Protein AF-0000000067870266 (afdb_homodimer)

Secondary structure (DSSP, 8-state):
--TTGGG----------TTHHHHHHHHHHHTS---------TT-TTGGG-TT-EEE----STTEEEEEE--S---HHHHHHHHHHTTPPP--HHHHHHHHHT-SEEEEEEEEETTEEEEEEEEEEEE-SSSEEEEEEEEE-GGGTTSSHHHHHHHHHHHHHHHTT--EEEEEE-GGGHHHHHHTT-EESGGG-EEEEE---/--TTGGGG----------TTHHHHHHHHHHTS---------TT-TTGGG-TT-EEE----STTEEEEEE--S---HHHHHHHHHHTTPPP--HHHHHHHHHT-SEEEEEEEEETTEEEEEEEEEEEE-SSSEEEEEEEEE-GGGTTSSHHHHHHHHHHHHHHHTT--EEEEEE-GGGHHHHHHTT-EESGGG-EEEEE---

Radius of gyration: 26.42 Å; Cα contacts (8 Å, |Δi|>4): 623; chains: 2; bounding box: 74×67×94 Å

Solvent-accessible surface area (backbone atoms only — not comparable to full-atom values): 23292 Å² total; per-residue (Å²): 136,79,94,75,72,76,80,67,75,74,76,74,75,79,77,81,74,72,74,60,62,67,53,52,57,56,54,53,61,71,70,51,75,84,68,78,87,60,86,72,62,95,79,50,89,48,66,85,31,42,96,72,40,44,73,54,58,58,80,71,49,101,58,43,38,29,37,34,21,55,55,78,86,63,58,65,67,56,52,49,51,41,42,45,67,70,68,48,80,88,70,62,64,70,45,49,51,43,24,61,72,40,31,71,42,42,39,36,31,29,40,30,48,82,91,44,75,41,74,41,31,36,34,32,26,30,34,22,76,28,51,44,33,39,50,43,73,76,48,56,32,64,93,55,55,94,70,57,51,67,57,54,54,48,52,52,52,51,49,54,41,47,73,60,56,34,55,39,37,32,36,73,32,50,61,91,46,44,66,62,42,41,75,73,58,33,37,71,36,65,93,51,30,38,36,33,38,34,64,79,131,138,78,95,76,72,75,82,68,74,74,75,73,75,77,76,80,80,69,82,62,67,66,54,51,56,56,55,54,61,72,69,52,76,85,69,77,86,60,86,73,63,97,79,50,90,47,66,85,32,43,95,72,40,44,74,54,59,57,83,69,50,102,58,43,39,31,37,35,22,55,56,79,86,64,58,65,67,55,51,49,51,41,41,45,66,71,67,48,80,88,71,62,65,70,44,50,52,42,26,61,72,41,31,70,41,42,40,36,30,29,42,32,49,81,92,43,75,41,72,42,30,36,34,32,23,30,35,22,75,29,50,43,35,38,49,43,73,76,46,56,32,64,93,56,54,94,68,57,51,66,57,54,52,47,53,53,53,50,50,55,42,47,74,60,57,34,54,39,38,31,36,71,33,51,62,92,45,44,67,63,42,39,76,72,58,32,36,71,37,65,94,52,30,38,35,33,40,34,65,78,131

Structure (mmCIF, N/CA/C/O backbone):
data_AF-0000000067870266-model_v1
#
loop_
_entity.id
_entity.type
_entity.pdbx_description
1 polymer 'N-acetyltransferase domain-containing protein'
#
loop_
_atom_site.group_PDB
_atom_site.id
_atom_site.type_symbol
_atom_site.label_atom_id
_atom_site.label_alt_id
_atom_site.label_comp_id
_atom_site.label_asym_id
_atom_site.label_entity_id
_atom_site.label_seq_id
_atom_site.pdbx_PDB_ins_code
_atom_site.Cartn_x
_atom_site.Cartn_y
_atom_site.Cartn_z
_atom_site.occupancy
_atom_site.B_iso_or_equiv
_atom_site.auth_seq_id
_atom_site.auth_comp_id
_atom_site.auth_asym_id
_atom_site.auth_atom_id
_atom_site.pdbx_PDB_model_num
ATOM 1 N N . MET A 1 1 ? 44.281 -27.609 29.109 1 23.58 1 MET A N 1
ATOM 2 C CA . MET A 1 1 ? 44.156 -27.781 27.656 1 23.58 1 MET A CA 1
ATOM 3 C C . MET A 1 1 ? 42.969 -26.969 27.109 1 23.58 1 MET A C 1
ATOM 5 O O . MET A 1 1 ? 41.906 -26.922 27.734 1 23.58 1 MET A O 1
ATOM 9 N N . SER A 1 2 ? 43.25 -25.844 26.266 1 24.27 2 SER A N 1
ATOM 10 C CA . SER A 1 2 ? 42.562 -24.641 25.781 1 24.27 2 SER A CA 1
ATOM 11 C C . SER A 1 2 ? 41.469 -24.984 24.781 1 24.27 2 SER A C 1
ATOM 13 O O . SER A 1 2 ? 41.625 -25.891 23.969 1 24.27 2 SER A O 1
ATOM 15 N N . LEU A 1 3 ? 40.094 -24.891 25.047 1 25.31 3 LEU A N 1
ATOM 16 C CA . LEU A 1 3 ? 38.875 -25.312 24.422 1 25.31 3 LEU A CA 1
ATOM 17 C C . LEU A 1 3 ? 38.844 -24.938 22.938 1 25.31 3 LEU A C 1
ATOM 19 O O . LEU A 1 3 ? 37.781 -24.938 22.312 1 25.31 3 LEU A O 1
ATOM 23 N N . GLN A 1 4 ? 40.031 -24.578 22.094 1 24.12 4 GLN A N 1
ATOM 24 C CA . GLN A 1 4 ? 40.438 -24.266 20.719 1 24.12 4 GLN A CA 1
ATOM 25 C C . GLN A 1 4 ? 40.031 -25.359 19.75 1 24.12 4 GLN A C 1
ATOM 27 O O . GLN A 1 4 ? 39.781 -25.094 18.578 1 24.12 4 GLN A O 1
ATOM 32 N N . ASP A 1 5 ? 40.25 -26.641 19.984 1 23.77 5 ASP A N 1
ATOM 33 C CA . ASP A 1 5 ? 40.656 -27.609 18.969 1 23.77 5 ASP A CA 1
ATOM 34 C C . ASP A 1 5 ? 39.469 -28.078 18.141 1 23.77 5 ASP A C 1
ATOM 36 O O . ASP A 1 5 ? 39.625 -28.797 17.156 1 23.77 5 ASP A O 1
ATOM 40 N N . ILE A 1 6 ? 38.25 -28.078 18.797 1 27.59 6 ILE A N 1
ATOM 41 C CA . ILE A 1 6 ? 37.406 -29.094 18.219 1 27.59 6 ILE A CA 1
ATOM 42 C C . ILE A 1 6 ? 36.906 -28.656 16.844 1 27.59 6 ILE A C 1
ATOM 44 O O . ILE A 1 6 ? 36.312 -29.438 16.094 1 27.59 6 ILE A O 1
ATOM 48 N N . LEU A 1 7 ? 36.812 -27.266 16.5 1 27 7 LEU A N 1
ATOM 49 C CA . LEU A 1 7 ? 35.75 -26.906 15.609 1 27 7 LEU A CA 1
ATOM 50 C C . LEU A 1 7 ? 36.125 -27.188 14.156 1 27 7 LEU A C 1
ATOM 52 O O . LEU A 1 7 ? 35.469 -26.688 13.234 1 27 7 LEU A O 1
ATOM 56 N N . THR A 1 8 ? 37.219 -27.891 13.945 1 25.02 8 THR A N 1
ATOM 57 C CA . THR A 1 8 ? 37.938 -27.766 12.672 1 25.02 8 THR A CA 1
ATOM 58 C C . THR A 1 8 ? 37.125 -28.391 11.547 1 25.02 8 THR A C 1
ATOM 60 O O . THR A 1 8 ? 37.062 -27.859 10.438 1 25.02 8 THR A O 1
ATOM 63 N N . THR A 1 9 ? 36.844 -29.672 11.555 1 29.22 9 THR A N 1
ATOM 64 C CA . THR A 1 9 ? 37.031 -30.422 10.32 1 29.22 9 THR A CA 1
ATOM 65 C C . THR A 1 9 ? 35.781 -30.391 9.461 1 29.22 9 THR A C 1
ATOM 67 O O . THR A 1 9 ? 35.625 -31.188 8.523 1 29.22 9 THR A O 1
ATOM 70 N N . GLY A 1 10 ? 34.719 -29.672 9.836 1 27.28 10 GLY A N 1
ATOM 71 C CA . GLY A 1 10 ? 33.5 -30.156 9.188 1 27.28 10 GLY A CA 1
ATOM 72 C C . GLY A 1 10 ? 33.531 -29.984 7.68 1 27.28 10 GLY A C 1
ATOM 73 O O . GLY A 1 10 ? 33.938 -28.938 7.176 1 27.28 10 GLY A O 1
ATOM 74 N N . THR A 1 11 ? 33.688 -31.078 6.938 1 30.41 11 THR A N 1
ATOM 75 C CA . THR A 1 11 ? 33.75 -31.25 5.488 1 30.41 11 THR A CA 1
ATOM 76 C C . THR A 1 11 ? 32.688 -30.406 4.797 1 30.41 11 THR A C 1
ATOM 78 O O . THR A 1 11 ? 31.516 -30.453 5.168 1 30.41 11 THR A O 1
ATOM 81 N N . ALA A 1 12 ? 33.156 -29.375 4.055 1 29.05 12 ALA A N 1
ATOM 82 C CA . ALA A 1 12 ? 32.438 -28.406 3.252 1 29.05 12 ALA A CA 1
ATOM 83 C C . ALA A 1 12 ? 31.516 -29.094 2.252 1 29.05 12 ALA A C 1
ATOM 85 O O . ALA A 1 12 ? 31.969 -29.922 1.446 1 29.05 12 ALA A O 1
ATOM 86 N N . PRO A 1 13 ? 30.203 -29.281 2.609 1 23.2 13 PRO A N 1
ATOM 87 C CA . PRO A 1 13 ? 29.453 -30.016 1.583 1 23.2 13 PRO A CA 1
ATOM 88 C C . PRO A 1 13 ? 29.625 -29.406 0.189 1 23.2 13 PRO A C 1
ATOM 90 O O . PRO A 1 13 ? 29.859 -28.203 0.057 1 23.2 13 PRO A O 1
ATOM 93 N N . LYS A 1 14 ? 30.062 -30.188 -0.756 1 28.73 14 LYS A N 1
ATOM 94 C CA . LYS A 1 14 ? 30.234 -29.906 -2.178 1 28.73 14 LYS A CA 1
ATOM 95 C C . LYS A 1 14 ? 29.031 -29.125 -2.719 1 28.73 14 LYS A C 1
ATOM 97 O O . LYS A 1 14 ? 27.891 -29.516 -2.508 1 28.73 14 LYS A O 1
ATOM 102 N N . ARG A 1 15 ? 29.25 -27.828 -3.088 1 27.73 15 ARG A N 1
ATOM 103 C CA . ARG A 1 15 ? 28.375 -26.859 -3.732 1 27.73 15 ARG A CA 1
ATOM 104 C C . ARG A 1 15 ? 27.734 -27.453 -4.98 1 27.73 15 ARG A C 1
ATOM 106 O O . ARG A 1 15 ? 28.422 -27.875 -5.902 1 27.73 15 ARG A O 1
ATOM 113 N N . VAL A 1 16 ? 26.672 -28.109 -4.898 1 25.02 16 VAL A N 1
ATOM 114 C CA . VAL A 1 16 ? 26.031 -28.641 -6.094 1 25.02 16 VAL A CA 1
ATOM 115 C C . VAL A 1 16 ? 25.891 -27.547 -7.141 1 25.02 16 VAL A C 1
ATOM 117 O O . VAL A 1 16 ? 25.25 -26.516 -6.891 1 25.02 16 VAL A O 1
ATOM 120 N N . ALA A 1 17 ? 26.703 -27.281 -8.219 1 31.5 17 ALA A N 1
ATOM 121 C CA . ALA A 1 17 ? 26.922 -26.5 -9.438 1 31.5 17 ALA A CA 1
ATOM 122 C C . ALA A 1 17 ? 25.719 -26.609 -10.375 1 31.5 17 ALA A C 1
ATOM 124 O O . ALA A 1 17 ? 25.781 -26.156 -11.516 1 31.5 17 ALA A O 1
ATOM 125 N N . ALA A 1 18 ? 24.781 -27.359 -10.078 1 34.19 18 ALA A N 1
ATOM 126 C CA . ALA A 1 18 ? 23.922 -27.625 -11.227 1 34.19 18 ALA A CA 1
ATOM 127 C C . ALA A 1 18 ? 23.219 -26.359 -11.703 1 34.19 18 ALA A C 1
ATOM 129 O O . ALA A 1 18 ? 23.016 -26.172 -12.906 1 34.19 18 ALA A O 1
ATOM 130 N N . GLY A 1 19 ? 22.422 -25.531 -10.852 1 35.06 19 GLY A N 1
ATOM 131 C CA . GLY A 1 19 ? 21.281 -24.703 -11.203 1 35.06 19 GLY A CA 1
ATOM 132 C C . GLY A 1 19 ? 21.688 -23.344 -11.758 1 35.06 19 GLY A C 1
ATOM 133 O O . GLY A 1 19 ? 20.844 -22.453 -11.914 1 35.06 19 GLY A O 1
ATOM 134 N N . MET A 1 20 ? 22.891 -23.062 -12.039 1 39.94 20 MET A N 1
ATOM 135 C CA . MET A 1 20 ? 23.422 -21.75 -12.453 1 39.94 20 MET A CA 1
ATOM 136 C C . MET A 1 20 ? 23.047 -21.453 -13.898 1 39.94 20 MET A C 1
ATOM 138 O O . MET A 1 20 ? 22.781 -20.297 -14.25 1 39.94 20 MET A O 1
ATOM 142 N N . GLY A 1 21 ? 22.938 -22.5 -14.727 1 41.12 21 GLY A N 1
ATOM 143 C CA . GLY A 1 21 ? 22.797 -22.25 -16.156 1 41.12 21 GLY A CA 1
ATOM 144 C C . GLY A 1 21 ? 21.438 -21.688 -16.516 1 41.12 21 GLY A C 1
ATOM 145 O O . GLY A 1 21 ? 21.328 -20.781 -17.359 1 41.12 21 GLY A O 1
ATOM 146 N N . PHE A 1 22 ? 20.422 -22.312 -16.016 1 40.53 22 PHE A N 1
ATOM 147 C CA . PHE A 1 22 ? 19.031 -21.953 -16.297 1 40.53 22 PHE A CA 1
ATOM 148 C C . PHE A 1 22 ? 18.75 -20.516 -15.859 1 40.53 22 PHE A C 1
ATOM 150 O O . PHE A 1 22 ? 18.141 -19.75 -16.609 1 40.53 22 PHE A O 1
ATOM 157 N N . TRP A 1 23 ? 19.312 -20.125 -14.836 1 42.84 23 TRP A N 1
ATOM 158 C CA . TRP A 1 23 ? 19.031 -18.797 -14.273 1 42.84 23 TRP A CA 1
ATOM 159 C C . TRP A 1 23 ? 19.672 -17.703 -15.117 1 42.84 23 TRP A C 1
ATOM 161 O O . TRP A 1 23 ? 19.078 -16.641 -15.297 1 42.84 23 TRP A O 1
ATOM 171 N N . LYS A 1 24 ? 20.656 -18.016 -15.711 1 48.91 24 LYS A N 1
ATOM 172 C CA . LYS A 1 24 ? 21.344 -17.016 -16.531 1 48.91 24 LYS A CA 1
ATOM 173 C C . LYS A 1 24 ? 20.547 -16.688 -17.781 1 48.91 24 LYS A C 1
ATOM 175 O O . LYS A 1 24 ? 20.484 -15.531 -18.203 1 48.91 24 LYS A O 1
ATOM 180 N N . SER A 1 25 ? 19.922 -17.641 -18.297 1 41.38 25 SER A N 1
ATOM 181 C CA . SER A 1 25 ? 19.141 -17.422 -19.5 1 41.38 25 SER A CA 1
ATOM 182 C C . SER A 1 25 ? 17.891 -16.609 -19.219 1 41.38 25 SER A C 1
ATOM 184 O O . SER A 1 25 ? 17.5 -15.742 -20 1 41.38 25 SER A O 1
ATOM 186 N N . LEU A 1 26 ? 17.328 -16.797 -18.109 1 42.75 26 LEU A N 1
ATOM 187 C CA . LEU A 1 26 ? 16.109 -16.094 -17.719 1 42.75 26 LEU A CA 1
ATOM 188 C C . LEU A 1 26 ? 16.391 -14.617 -17.453 1 42.75 26 LEU A C 1
ATOM 190 O O . LEU A 1 26 ? 15.641 -13.75 -17.891 1 42.75 26 LEU A O 1
ATOM 194 N N . PHE A 1 27 ? 17.547 -14.273 -16.844 1 47.06 27 PHE A N 1
ATOM 195 C CA . PHE A 1 27 ? 17.922 -12.891 -16.578 1 47.06 27 PHE A CA 1
ATOM 196 C C . PHE A 1 27 ? 18.312 -12.172 -17.859 1 47.06 27 PHE A C 1
ATOM 198 O O . PHE A 1 27 ? 18.047 -10.984 -18.016 1 47.06 27 PHE A O 1
ATOM 205 N N . SER A 1 28 ? 18.828 -12.883 -18.719 1 46.97 28 SER A N 1
ATOM 206 C CA . SER A 1 28 ? 19.156 -12.289 -20.016 1 46.97 28 SER A CA 1
ATOM 207 C C . SER A 1 28 ? 17.891 -11.891 -20.781 1 46.97 28 SER A C 1
ATOM 209 O O . SER A 1 28 ? 17.891 -10.875 -21.469 1 46.97 28 SER A O 1
ATOM 211 N N . ALA A 1 29 ? 16.828 -12.586 -20.594 1 43.56 29 ALA A N 1
ATOM 212 C CA . ALA A 1 29 ? 15.594 -12.289 -21.297 1 43.56 29 ALA A CA 1
ATOM 213 C C . ALA A 1 29 ? 14.898 -11.07 -20.688 1 43.56 29 ALA A C 1
ATOM 215 O O . ALA A 1 29 ? 14.273 -10.289 -21.391 1 43.56 29 ALA A O 1
ATOM 216 N N . LEU A 1 30 ? 15.094 -10.812 -19.453 1 45.28 30 LEU A N 1
ATOM 217 C CA . LEU A 1 30 ? 14.5 -9.656 -18.781 1 45.28 30 LEU A CA 1
ATOM 218 C C . LEU A 1 30 ? 15.273 -8.383 -19.109 1 45.28 30 LEU A C 1
ATOM 220 O O . LEU A 1 30 ? 14.703 -7.285 -19.078 1 45.28 30 LEU A O 1
ATOM 224 N N . ASP A 1 31 ? 16.578 -8.398 -19.438 1 41.41 31 ASP A N 1
ATOM 225 C CA . ASP A 1 31 ? 17.422 -7.266 -19.797 1 41.41 31 ASP A CA 1
ATOM 226 C C . ASP A 1 31 ? 17.172 -6.844 -21.25 1 41.41 31 ASP A C 1
ATOM 228 O O . ASP A 1 31 ? 17.781 -5.875 -21.719 1 41.41 31 ASP A O 1
ATOM 232 N N . THR A 1 32 ? 16.469 -7.574 -22.109 1 38.38 32 THR A N 1
ATOM 233 C CA . THR A 1 32 ? 16.328 -7.16 -23.5 1 38.38 32 THR A CA 1
ATOM 234 C C . THR A 1 32 ? 15.359 -5.984 -23.609 1 38.38 32 THR A C 1
ATOM 236 O O . THR A 1 32 ? 14.219 -6.062 -23.141 1 38.38 32 THR A O 1
ATOM 239 N N . PRO A 1 33 ? 15.75 -4.84 -24.094 1 35.28 33 PRO A N 1
ATOM 240 C CA . PRO A 1 33 ? 14.883 -3.695 -24.375 1 35.28 33 PRO A CA 1
ATOM 241 C C . PRO A 1 33 ? 13.609 -4.09 -25.125 1 35.28 33 PRO A C 1
ATOM 243 O O . PRO A 1 33 ? 13.672 -4.902 -26.047 1 35.28 33 PRO A O 1
ATOM 246 N N . VAL A 1 34 ? 12.422 -3.881 -24.578 1 36.53 34 VAL A N 1
ATOM 247 C CA . VAL A 1 34 ? 11.148 -4.113 -25.25 1 36.53 34 VAL A CA 1
ATOM 248 C C . VAL A 1 34 ? 11.156 -3.453 -26.625 1 36.53 34 VAL A C 1
ATOM 250 O O . VAL A 1 34 ? 11.242 -2.227 -26.734 1 36.53 34 VAL A O 1
ATOM 253 N N . ALA A 1 35 ? 11.68 -4.07 -27.641 1 32.59 35 ALA A N 1
ATOM 254 C CA . ALA A 1 35 ? 11.648 -3.576 -29.016 1 32.59 35 ALA A CA 1
ATOM 255 C C . ALA A 1 35 ? 10.234 -3.158 -29.406 1 32.59 35 ALA A C 1
ATOM 257 O O . ALA A 1 35 ? 9.25 -3.67 -28.859 1 32.59 35 ALA A O 1
ATOM 258 N N . ALA A 1 36 ? 10.023 -2.062 -30.203 1 34.97 36 ALA A N 1
ATOM 259 C CA . ALA A 1 36 ? 8.836 -1.551 -30.891 1 34.97 36 ALA A CA 1
ATOM 260 C C . ALA A 1 36 ? 8.016 -2.688 -31.484 1 34.97 36 ALA A C 1
ATOM 262 O O . ALA A 1 36 ? 8.57 -3.635 -32.031 1 34.97 36 ALA A O 1
ATOM 263 N N . PRO A 1 37 ? 6.645 -2.818 -31.062 1 31.94 37 PRO A N 1
ATOM 264 C CA . PRO A 1 37 ? 5.758 -3.871 -31.562 1 31.94 37 PRO A CA 1
ATOM 265 C C . PRO A 1 37 ? 5.883 -4.078 -33.062 1 31.94 37 PRO A C 1
ATOM 267 O O . PRO A 1 37 ? 5.559 -3.178 -33.844 1 31.94 37 PRO A O 1
ATOM 270 N N . SER A 1 38 ? 6.941 -4.609 -33.562 1 32.31 38 SER A N 1
ATOM 271 C CA . SER A 1 38 ? 6.738 -5.023 -34.938 1 32.31 38 SER A CA 1
ATOM 272 C C . SER A 1 38 ? 5.469 -5.855 -35.094 1 32.31 38 SER A C 1
ATOM 274 O O . SER A 1 38 ? 4.938 -6.367 -34.094 1 32.31 38 SER A O 1
ATOM 276 N N . SER A 1 39 ? 5.039 -6.297 -36.344 1 36.25 39 SER A N 1
ATOM 277 C CA . SER A 1 39 ? 3.941 -7.121 -36.812 1 36.25 39 SER A CA 1
ATOM 278 C C . SER A 1 39 ? 3.879 -8.453 -36.094 1 36.25 39 SER A C 1
ATOM 280 O O . SER A 1 39 ? 4.824 -9.242 -36.156 1 36.25 39 SER A O 1
ATOM 282 N N . VAL A 1 40 ? 3.271 -8.43 -34.969 1 38.72 40 VAL A N 1
ATOM 283 C CA . VAL A 1 40 ? 3.08 -9.68 -34.25 1 38.72 40 VAL A CA 1
ATOM 284 C C . VAL A 1 40 ? 2.539 -10.75 -35.188 1 38.72 40 VAL A C 1
ATOM 286 O O . VAL A 1 40 ? 1.511 -10.547 -35.844 1 38.72 40 VAL A O 1
ATOM 289 N N . PRO A 1 41 ? 3.348 -11.656 -35.625 1 38.16 41 PRO A N 1
ATOM 290 C CA . PRO A 1 41 ? 2.734 -12.664 -36.469 1 38.16 41 PRO A CA 1
ATOM 291 C C . PRO A 1 41 ? 1.495 -13.305 -35.844 1 38.16 41 PRO A C 1
ATOM 293 O O . PRO A 1 41 ? 1.369 -13.344 -34.625 1 38.16 41 PRO A O 1
ATOM 296 N N . ALA A 1 42 ? 0.458 -13.781 -36.562 1 43.88 42 ALA A N 1
ATOM 297 C CA . ALA A 1 42 ? -0.831 -14.422 -36.312 1 43.88 42 ALA A CA 1
ATOM 298 C C . ALA A 1 42 ? -0.693 -15.547 -35.312 1 43.88 42 ALA A C 1
ATOM 300 O O . ALA A 1 42 ? -1.652 -15.883 -34.594 1 43.88 42 ALA A O 1
ATOM 301 N N . ASP A 1 43 ? 0.426 -16.281 -35.094 1 40.16 43 ASP A N 1
ATOM 302 C CA . ASP A 1 43 ? 0.572 -17.469 -34.25 1 40.16 43 ASP A CA 1
ATOM 303 C C . ASP A 1 43 ? 1.326 -17.141 -32.969 1 40.16 43 ASP A C 1
ATOM 305 O O . ASP A 1 43 ? 2.061 -17.984 -32.438 1 40.16 43 ASP A O 1
ATOM 309 N N . ASP A 1 44 ? 1.449 -16.062 -32.406 1 45.47 44 ASP A N 1
ATOM 310 C CA . ASP A 1 44 ? 2.215 -15.703 -31.219 1 45.47 44 ASP A CA 1
ATOM 311 C C . ASP A 1 44 ? 1.592 -16.312 -29.969 1 45.47 44 ASP A C 1
ATOM 313 O O . ASP A 1 44 ? 0.442 -16.031 -29.641 1 45.47 44 ASP A O 1
ATOM 317 N N . PRO A 1 45 ? 2.088 -17.453 -29.422 1 47.31 45 PRO A N 1
ATOM 318 C CA . PRO A 1 45 ? 1.563 -18.141 -28.25 1 47.31 45 PRO A CA 1
ATOM 319 C C . PRO A 1 45 ? 1.305 -17.188 -27.078 1 47.31 45 PRO A C 1
ATOM 321 O O . PRO A 1 45 ? 0.575 -17.547 -26.141 1 47.31 45 PRO A O 1
ATOM 324 N N . LEU A 1 46 ? 1.849 -16.062 -27.125 1 46.25 46 LEU A N 1
ATOM 325 C CA . LEU A 1 46 ? 1.685 -15.094 -26.047 1 46.25 46 LEU A CA 1
ATOM 326 C C . LEU A 1 46 ? 0.557 -14.117 -26.359 1 46.25 46 LEU A C 1
ATOM 328 O O . LEU A 1 46 ? 0.208 -13.281 -25.516 1 46.25 46 LEU A O 1
ATOM 332 N N . ALA A 1 47 ? 0.094 -14.18 -27.609 1 50.12 47 ALA A N 1
ATOM 333 C CA . ALA A 1 47 ? -0.896 -13.211 -28.062 1 50.12 47 ALA A CA 1
ATOM 334 C C . ALA A 1 47 ? -2.008 -13.039 -27.031 1 50.12 47 ALA A C 1
ATOM 336 O O . ALA A 1 47 ? -2.498 -11.93 -26.828 1 50.12 47 ALA A O 1
ATOM 337 N N . GLY A 1 48 ? -2.318 -14.141 -26.438 1 43.06 48 GLY A N 1
ATOM 338 C CA . GLY A 1 48 ? -3.457 -14.086 -25.531 1 43.06 48 GLY A CA 1
ATOM 339 C C . GLY A 1 48 ? -3.094 -13.602 -24.141 1 43.06 48 GLY A C 1
ATOM 340 O O . GLY A 1 48 ? -3.969 -13.422 -23.297 1 43.06 48 GLY A O 1
ATOM 341 N N . TYR A 1 49 ? -1.798 -13.367 -24.016 1 47.47 49 TYR A N 1
ATOM 342 C CA . TYR A 1 49 ? -1.38 -13.062 -22.656 1 47.47 49 TYR A CA 1
ATOM 343 C C . TYR A 1 49 ? -0.936 -11.617 -22.531 1 47.47 49 TYR A C 1
ATOM 345 O O . TYR A 1 49 ? -0.436 -11.203 -21.484 1 47.47 49 TYR A O 1
ATOM 353 N N . GLY A 1 50 ? -1.2 -10.836 -23.438 1 41.34 50 GLY A N 1
ATOM 354 C CA . GLY A 1 50 ? -0.917 -9.406 -23.406 1 41.34 50 GLY A CA 1
ATOM 355 C C . GLY A 1 50 ? 0.515 -9.078 -23.781 1 41.34 50 GLY A C 1
ATOM 356 O O . GLY A 1 50 ? 1.356 -9.969 -23.891 1 41.34 50 GLY A O 1
ATOM 357 N N . PRO A 1 51 ? 0.748 -7.824 -24.031 1 44.94 51 PRO A N 1
ATOM 358 C CA . PRO A 1 51 ? 2.016 -7.402 -24.625 1 44.94 51 PRO A CA 1
ATOM 359 C C . PRO A 1 51 ? 3.195 -7.535 -23.672 1 44.94 51 PRO A C 1
ATOM 361 O O . PRO A 1 51 ? 4.352 -7.559 -24.094 1 44.94 51 PRO A O 1
ATOM 364 N N . GLN A 1 52 ? 3.023 -7.777 -22.406 1 43.66 52 GLN A N 1
ATOM 365 C CA . GLN A 1 52 ? 4.129 -7.883 -21.453 1 43.66 52 GLN A CA 1
ATOM 366 C C . GLN A 1 52 ? 4.27 -9.305 -20.922 1 43.66 52 GLN A C 1
ATOM 368 O O . GLN A 1 52 ? 4.898 -9.531 -19.891 1 43.66 52 GLN A O 1
ATOM 373 N N . ALA A 1 53 ? 3.672 -10.188 -21.578 1 37.75 53 ALA A N 1
ATOM 374 C CA . ALA A 1 53 ? 3.764 -11.586 -21.156 1 37.75 53 ALA A CA 1
ATOM 375 C C . ALA A 1 53 ? 5.184 -12.117 -21.328 1 37.75 53 ALA A C 1
ATOM 377 O O . ALA A 1 53 ? 5.871 -11.781 -22.297 1 37.75 53 ALA A O 1
ATOM 378 N N . VAL A 1 54 ? 5.812 -12.805 -20.297 1 44.34 54 VAL A N 1
ATOM 379 C CA . VAL A 1 54 ? 7.125 -13.445 -20.344 1 44.34 54 VAL A CA 1
ATOM 380 C C . VAL A 1 54 ? 6.973 -14.953 -20.141 1 44.34 54 VAL A C 1
ATOM 382 O O . VAL A 1 54 ? 6.289 -15.391 -19.219 1 44.34 54 VAL A O 1
ATOM 385 N N . GLU A 1 55 ? 7.359 -15.711 -21.141 1 42.62 55 GLU A N 1
ATOM 386 C CA . GLU A 1 55 ? 7.422 -17.156 -21.016 1 42.62 55 GLU A CA 1
ATOM 387 C C . GLU A 1 55 ? 8.617 -17.594 -20.172 1 42.62 55 GLU A C 1
ATOM 389 O O . GLU A 1 55 ? 9.727 -17.094 -20.359 1 42.62 55 GLU A O 1
ATOM 394 N N . ILE A 1 56 ? 8.359 -18.156 -18.953 1 44.62 56 ILE A N 1
ATOM 395 C CA . ILE A 1 56 ? 9.406 -18.734 -18.109 1 44.62 56 ILE A CA 1
ATOM 396 C C . ILE A 1 56 ? 9.594 -20.203 -18.469 1 44.62 56 ILE A C 1
ATOM 398 O O . ILE A 1 56 ? 8.688 -21.016 -18.25 1 44.62 56 ILE A O 1
ATOM 402 N N . THR A 1 57 ? 9.75 -20.625 -19.656 1 45.59 57 THR A N 1
ATOM 403 C CA . THR A 1 57 ? 9.758 -22.016 -20.094 1 45.59 57 THR A CA 1
ATOM 404 C C . THR A 1 57 ? 10.797 -22.828 -19.312 1 45.59 57 THR A C 1
ATOM 406 O O . THR A 1 57 ? 12 -22.594 -19.453 1 45.59 57 THR A O 1
ATOM 409 N N . PRO A 1 58 ? 10.641 -23.156 -18.016 1 39.91 58 PRO A N 1
ATOM 410 C CA . PRO A 1 58 ? 11.5 -24.312 -17.75 1 39.91 58 PRO A CA 1
ATOM 411 C C . PRO A 1 58 ? 11.25 -25.469 -18.719 1 39.91 58 PRO A C 1
ATOM 413 O O . PRO A 1 58 ? 10.141 -25.609 -19.234 1 39.91 58 PRO A O 1
ATOM 416 N N . ALA A 1 59 ? 12.172 -25.734 -19.625 1 42.25 59 ALA A N 1
ATOM 417 C CA . ALA A 1 59 ? 12.031 -26.906 -20.469 1 42.25 59 ALA A CA 1
ATOM 418 C C . ALA A 1 59 ? 11.555 -28.109 -19.656 1 42.25 59 ALA A C 1
ATOM 420 O O . ALA A 1 59 ? 12.359 -28.859 -19.109 1 42.25 59 ALA A O 1
ATOM 421 N N . ILE A 1 60 ? 10.664 -27.875 -18.641 1 44.59 60 ILE A N 1
ATOM 422 C CA . ILE A 1 60 ? 10.414 -29.188 -18.062 1 44.59 60 ILE A CA 1
ATOM 423 C C . ILE A 1 60 ? 10.07 -30.188 -19.156 1 44.59 60 ILE A C 1
ATOM 425 O O . ILE A 1 60 ? 10.719 -31.234 -19.281 1 44.59 60 ILE A O 1
ATOM 429 N N . ALA A 1 61 ? 8.734 -30.453 -19.438 1 50.41 61 ALA A N 1
ATOM 430 C CA . ALA A 1 61 ? 8.32 -31.422 -20.438 1 50.41 61 ALA A CA 1
ATOM 431 C C . ALA A 1 61 ? 8.031 -30.75 -21.781 1 50.41 61 ALA A C 1
ATOM 433 O O . ALA A 1 61 ? 7.688 -29.562 -21.812 1 50.41 61 ALA A O 1
ATOM 434 N N . ALA A 1 62 ? 8.438 -31.328 -22.859 1 54.78 62 ALA A N 1
ATOM 435 C CA . ALA A 1 62 ? 8.398 -30.938 -24.266 1 54.78 62 ALA A CA 1
ATOM 436 C C . ALA A 1 62 ? 7.152 -30.125 -24.578 1 54.78 62 ALA A C 1
ATOM 438 O O . ALA A 1 62 ? 7.188 -29.219 -25.422 1 54.78 62 ALA A O 1
ATOM 439 N N . ASN A 1 63 ? 6.074 -30.234 -23.75 1 65 63 ASN A N 1
ATOM 440 C CA . ASN A 1 63 ? 4.836 -29.562 -24.141 1 65 63 ASN A CA 1
ATOM 441 C C . ASN A 1 63 ? 4.34 -28.641 -23.031 1 65 63 ASN A C 1
ATOM 443 O O . ASN A 1 63 ? 3.184 -28.219 -23.047 1 65 63 ASN A O 1
ATOM 447 N N . GLN A 1 64 ? 5.254 -28.406 -22.047 1 75.31 64 GLN A N 1
ATOM 448 C CA . GLN A 1 64 ? 4.816 -27.578 -20.938 1 75.31 64 GLN A CA 1
ATOM 449 C C . GLN A 1 64 ? 5.48 -26.203 -20.984 1 75.31 64 GLN A C 1
ATOM 451 O O . GLN A 1 64 ? 6.703 -26.094 -21.094 1 75.31 64 GLN A O 1
ATOM 456 N N . ARG A 1 65 ? 4.496 -25.125 -21.062 1 77.56 65 ARG A N 1
ATOM 457 C CA . ARG A 1 65 ? 5 -23.766 -21.031 1 77.56 65 ARG A CA 1
ATOM 458 C C . ARG A 1 65 ? 4.488 -23.031 -19.797 1 77.56 65 ARG A C 1
ATOM 460 O O . ARG A 1 65 ? 3.363 -23.25 -19.344 1 77.56 65 ARG A O 1
ATOM 467 N N . LEU A 1 66 ? 5.355 -22.281 -19.188 1 84.12 66 LEU A N 1
ATOM 468 C CA . LEU A 1 66 ? 4.969 -21.375 -18.109 1 84.12 66 LEU A CA 1
ATOM 469 C C . LEU A 1 66 ? 4.988 -19.938 -18.594 1 84.12 66 LEU A C 1
ATOM 471 O O . LEU A 1 66 ? 5.961 -19.5 -19.219 1 84.12 66 LEU A O 1
ATOM 475 N N . ILE A 1 67 ? 3.863 -19.188 -18.328 1 83.69 67 ILE A N 1
ATOM 476 C CA . ILE A 1 67 ? 3.701 -17.859 -18.906 1 83.69 67 ILE A CA 1
ATOM 477 C C . ILE A 1 67 ? 3.338 -16.859 -17.812 1 83.69 67 ILE A C 1
ATOM 479 O O . ILE A 1 67 ? 2.434 -17.094 -17 1 83.69 67 ILE A O 1
ATOM 483 N N . LEU A 1 68 ? 4.121 -15.75 -17.781 1 88.56 68 LEU A N 1
ATOM 484 C CA . LEU A 1 68 ? 3.75 -14.617 -16.938 1 88.56 68 LEU A CA 1
ATOM 485 C C . LEU A 1 68 ? 2.963 -13.586 -17.75 1 88.56 68 LEU A C 1
ATOM 487 O O . LEU A 1 68 ? 3.32 -13.273 -18.891 1 88.56 68 LEU A O 1
ATOM 491 N N . SER A 1 69 ? 1.89 -13.148 -17.172 1 87.44 69 SER A N 1
ATOM 492 C CA . SER A 1 69 ? 1.028 -12.188 -17.844 1 87.44 69 SER A CA 1
ATOM 493 C C . SER A 1 69 ? 0.657 -11.031 -16.906 1 87.44 69 SER A C 1
ATOM 495 O O . SER A 1 69 ? 0.526 -11.227 -15.703 1 87.44 69 SER A O 1
ATOM 497 N N . THR A 1 70 ? 0.456 -9.766 -17.5 1 91.31 70 THR A N 1
ATOM 498 C CA . THR A 1 70 ? 0.003 -8.609 -16.734 1 91.31 70 THR A CA 1
ATOM 499 C C . THR A 1 70 ? -1.429 -8.234 -17.109 1 91.31 70 THR A C 1
ATOM 501 O O . THR A 1 70 ? -1.923 -7.176 -16.719 1 91.31 70 THR A O 1
ATOM 504 N N . ARG A 1 71 ? -2.045 -9.203 -17.797 1 86.56 71 ARG A N 1
ATOM 505 C CA . ARG A 1 71 ? -3.436 -8.945 -18.156 1 86.56 71 ARG A CA 1
ATOM 506 C C . ARG A 1 71 ? -4.336 -8.977 -16.922 1 86.56 71 ARG A C 1
ATOM 508 O O . ARG A 1 71 ? -4.156 -9.812 -16.047 1 86.56 71 ARG A O 1
ATOM 515 N N . ARG A 1 72 ? -5.391 -8.086 -16.953 1 87.5 72 ARG A N 1
ATOM 516 C CA . ARG A 1 72 ? -6.262 -7.945 -15.797 1 87.5 72 ARG A CA 1
ATOM 517 C C . ARG A 1 72 ? -7.531 -8.781 -15.961 1 87.5 72 ARG A C 1
ATOM 519 O O . ARG A 1 72 ? -8.297 -8.953 -15.008 1 87.5 72 ARG A O 1
ATOM 526 N N . ASP A 1 73 ? -7.723 -9.289 -17.141 1 87.56 73 ASP A N 1
ATOM 527 C CA . ASP A 1 73 ? -8.945 -10.047 -17.406 1 87.56 73 ASP A CA 1
ATOM 528 C C . ASP A 1 73 ? -8.797 -11.492 -16.953 1 87.56 73 ASP A C 1
ATOM 530 O O . ASP A 1 73 ? -9.102 -12.422 -17.703 1 87.56 73 ASP A O 1
ATOM 534 N N . ILE A 1 74 ? -8.461 -11.68 -15.789 1 91.81 74 ILE A N 1
ATOM 535 C CA . ILE A 1 74 ? -8.336 -12.992 -15.164 1 91.81 74 ILE A CA 1
ATOM 536 C C . ILE A 1 74 ? -9.719 -13.508 -14.758 1 91.81 74 ILE A C 1
ATOM 538 O O . ILE A 1 74 ? -10.539 -12.75 -14.234 1 91.81 74 ILE A O 1
A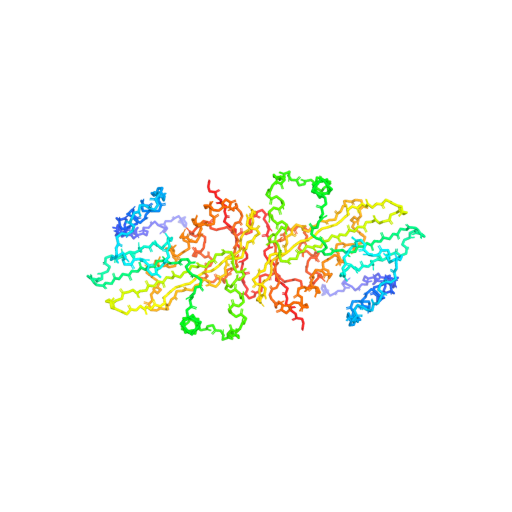TOM 542 N N . ASP A 1 75 ? -9.961 -14.773 -15.062 1 93.44 75 ASP A N 1
ATOM 543 C CA . ASP A 1 75 ? -11.18 -15.414 -14.578 1 93.44 75 ASP A CA 1
ATOM 544 C C . ASP A 1 75 ? -11.188 -15.5 -13.055 1 93.44 75 ASP A C 1
ATOM 546 O O . ASP A 1 75 ? -10.328 -16.156 -12.461 1 93.44 75 ASP A O 1
ATOM 550 N N . LEU A 1 76 ? -12.227 -14.938 -12.406 1 96.44 76 LEU A N 1
ATOM 551 C CA . LEU A 1 76 ? -12.25 -14.82 -10.953 1 96.44 76 LEU A CA 1
ATOM 552 C C . LEU A 1 76 ? -12.445 -16.188 -10.305 1 96.44 76 LEU A C 1
ATOM 554 O O . LEU A 1 76 ? -11.984 -16.422 -9.18 1 96.44 76 LEU A O 1
ATOM 558 N N . GLN A 1 77 ? -13.102 -17.047 -10.984 1 94.38 77 GLN A N 1
ATOM 559 C CA . GLN A 1 77 ? -13.242 -18.406 -10.461 1 94.38 77 GLN A CA 1
ATOM 560 C C . GLN A 1 77 ? -11.891 -19.125 -10.398 1 94.38 77 GLN A C 1
ATOM 562 O O . GLN A 1 77 ? -11.609 -19.828 -9.438 1 94.38 77 GLN A O 1
ATOM 567 N N . GLU A 1 78 ? -11.07 -18.938 -11.445 1 94.62 78 GLU A N 1
ATOM 568 C CA . GLU A 1 78 ? -9.734 -19.516 -11.453 1 94.62 78 GLU A CA 1
ATOM 569 C C . GLU A 1 78 ? -8.867 -18.938 -10.336 1 94.62 78 GLU A C 1
ATOM 571 O O . GLU A 1 78 ? -8.117 -19.656 -9.688 1 94.62 78 GLU A O 1
ATOM 576 N N . LEU A 1 79 ? -9.023 -17.656 -10.133 1 97.5 79 LEU A N 1
ATOM 577 C CA . LEU A 1 79 ? -8.258 -17.016 -9.078 1 97.5 79 LEU A CA 1
ATOM 578 C C . LEU A 1 79 ? -8.68 -17.516 -7.707 1 97.5 79 LEU A C 1
ATOM 580 O O . LEU A 1 79 ? -7.828 -17.844 -6.871 1 97.5 79 LEU A O 1
ATOM 584 N N . GLU A 1 80 ? -9.969 -17.688 -7.516 1 95.31 80 GLU A N 1
ATOM 585 C CA . GLU A 1 80 ? -10.453 -18.172 -6.227 1 95.31 80 GLU A CA 1
ATOM 586 C C . GLU A 1 80 ? -10.055 -19.625 -6 1 95.31 80 GLU A C 1
ATOM 588 O O . GLU A 1 80 ? -9.758 -20.031 -4.871 1 95.31 80 GLU A O 1
ATOM 593 N N . ALA A 1 81 ? -10.047 -20.375 -7.051 1 95.69 81 ALA A N 1
ATOM 594 C CA . ALA A 1 81 ? -9.609 -21.766 -6.938 1 95.69 81 ALA A CA 1
ATOM 595 C C . ALA A 1 81 ? -8.141 -21.844 -6.52 1 95.69 81 ALA A C 1
ATOM 597 O O . ALA A 1 81 ? -7.762 -22.688 -5.707 1 95.69 81 ALA A O 1
ATOM 598 N N . LEU A 1 82 ? -7.324 -21 -7.082 1 97.69 82 LEU A N 1
ATOM 599 C CA . LEU A 1 82 ? -5.918 -20.922 -6.703 1 97.69 82 LEU A CA 1
ATOM 600 C C . LEU A 1 82 ? -5.766 -20.531 -5.234 1 97.69 82 LEU A C 1
ATOM 602 O O . LEU A 1 82 ? -5.004 -21.172 -4.5 1 97.69 82 LEU A O 1
ATOM 606 N N . CYS A 1 83 ? -6.539 -19.5 -4.793 1 96.56 83 CYS A N 1
ATOM 607 C CA . CYS A 1 83 ? -6.48 -19.062 -3.402 1 96.56 83 CYS A CA 1
ATOM 608 C C . CYS A 1 83 ? -6.977 -20.156 -2.465 1 96.56 83 CYS A C 1
ATOM 610 O O . CYS A 1 83 ? -6.387 -20.391 -1.407 1 96.56 83 CYS A O 1
ATOM 612 N N . ASP A 1 84 ? -7.965 -20.875 -2.873 1 95.69 84 ASP A N 1
ATOM 613 C CA . ASP A 1 84 ? -8.492 -22 -2.098 1 95.69 84 ASP A CA 1
ATOM 614 C C . ASP A 1 84 ? -7.441 -23.094 -1.922 1 95.69 84 ASP A C 1
ATOM 616 O O . ASP A 1 84 ? -7.328 -23.688 -0.847 1 95.69 84 ASP A O 1
ATOM 620 N N . ALA A 1 85 ? -6.762 -23.344 -2.965 1 96.12 85 ALA A N 1
ATOM 621 C CA . ALA A 1 85 ? -5.785 -24.438 -2.975 1 96.12 85 ALA A CA 1
ATOM 622 C C . ALA A 1 85 ? -4.707 -24.203 -1.918 1 96.12 85 ALA A C 1
ATOM 624 O O . ALA A 1 85 ? -4.09 -25.156 -1.436 1 96.12 85 ALA A O 1
ATOM 625 N N . VAL A 1 86 ? -4.434 -22.922 -1.543 1 95.12 86 VAL A N 1
ATOM 626 C CA . VAL A 1 86 ? -3.398 -22.641 -0.553 1 95.12 86 VAL A CA 1
ATOM 627 C C . VAL A 1 86 ? -4.039 -22.422 0.815 1 95.12 86 VAL A C 1
ATOM 629 O O . VAL A 1 86 ? -3.357 -22.047 1.775 1 95.12 86 VAL A O 1
ATOM 632 N N . GLY A 1 87 ? -5.398 -22.547 0.903 1 93.69 87 GLY A N 1
ATOM 633 C CA . GLY A 1 87 ? -6.082 -22.531 2.186 1 93.69 87 GLY A CA 1
ATOM 634 C C . GLY A 1 87 ? -6.566 -21.141 2.572 1 93.69 87 GLY A C 1
ATOM 635 O O . GLY A 1 87 ? -6.852 -20.875 3.744 1 93.69 87 GLY A O 1
ATOM 636 N N . TRP A 1 88 ? -6.609 -20.203 1.676 1 93.81 88 TRP A N 1
ATOM 637 C CA . TRP A 1 88 ? -7.086 -18.859 1.991 1 93.81 88 TRP A CA 1
ATOM 63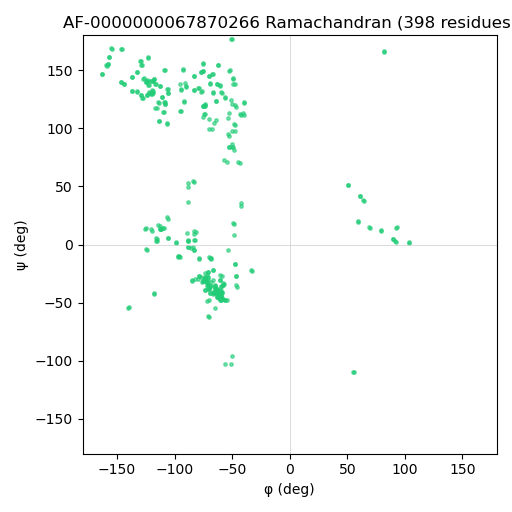8 C C . TRP A 1 88 ? -8.609 -18.828 2.066 1 93.81 88 TRP A C 1
ATOM 640 O O . TRP A 1 88 ? -9.289 -19.578 1.364 1 93.81 88 TRP A O 1
ATOM 650 N N . SER A 1 89 ? -9.102 -17.938 2.928 1 91 89 SER A N 1
ATOM 651 C CA . SER A 1 89 ? -10.547 -17.75 3.025 1 91 89 SER A CA 1
ATOM 652 C C . SER A 1 89 ? -11.109 -17.141 1.755 1 91 89 SER A C 1
ATOM 654 O O . SER A 1 89 ? -10.453 -16.312 1.119 1 91 89 SER A O 1
ATOM 656 N N . ARG A 1 90 ? -12.289 -17.547 1.473 1 91.56 90 ARG A N 1
ATOM 657 C CA . ARG A 1 90 ? -12.953 -17 0.289 1 91.56 90 ARG A CA 1
ATOM 658 C C . ARG A 1 90 ? -13.32 -15.539 0.486 1 91.56 90 ARG A C 1
ATOM 660 O O . ARG A 1 90 ? -13.758 -15.141 1.567 1 91.56 90 ARG A O 1
ATOM 667 N N . ARG A 1 91 ? -13.094 -14.805 -0.543 1 93.25 91 ARG A N 1
ATOM 668 C CA . ARG A 1 91 ? -13.438 -13.383 -0.571 1 93.25 91 ARG A CA 1
ATOM 669 C C . ARG A 1 91 ? -14.625 -13.125 -1.492 1 93.25 91 ARG A C 1
ATOM 671 O O . ARG A 1 91 ? -14.82 -13.836 -2.477 1 93.25 91 ARG A O 1
ATOM 678 N N . PRO A 1 92 ? -15.453 -12.062 -1.195 1 94.81 92 PRO A N 1
ATOM 679 C CA . PRO A 1 92 ? -16.531 -11.711 -2.127 1 94.81 92 PRO A CA 1
ATOM 680 C C . PRO A 1 92 ? -16.016 -11.367 -3.521 1 94.81 92 PRO A C 1
ATOM 682 O O . PRO A 1 92 ? -15.117 -10.531 -3.66 1 94.81 92 PRO A O 1
ATOM 685 N N . VAL A 1 93 ? -16.625 -11.984 -4.516 1 94.94 93 VAL A N 1
ATOM 686 C CA . VAL A 1 93 ? -16.141 -11.906 -5.891 1 94.94 93 VAL A CA 1
ATOM 687 C C . VAL A 1 93 ? -16.141 -10.445 -6.355 1 94.94 93 VAL A C 1
ATOM 689 O O . VAL A 1 93 ? -15.219 -10.008 -7.043 1 94.94 93 VAL A O 1
ATOM 692 N N . ARG A 1 94 ? -17.141 -9.703 -5.969 1 96.19 94 ARG A N 1
ATOM 693 C CA . ARG A 1 94 ? -17.234 -8.305 -6.387 1 96.19 94 ARG A CA 1
ATOM 694 C C . ARG A 1 94 ? -16.078 -7.492 -5.812 1 96.19 94 ARG A C 1
ATOM 696 O O . ARG A 1 94 ? -15.539 -6.605 -6.484 1 96.19 94 ARG A O 1
ATOM 703 N N . LYS A 1 95 ? -15.695 -7.762 -4.633 1 96.94 95 LYS A N 1
ATOM 704 C CA . LYS A 1 95 ? -14.578 -7.059 -4.012 1 96.94 95 LYS A CA 1
ATOM 705 C C . LYS A 1 95 ? -13.258 -7.453 -4.664 1 96.94 95 LYS A C 1
ATOM 707 O O . LYS A 1 95 ? -12.367 -6.613 -4.836 1 96.94 95 LYS A O 1
ATOM 712 N N . VAL A 1 96 ? -13.203 -8.742 -5.008 1 97.5 96 VAL A N 1
ATOM 713 C CA . VAL A 1 96 ? -12 -9.195 -5.691 1 97.5 96 VAL A CA 1
ATOM 714 C C . VAL A 1 96 ? -11.859 -8.477 -7.031 1 97.5 96 VAL A C 1
ATOM 716 O O . VAL A 1 96 ? -10.781 -7.996 -7.375 1 97.5 96 VAL A O 1
ATOM 719 N N . ARG A 1 97 ? -12.891 -8.391 -7.746 1 97.69 97 ARG A N 1
ATOM 720 C CA . ARG A 1 97 ? -12.867 -7.684 -9.023 1 97.69 97 ARG A CA 1
ATOM 721 C C . ARG A 1 97 ? -12.469 -6.227 -8.836 1 97.69 97 ARG A C 1
ATOM 723 O O . ARG A 1 97 ? -11.625 -5.711 -9.578 1 97.69 97 ARG A O 1
ATOM 730 N N . ARG A 1 98 ? -13.039 -5.59 -7.859 1 98.06 98 ARG A N 1
ATOM 731 C CA . ARG A 1 98 ? -12.703 -4.199 -7.566 1 98.06 98 ARG A CA 1
ATOM 732 C C . ARG A 1 98 ? -11.227 -4.051 -7.227 1 98.06 98 ARG A C 1
ATOM 734 O O . ARG A 1 98 ? -10.562 -3.123 -7.695 1 98.06 98 ARG A O 1
ATOM 741 N N . ALA A 1 99 ? -10.75 -4.98 -6.434 1 98.38 99 ALA A N 1
ATOM 742 C CA . ALA A 1 99 ? -9.344 -4.945 -6.059 1 98.38 99 ALA A CA 1
ATOM 743 C C . ALA A 1 99 ? -8.438 -5.094 -7.281 1 98.38 99 ALA A C 1
ATOM 745 O O . ALA A 1 99 ? -7.449 -4.371 -7.422 1 98.38 99 ALA A O 1
ATOM 746 N N . LEU A 1 100 ? -8.797 -5.992 -8.164 1 97.88 100 LEU A N 1
ATOM 747 C CA . LEU A 1 100 ? -8.016 -6.195 -9.375 1 97.88 100 LEU A CA 1
ATOM 748 C C . LEU A 1 100 ? -8.039 -4.949 -10.258 1 97.88 100 LEU A C 1
ATOM 750 O O . LEU A 1 100 ? -6.992 -4.504 -10.734 1 97.88 100 LEU A O 1
ATOM 754 N N . ASP A 1 101 ? -9.156 -4.293 -10.352 1 97.69 101 ASP A N 1
ATOM 755 C CA . ASP A 1 101 ? -9.344 -3.137 -11.219 1 97.69 101 ASP A CA 1
ATOM 756 C C . ASP A 1 101 ? -8.586 -1.923 -10.695 1 97.69 101 ASP A C 1
ATOM 758 O O . ASP A 1 101 ? -8.227 -1.026 -11.461 1 97.69 101 ASP A O 1
ATOM 762 N N . ASN A 1 102 ? -8.344 -1.947 -9.422 1 98.25 102 ASN A N 1
ATOM 763 C CA . ASN A 1 102 ? -7.734 -0.767 -8.82 1 98.25 102 ASN A CA 1
ATOM 764 C C . ASN A 1 102 ? -6.316 -1.055 -8.336 1 98.25 102 ASN A C 1
ATOM 766 O O . ASN A 1 102 ? -5.738 -0.269 -7.582 1 98.25 102 ASN A O 1
ATOM 770 N N . SER A 1 103 ? -5.836 -2.172 -8.797 1 98.56 103 SER A N 1
ATOM 771 C CA . SER A 1 103 ? -4.418 -2.447 -8.594 1 98.56 103 SER A CA 1
ATOM 772 C C . SER A 1 103 ? -3.564 -1.765 -9.656 1 98.56 103 SER A C 1
ATOM 774 O O . SER A 1 103 ? -4.008 -1.582 -10.797 1 98.56 103 SER A O 1
ATOM 776 N N . PHE A 1 104 ? -2.4 -1.335 -9.242 1 98.69 104 PHE A N 1
ATOM 777 C CA . PHE A 1 104 ? -1.435 -0.759 -10.172 1 98.69 104 PHE A CA 1
ATOM 778 C C . PHE A 1 104 ? -0.887 -1.825 -11.109 1 98.69 104 PHE A C 1
ATOM 780 O O . PHE A 1 104 ? -0.735 -1.583 -12.312 1 98.69 104 PHE A O 1
ATOM 787 N N . LEU A 1 105 ? -0.596 -3.016 -10.555 1 98.12 105 LEU A N 1
ATOM 788 C CA . LEU A 1 105 ? -0.012 -4.145 -11.266 1 98.12 105 LEU A CA 1
ATOM 789 C C . LEU A 1 105 ? -0.703 -5.449 -10.883 1 98.12 105 LEU A C 1
ATOM 791 O O . LEU A 1 105 ? -0.982 -5.684 -9.703 1 98.12 105 LEU A O 1
ATOM 795 N N . VAL A 1 106 ? -1.038 -6.184 -11.945 1 98 106 VAL A N 1
ATOM 796 C CA . VAL A 1 106 ? -1.509 -7.555 -11.781 1 98 106 VAL A CA 1
ATOM 797 C C . VAL A 1 106 ? -0.631 -8.5 -12.602 1 98 106 VAL A C 1
ATOM 799 O O . VAL A 1 106 ? -0.376 -8.258 -13.781 1 98 106 VAL A O 1
ATOM 802 N N . VAL A 1 107 ? -0.138 -9.555 -11.906 1 96.31 107 VAL A N 1
ATOM 803 C CA . VAL A 1 107 ? 0.706 -10.531 -12.578 1 96.31 107 VAL A CA 1
ATOM 804 C C . VAL A 1 107 ? 0.164 -11.938 -12.336 1 96.31 107 VAL A C 1
ATOM 806 O O . VAL A 1 107 ? -0.088 -12.32 -11.188 1 96.31 107 VAL A O 1
ATOM 809 N N . SER A 1 108 ? -0.043 -12.602 -13.43 1 95.06 108 SER A N 1
ATOM 810 C CA . SER A 1 108 ? -0.473 -14 -13.352 1 95.06 108 SER A CA 1
ATOM 811 C C . SER A 1 108 ? 0.558 -14.93 -13.984 1 95.06 108 SER A C 1
ATOM 813 O O . SER A 1 108 ? 1.237 -14.555 -14.945 1 95.06 108 SER A O 1
ATOM 815 N N . LEU A 1 109 ? 0.717 -16.062 -13.359 1 92.5 109 LEU A N 1
ATOM 816 C CA . LEU A 1 109 ? 1.561 -17.141 -13.859 1 92.5 109 LEU A CA 1
ATOM 817 C C . LEU A 1 109 ? 0.717 -18.344 -14.297 1 92.5 109 LEU A C 1
ATOM 819 O O . LEU A 1 109 ? -0.088 -18.859 -13.516 1 92.5 109 LEU A O 1
ATOM 823 N N . TRP A 1 110 ? 0.969 -18.766 -15.562 1 89.5 110 TRP A N 1
ATOM 824 C CA . TRP A 1 110 ? 0.133 -19.812 -16.156 1 89.5 110 TRP A CA 1
ATOM 825 C C . TRP A 1 110 ? 0.976 -21 -16.594 1 89.5 110 TRP A C 1
ATOM 827 O O . TRP A 1 110 ? 2.072 -20.828 -17.141 1 89.5 110 TRP A O 1
ATOM 837 N N . GLU A 1 111 ? 0.437 -22.172 -16.297 1 87.62 111 GLU A N 1
ATOM 838 C CA . GLU A 1 111 ? 0.924 -23.375 -16.969 1 87.62 111 GLU A CA 1
ATOM 839 C C . GLU A 1 111 ? 0.115 -23.672 -18.234 1 87.62 111 GLU A C 1
ATOM 841 O O . GLU A 1 111 ? -1.117 -23.672 -18.188 1 87.62 111 GLU A O 1
ATOM 846 N N . GLN A 1 112 ? 0.816 -23.734 -19.312 1 82.81 112 GLN A N 1
ATOM 847 C CA . GLN A 1 112 ? 0.181 -24.141 -20.562 1 82.81 112 GLN A CA 1
ATOM 848 C C . GLN A 1 112 ? 0.637 -25.531 -21 1 82.81 112 GLN A C 1
ATOM 850 O O . GLN A 1 112 ? 1.827 -25.75 -21.234 1 82.81 112 GLN A O 1
ATOM 855 N N . LEU A 1 113 ? -0.352 -26.406 -20.969 1 80.44 113 LEU A N 1
ATOM 856 C CA . LEU A 1 113 ? -0.159 -27.766 -21.484 1 80.44 113 LEU A CA 1
ATOM 857 C C . LEU A 1 113 ? -1.019 -28 -22.734 1 80.44 113 LEU A C 1
ATOM 859 O O . LEU A 1 113 ? -2.232 -28.188 -22.625 1 80.44 113 LEU A O 1
ATOM 863 N N . ALA A 1 114 ? -0.403 -28.031 -23.844 1 75.12 114 ALA A N 1
ATOM 864 C CA . ALA A 1 114 ? -1.145 -28.141 -25.094 1 75.12 114 ALA A CA 1
ATOM 865 C C . ALA A 1 114 ? -2.184 -27.031 -25.219 1 75.12 114 ALA A C 1
ATOM 867 O O . ALA A 1 114 ? -1.836 -25.844 -25.234 1 75.12 114 ALA A O 1
ATOM 868 N N . GLN A 1 115 ? -3.465 -27.391 -25.109 1 74.62 115 GLN A N 1
ATOM 869 C CA . GLN A 1 115 ? -4.508 -26.391 -25.297 1 74.62 115 GLN A CA 1
ATOM 870 C C . GLN A 1 115 ? -5.141 -26 -23.969 1 74.62 115 GLN A C 1
ATOM 872 O O . GLN A 1 115 ? -6.078 -25.203 -23.922 1 74.62 115 GLN A O 1
ATOM 877 N N . GLN A 1 116 ? -4.566 -26.531 -22.953 1 84.5 116 GLN A N 1
ATOM 878 C CA . GLN A 1 116 ? -5.133 -26.219 -21.641 1 84.5 116 GLN A CA 1
ATOM 879 C C . GLN A 1 116 ? -4.238 -25.25 -20.859 1 84.5 116 GLN A C 1
ATOM 881 O O . GLN A 1 116 ? -3.012 -25.359 -20.906 1 84.5 116 GLN A O 1
ATOM 886 N N . ARG A 1 117 ? -4.938 -24.297 -20.328 1 86.69 117 ARG A N 1
ATOM 887 C CA . ARG A 1 117 ? -4.199 -23.359 -19.484 1 86.69 117 ARG A CA 1
ATOM 888 C C . ARG A 1 117 ? -4.73 -23.375 -18.062 1 86.69 117 ARG A C 1
ATOM 890 O O . ARG A 1 117 ? -5.934 -23.531 -17.844 1 86.69 117 ARG A O 1
ATOM 897 N N . ARG A 1 118 ? -3.771 -23.281 -17.141 1 90.81 118 ARG A N 1
ATOM 898 C CA . ARG A 1 118 ? -4.117 -23.266 -15.719 1 90.81 118 ARG A CA 1
ATOM 899 C C . ARG A 1 118 ? -3.379 -22.141 -14.984 1 90.81 118 ARG A C 1
ATOM 901 O O . ARG A 1 118 ? -2.176 -21.969 -15.172 1 90.81 118 ARG A O 1
ATOM 908 N N . LEU A 1 119 ? -4.172 -21.406 -14.203 1 95.56 119 LEU A N 1
ATOM 909 C CA . LEU A 1 119 ? -3.555 -20.391 -13.359 1 95.56 119 LEU A CA 1
ATOM 910 C C . LEU A 1 119 ? -2.824 -21.031 -12.18 1 95.56 119 LEU A C 1
ATOM 912 O O . LEU A 1 119 ? -3.439 -21.734 -11.375 1 95.56 119 LEU A O 1
ATOM 916 N N . ILE A 1 120 ? -1.442 -20.781 -12.047 1 96.44 120 ILE A N 1
ATOM 917 C CA . ILE A 1 120 ? -0.708 -21.5 -11.016 1 96.44 120 ILE A CA 1
ATOM 918 C C . ILE A 1 120 ? 0.006 -20.516 -10.102 1 96.44 120 ILE A C 1
ATOM 920 O O . ILE A 1 120 ? 0.61 -20.906 -9.102 1 96.44 120 ILE A O 1
ATOM 924 N N . GLY A 1 121 ? -0.052 -19.188 -10.398 1 97.88 121 GLY A N 1
ATOM 925 C CA . GLY A 1 121 ? 0.538 -18.156 -9.562 1 97.88 121 GLY A CA 1
ATOM 926 C C . GLY A 1 121 ? -0.095 -16.797 -9.766 1 97.88 121 GLY A C 1
ATOM 927 O O . GLY A 1 121 ? -0.741 -16.547 -10.781 1 97.88 121 GLY A O 1
ATOM 928 N N . PHE A 1 122 ? 0.124 -15.977 -8.805 1 98.5 122 PHE A N 1
ATOM 929 C CA . PHE A 1 122 ? -0.529 -14.672 -8.828 1 98.5 122 PHE A CA 1
ATOM 930 C C . PHE A 1 122 ? 0.156 -13.711 -7.867 1 98.5 122 PHE A C 1
ATOM 932 O O . PHE A 1 122 ? 0.682 -14.125 -6.836 1 98.5 122 PHE A O 1
ATOM 939 N N . ALA A 1 123 ? 0.161 -12.445 -8.242 1 98.56 123 ALA A N 1
ATOM 940 C CA . ALA A 1 123 ? 0.567 -11.336 -7.383 1 98.56 123 ALA A CA 1
ATOM 941 C C . ALA A 1 123 ? -0 -10.016 -7.895 1 98.56 123 ALA A C 1
ATOM 943 O O . ALA A 1 123 ? -0.31 -9.883 -9.078 1 98.56 123 ALA A O 1
ATOM 944 N N . ARG A 1 124 ? -0.144 -9.117 -7.023 1 98.69 124 ARG A N 1
ATOM 945 C CA . ARG A 1 124 ? -0.562 -7.781 -7.445 1 98.69 124 ARG A CA 1
ATOM 946 C C . ARG A 1 124 ? 0.06 -6.707 -6.562 1 98.69 124 ARG A C 1
ATOM 948 O O . ARG A 1 124 ? 0.705 -7.016 -5.559 1 98.69 124 ARG A O 1
ATOM 955 N N . ALA A 1 125 ? -0.064 -5.434 -7.023 1 98.88 125 ALA A N 1
ATOM 956 C CA . ALA A 1 125 ? 0.492 -4.336 -6.242 1 98.88 125 ALA A CA 1
ATOM 957 C C . ALA A 1 125 ? -0.394 -3.096 -6.328 1 98.88 125 ALA A C 1
ATOM 959 O O . ALA A 1 125 ? -0.944 -2.793 -7.391 1 98.88 125 ALA A O 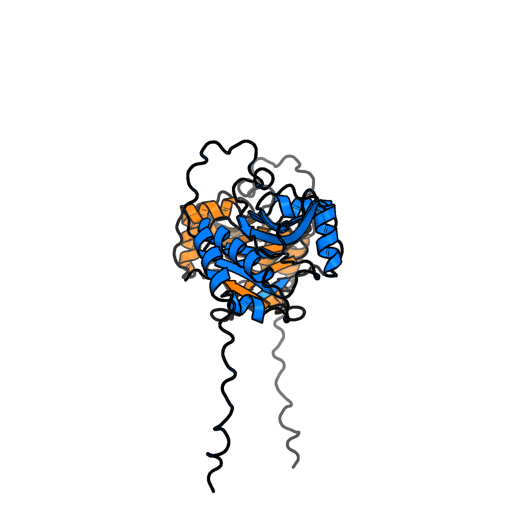1
ATOM 960 N N . THR A 1 126 ? -0.583 -2.424 -5.199 1 98.88 126 THR A N 1
ATOM 961 C CA . THR A 1 126 ? -1.1 -1.061 -5.191 1 98.88 126 THR A CA 1
ATOM 962 C C . THR A 1 126 ? 0.043 -0.049 -5.191 1 98.88 126 THR A C 1
ATOM 964 O O . THR A 1 126 ? 1.145 -0.35 -4.723 1 98.88 126 THR A O 1
ATOM 967 N N . SER A 1 127 ? -0.204 1.137 -5.77 1 98.88 127 SER A N 1
ATOM 968 C CA . SER A 1 127 ? 0.85 2.137 -5.906 1 98.88 127 SER A CA 1
ATOM 969 C C . SER A 1 127 ? 0.265 3.535 -6.078 1 98.88 127 SER A C 1
ATOM 971 O O . SER A 1 127 ? -0.892 3.686 -6.477 1 98.88 127 SER A O 1
ATOM 973 N N . ASP A 1 128 ? 1.063 4.461 -5.699 1 98.75 128 ASP A N 1
ATOM 974 C CA . ASP A 1 128 ? 0.764 5.848 -6.039 1 98.75 128 ASP A CA 1
ATOM 975 C C . ASP A 1 128 ? 1.355 6.223 -7.398 1 98.75 128 ASP A C 1
ATOM 977 O O . ASP A 1 128 ? 1.334 7.391 -7.789 1 98.75 128 ASP A O 1
ATOM 981 N N . HIS A 1 129 ? 1.979 5.289 -8.094 1 98.62 129 HIS A N 1
ATOM 982 C CA . HIS A 1 129 ? 2.541 5.391 -9.438 1 98.62 129 HIS A CA 1
ATOM 983 C C . HIS A 1 129 ? 3.77 6.293 -9.453 1 98.62 129 HIS A C 1
ATOM 985 O O . HIS A 1 129 ? 4.168 6.789 -10.508 1 98.62 129 HIS A O 1
ATOM 991 N N . ALA A 1 130 ? 4.316 6.594 -8.281 1 98.38 130 ALA A N 1
ATOM 992 C CA . ALA A 1 130 ? 5.414 7.551 -8.25 1 98.38 130 ALA A CA 1
ATOM 993 C C . ALA A 1 130 ? 6.496 7.117 -7.262 1 98.38 130 ALA A C 1
ATOM 995 O O . ALA A 1 130 ? 7.648 6.906 -7.648 1 98.38 130 ALA A O 1
ATOM 996 N N . PHE A 1 131 ? 6.055 6.875 -6.039 1 97.5 131 PHE A N 1
ATOM 997 C CA . PHE A 1 131 ? 7.07 6.68 -5.008 1 97.5 131 PHE A CA 1
ATOM 998 C C . PHE A 1 131 ? 6.977 5.277 -4.418 1 97.5 131 PHE A C 1
ATOM 1000 O O . PHE A 1 131 ? 8 4.645 -4.148 1 97.5 131 PHE A O 1
ATOM 1007 N N . ASN A 1 132 ? 5.762 4.809 -4.16 1 98.06 132 ASN A N 1
ATOM 1008 C CA . ASN A 1 132 ? 5.57 3.641 -3.309 1 98.06 132 ASN A CA 1
ATOM 1009 C C . ASN A 1 132 ? 4.723 2.576 -3.998 1 98.06 132 ASN A C 1
ATOM 1011 O O . ASN A 1 132 ? 3.789 2.902 -4.734 1 98.06 132 ASN A O 1
ATOM 1015 N N . ALA A 1 133 ? 5.066 1.35 -3.766 1 98.81 133 ALA A N 1
ATOM 1016 C CA . ALA A 1 133 ? 4.195 0.221 -4.094 1 98.81 133 ALA A CA 1
ATOM 1017 C C . ALA A 1 133 ? 4.191 -0.809 -2.967 1 98.81 133 ALA A C 1
ATOM 1019 O O . ALA A 1 133 ? 5.188 -0.975 -2.262 1 98.81 133 ALA A O 1
ATOM 1020 N N . THR A 1 134 ? 3.055 -1.404 -2.766 1 98.81 134 THR A N 1
ATOM 1021 C CA . THR A 1 134 ? 2.938 -2.543 -1.862 1 98.81 134 THR A CA 1
ATOM 1022 C C . THR A 1 134 ? 2.436 -3.775 -2.609 1 98.81 134 THR A C 1
ATOM 1024 O O . THR A 1 134 ? 1.433 -3.709 -3.324 1 98.81 134 THR A O 1
ATOM 1027 N N . ILE A 1 135 ? 3.141 -4.891 -2.438 1 98.75 135 ILE A N 1
ATOM 1028 C CA . ILE A 1 135 ? 2.787 -6.145 -3.09 1 98.75 135 ILE A CA 1
ATOM 1029 C C . ILE A 1 135 ? 1.834 -6.938 -2.199 1 98.75 135 ILE A C 1
ATOM 1031 O O . ILE A 1 135 ? 2.029 -7.016 -0.985 1 98.75 135 ILE A O 1
ATOM 1035 N N . TRP A 1 136 ? 0.802 -7.492 -2.859 1 98.19 136 TRP A N 1
ATOM 1036 C CA . TRP A 1 136 ? -0.236 -8.258 -2.174 1 98.19 136 TRP A CA 1
ATOM 1037 C C . TRP A 1 136 ? -0.459 -9.602 -2.854 1 98.19 136 TRP A C 1
ATOM 1039 O O . TRP A 1 136 ? -0.165 -9.766 -4.043 1 98.19 136 TRP A O 1
ATOM 1049 N N . ASP A 1 137 ? -1.015 -10.555 -2.127 1 97.5 137 ASP A N 1
ATOM 1050 C CA . ASP A 1 137 ? -1.655 -11.773 -2.621 1 97.5 137 ASP A CA 1
ATOM 1051 C C . ASP A 1 137 ? -0.668 -12.633 -3.408 1 97.5 137 ASP A C 1
ATOM 1053 O O . ASP A 1 137 ? -0.991 -13.117 -4.492 1 97.5 137 ASP A O 1
ATOM 1057 N N . VAL A 1 138 ? 0.521 -12.734 -2.92 1 98.38 138 VAL A N 1
ATOM 1058 C CA . VAL A 1 138 ? 1.503 -13.578 -3.59 1 98.38 138 VAL A CA 1
ATOM 1059 C C . VAL A 1 138 ? 1.193 -15.055 -3.312 1 98.38 138 VAL A C 1
ATOM 1061 O O . VAL A 1 138 ? 1.215 -15.492 -2.16 1 98.38 138 VAL A O 1
ATOM 1064 N N . VAL A 1 139 ? 0.923 -15.789 -4.441 1 98.25 139 VAL A N 1
ATOM 1065 C CA . VAL A 1 139 ? 0.518 -17.172 -4.242 1 98.25 139 VAL A CA 1
ATOM 1066 C C . VAL A 1 139 ? 1.034 -18.031 -5.391 1 98.25 139 VAL A C 1
ATOM 1068 O O . VAL A 1 139 ? 1.061 -17.594 -6.543 1 98.25 139 VAL A O 1
ATOM 1071 N N . ILE A 1 140 ? 1.501 -19.219 -5.109 1 97.94 140 ILE A N 1
ATOM 1072 C CA . ILE A 1 140 ? 1.845 -20.297 -6.027 1 97.94 140 ILE A CA 1
ATOM 1073 C C . ILE A 1 140 ? 1.045 -21.547 -5.672 1 97.94 140 ILE A C 1
ATOM 1075 O O . ILE A 1 140 ? 0.924 -21.906 -4.5 1 97.94 140 ILE A O 1
ATOM 1079 N N . ASN A 1 141 ? 0.448 -22.141 -6.652 1 97.62 141 ASN A N 1
ATOM 1080 C CA . ASN A 1 141 ? -0.232 -23.406 -6.426 1 97.62 141 ASN A CA 1
ATOM 1081 C C . ASN A 1 141 ? 0.656 -24.391 -5.672 1 97.62 141 ASN A C 1
ATOM 1083 O O . ASN A 1 141 ? 1.83 -24.562 -6.008 1 97.62 141 ASN A O 1
ATOM 1087 N N . PRO A 1 142 ? 0.073 -25.094 -4.711 1 97.44 142 PRO A N 1
ATOM 1088 C CA . PRO A 1 142 ? 0.89 -25.984 -3.879 1 97.44 142 PRO A CA 1
ATOM 1089 C C . PRO A 1 142 ? 1.642 -27.031 -4.699 1 97.44 142 PRO A C 1
ATOM 1091 O O . PRO A 1 142 ? 2.785 -27.359 -4.375 1 97.44 142 PRO A O 1
ATOM 1094 N N . SER A 1 143 ? 1.087 -27.516 -5.734 1 95.44 143 SER A N 1
ATOM 1095 C CA . SER A 1 143 ? 1.706 -28.547 -6.559 1 95.44 143 SER A CA 1
ATOM 1096 C C . SER A 1 143 ? 2.92 -28.016 -7.305 1 95.44 143 SER A C 1
ATOM 1098 O O . SER A 1 143 ? 3.715 -28.781 -7.852 1 95.44 143 SER A O 1
ATOM 1100 N N . PHE A 1 144 ? 3.104 -26.688 -7.309 1 92.88 144 PHE A N 1
ATOM 1101 C CA . PHE A 1 144 ? 4.199 -26.078 -8.047 1 92.88 144 PHE A CA 1
ATOM 1102 C C . PHE A 1 144 ? 5.168 -25.391 -7.094 1 92.88 144 PHE A C 1
ATOM 1104 O O . PHE A 1 144 ? 6.094 -24.703 -7.535 1 92.88 144 PHE A O 1
ATOM 1111 N N . GLN A 1 145 ? 4.906 -25.516 -5.797 1 92.69 145 GLN A N 1
ATOM 1112 C CA . GLN A 1 145 ? 5.773 -24.875 -4.82 1 92.69 145 GLN A CA 1
ATOM 1113 C C . GLN A 1 145 ? 7.086 -25.625 -4.66 1 92.69 145 GLN A C 1
ATOM 1115 O O . GLN A 1 145 ? 7.184 -26.797 -5.031 1 92.69 145 GLN A O 1
ATOM 1120 N N . GLY A 1 146 ? 8.086 -24.859 -4.211 1 90.5 146 GLY A N 1
ATOM 1121 C CA . GLY A 1 146 ? 9.383 -25.469 -3.979 1 90.5 146 GLY A CA 1
ATOM 1122 C C . GLY A 1 146 ? 10.18 -25.672 -5.25 1 90.5 146 GLY A C 1
ATOM 1123 O O . GLY A 1 146 ? 11.203 -26.359 -5.246 1 90.5 146 GLY A O 1
ATOM 1124 N N . GLN A 1 147 ? 9.734 -25.078 -6.32 1 89.31 147 GLN A N 1
ATOM 1125 C CA . GLN A 1 147 ? 10.383 -25.25 -7.617 1 89.31 147 GLN A CA 1
ATOM 1126 C C . GLN A 1 147 ? 10.984 -23.938 -8.117 1 89.31 147 GLN A C 1
ATOM 1128 O O . GLN A 1 147 ? 11.398 -23.844 -9.273 1 89.31 147 GLN A O 1
ATOM 1133 N N . GLY A 1 148 ? 10.93 -22.906 -7.293 1 91.19 148 GLY A N 1
ATOM 1134 C CA . GLY A 1 148 ? 11.531 -21.641 -7.656 1 91.19 148 GLY A CA 1
ATOM 1135 C C . GLY A 1 148 ? 10.562 -20.688 -8.336 1 91.19 148 GLY A C 1
ATOM 1136 O O . GLY A 1 148 ? 10.922 -19.562 -8.688 1 91.19 148 GLY A O 1
ATOM 1137 N N . LEU A 1 149 ? 9.312 -21.047 -8.484 1 92.25 149 LEU A N 1
ATOM 1138 C CA . LEU A 1 149 ? 8.352 -20.266 -9.242 1 92.25 149 LEU A CA 1
ATOM 1139 C C . LEU A 1 149 ? 7.961 -19 -8.477 1 92.25 149 LEU A C 1
ATOM 1141 O O . LEU A 1 149 ? 7.664 -17.969 -9.078 1 92.25 149 LEU A O 1
ATOM 1145 N N . GLY A 1 150 ? 7.977 -19.125 -7.145 1 95.88 150 GLY A N 1
ATOM 1146 C CA . GLY A 1 150 ? 7.758 -17.922 -6.359 1 95.88 150 GLY A CA 1
ATOM 1147 C C . GLY A 1 150 ? 8.789 -16.844 -6.621 1 95.88 150 GLY A C 1
ATOM 1148 O O . GLY A 1 150 ? 8.445 -15.656 -6.727 1 95.88 150 GLY A O 1
ATOM 1149 N N . ARG A 1 151 ? 9.977 -17.266 -6.672 1 95.06 151 ARG A N 1
ATOM 1150 C CA . ARG A 1 151 ? 11.062 -16.328 -6.969 1 95.06 151 ARG A CA 1
ATOM 1151 C C . ARG A 1 151 ? 10.883 -15.703 -8.344 1 95.06 151 ARG A C 1
ATOM 1153 O O . ARG A 1 151 ? 10.992 -14.484 -8.492 1 95.06 151 ARG A O 1
ATOM 1160 N N . VAL A 1 152 ? 10.57 -16.5 -9.32 1 92 152 VAL A N 1
ATOM 1161 C CA . VAL A 1 152 ? 10.383 -16.016 -10.688 1 92 152 VAL A CA 1
ATOM 1162 C C . VAL A 1 152 ? 9.25 -15 -10.727 1 92 152 VAL A C 1
ATOM 1164 O O . VAL A 1 152 ? 9.398 -13.922 -11.312 1 92 152 VAL A O 1
ATOM 1167 N N . LEU A 1 153 ? 8.195 -15.305 -10.117 1 95.38 153 LEU A N 1
ATOM 1168 C CA . LEU A 1 153 ? 7.035 -14.414 -10.055 1 95.38 153 LEU A CA 1
ATOM 1169 C C . LEU A 1 153 ? 7.41 -13.078 -9.422 1 95.38 153 LEU A C 1
ATOM 1171 O O . LEU A 1 153 ? 7.145 -12.023 -10 1 95.38 153 LEU A O 1
ATOM 1175 N N . MET A 1 154 ? 8.125 -13.109 -8.336 1 98 154 MET A N 1
ATOM 1176 C CA . MET A 1 154 ? 8.453 -11.906 -7.586 1 98 154 MET A CA 1
ATOM 1177 C C . MET A 1 154 ? 9.508 -11.078 -8.312 1 98 154 MET A C 1
ATOM 1179 O O . MET A 1 154 ? 9.461 -9.852 -8.297 1 98 154 MET A O 1
ATOM 1183 N N . GLU A 1 155 ? 10.43 -11.75 -8.875 1 94.19 155 GLU A N 1
ATOM 1184 C CA . GLU A 1 155 ? 11.422 -11.016 -9.648 1 94.19 155 GLU A CA 1
ATOM 1185 C C . GLU A 1 155 ? 10.766 -10.258 -10.805 1 94.19 155 GLU A C 1
ATOM 1187 O O . GLU A 1 155 ? 11.156 -9.125 -11.109 1 94.19 155 GLU A O 1
ATOM 1192 N N . TYR A 1 156 ? 9.828 -10.906 -11.469 1 92.56 156 TYR A N 1
ATOM 1193 C CA . TYR A 1 156 ? 9.078 -10.25 -12.531 1 92.56 156 TYR A CA 1
ATOM 1194 C C . TYR A 1 156 ? 8.312 -9.047 -11.992 1 92.56 156 TYR A C 1
ATOM 1196 O O . TYR A 1 156 ? 8.336 -7.969 -12.594 1 92.56 156 TYR A O 1
ATOM 1204 N N . VAL A 1 157 ? 7.648 -9.188 -10.852 1 97.88 157 VAL A N 1
ATOM 1205 C CA . VAL A 1 157 ? 6.887 -8.117 -10.227 1 97.88 157 VAL A CA 1
ATOM 1206 C C . VAL A 1 157 ? 7.812 -6.945 -9.898 1 97.88 157 VAL A C 1
ATOM 1208 O O . VAL A 1 157 ? 7.516 -5.797 -10.234 1 97.88 157 VAL A O 1
ATOM 1211 N N . ILE A 1 158 ? 8.938 -7.227 -9.289 1 97.06 158 ILE A N 1
ATOM 1212 C CA . ILE A 1 158 ? 9.891 -6.199 -8.891 1 97.06 158 ILE A CA 1
ATOM 1213 C C . ILE A 1 158 ? 10.414 -5.473 -10.125 1 97.06 158 ILE A C 1
ATOM 1215 O O . ILE A 1 158 ? 10.5 -4.242 -10.141 1 97.06 158 ILE A O 1
ATOM 1219 N N . ALA A 1 159 ? 10.68 -6.25 -11.156 1 94.44 159 ALA A N 1
ATOM 1220 C CA . ALA A 1 159 ? 11.18 -5.652 -12.398 1 94.44 159 ALA A CA 1
ATOM 1221 C C . ALA A 1 159 ? 10.148 -4.691 -12.992 1 94.44 159 ALA A C 1
ATOM 1223 O O . ALA A 1 159 ? 10.508 -3.605 -13.461 1 94.44 159 ALA A O 1
ATOM 1224 N N . GLN A 1 160 ? 8.883 -5.074 -13.031 1 95.38 160 GLN A N 1
ATOM 1225 C CA . GLN A 1 160 ? 7.82 -4.219 -13.547 1 95.38 160 GLN A CA 1
ATOM 1226 C C . GLN A 1 160 ? 7.719 -2.926 -12.742 1 95.38 160 GLN A C 1
ATOM 1228 O O . GLN A 1 160 ? 7.551 -1.845 -13.312 1 95.38 160 GLN A O 1
ATOM 1233 N N . LEU A 1 161 ? 7.828 -3.023 -11.453 1 98 161 LEU A N 1
ATOM 1234 C CA . LEU A 1 161 ? 7.727 -1.852 -10.594 1 98 161 LEU A CA 1
ATOM 1235 C C . LEU A 1 161 ? 8.938 -0.943 -10.758 1 98 161 LEU A C 1
ATOM 1237 O O . LEU A 1 161 ? 8.805 0.282 -10.758 1 98 161 LEU A O 1
ATOM 1241 N N . GLN A 1 162 ? 10.109 -1.53 -10.938 1 95.69 162 GLN A N 1
ATOM 1242 C CA . GLN A 1 162 ? 11.312 -0.748 -11.219 1 95.69 162 GLN A CA 1
ATOM 1243 C C . GLN A 1 162 ? 11.188 -0.013 -12.547 1 95.69 162 GLN A C 1
ATOM 1245 O O . GLN A 1 162 ? 11.586 1.15 -12.656 1 95.69 162 GLN A O 1
ATOM 1250 N N . GLN A 1 163 ? 10.672 -0.728 -13.484 1 95 163 GLN A N 1
ATOM 1251 C CA . GLN A 1 163 ? 10.492 -0.117 -14.797 1 95 163 GLN A CA 1
ATOM 1252 C C . GLN A 1 163 ? 9.562 1.091 -14.719 1 95 163 GLN A C 1
ATOM 1254 O O . GLN A 1 163 ? 9.734 2.064 -15.453 1 95 163 GLN A O 1
ATOM 1259 N N . ALA A 1 164 ? 8.656 1.032 -13.805 1 96.69 164 ALA A N 1
ATOM 1260 C CA . ALA A 1 164 ? 7.738 2.146 -13.586 1 96.69 164 ALA A CA 1
ATOM 1261 C C . ALA A 1 164 ? 8.375 3.221 -12.711 1 96.69 164 ALA A C 1
ATOM 1263 O O . ALA A 1 164 ? 7.707 4.168 -12.297 1 96.69 164 ALA A O 1
ATOM 1264 N N . GLU A 1 165 ? 9.664 3.08 -12.32 1 95.75 165 GLU A N 1
ATOM 1265 C CA . GLU A 1 165 ? 10.453 4.035 -11.555 1 95.75 165 GLU A CA 1
ATOM 1266 C C . GLU A 1 165 ? 9.875 4.238 -10.156 1 95.75 165 GLU A C 1
ATOM 1268 O O . GLU A 1 165 ? 9.805 5.363 -9.664 1 95.75 165 GLU A O 1
ATOM 1273 N N . ILE A 1 166 ? 9.422 3.182 -9.633 1 97.38 166 ILE A N 1
ATOM 1274 C CA . ILE A 1 166 ? 8.953 3.189 -8.25 1 97.38 166 ILE A CA 1
ATOM 1275 C C . ILE A 1 166 ? 10.07 2.73 -7.324 1 97.38 166 ILE A C 1
ATOM 1277 O O . ILE A 1 166 ? 10.469 1.562 -7.348 1 97.38 166 ILE A O 1
ATOM 1281 N N . PRO A 1 167 ? 10.531 3.609 -6.484 1 95.06 167 PRO A N 1
ATOM 1282 C CA . PRO A 1 167 ? 11.734 3.289 -5.719 1 95.06 167 PRO A CA 1
ATOM 1283 C C . PRO A 1 167 ? 11.438 2.498 -4.449 1 95.06 167 PRO A C 1
ATOM 1285 O O . PRO A 1 167 ? 12.289 1.75 -3.965 1 95.06 167 PRO A O 1
ATOM 1288 N N . ASN A 1 168 ? 10.297 2.699 -3.844 1 96.38 168 ASN A N 1
ATOM 1289 C CA . ASN A 1 168 ? 9.977 2.059 -2.572 1 96.38 168 ASN A CA 1
ATOM 1290 C C . ASN A 1 168 ? 8.953 0.937 -2.752 1 96.38 168 ASN A C 1
ATOM 1292 O O . ASN A 1 168 ? 7.77 1.199 -2.965 1 96.38 168 ASN A O 1
ATOM 1296 N N . ILE A 1 169 ? 9.453 -0.29 -2.699 1 98.44 169 ILE A N 1
ATOM 1297 C CA . ILE A 1 169 ? 8.586 -1.45 -2.826 1 98.44 169 ILE A CA 1
ATOM 1298 C C . ILE A 1 169 ? 8.461 -2.156 -1.479 1 98.44 169 ILE A C 1
ATOM 1300 O O . ILE A 1 169 ? 9.469 -2.498 -0.857 1 98.44 169 ILE A O 1
ATOM 1304 N N . THR A 1 170 ? 7.215 -2.291 -1.009 1 98.25 170 THR A N 1
ATOM 1305 C CA . THR A 1 170 ? 6.988 -2.875 0.308 1 98.25 170 THR A CA 1
ATOM 1306 C C . THR A 1 170 ? 6.062 -4.086 0.21 1 98.25 170 THR A C 1
ATOM 1308 O O . THR A 1 170 ? 5.414 -4.293 -0.817 1 98.25 170 THR A O 1
ATOM 1311 N N . LEU A 1 171 ? 6.078 -4.914 1.216 1 98.06 171 LEU A N 1
ATOM 1312 C CA . LEU A 1 171 ? 5.105 -5.984 1.403 1 98.06 171 LEU A CA 1
ATOM 1313 C C . LEU A 1 171 ? 4.988 -6.359 2.877 1 98.06 171 LEU A C 1
ATOM 1315 O O . LEU A 1 171 ? 5.734 -5.852 3.713 1 98.06 171 LEU A O 1
ATOM 1319 N N . PHE A 1 172 ? 3.982 -7.145 3.184 1 96.25 172 PHE A N 1
ATOM 1320 C CA . PHE A 1 172 ? 3.789 -7.758 4.492 1 96.25 172 PHE A CA 1
ATOM 1321 C C . PHE A 1 172 ? 3.906 -9.273 4.398 1 96.25 172 PHE A C 1
ATOM 1323 O O . PHE A 1 172 ? 3.17 -9.914 3.648 1 96.25 172 PHE A O 1
ATOM 1330 N N . ALA A 1 173 ? 4.809 -9.812 5.145 1 96.06 173 ALA A N 1
ATOM 1331 C CA . ALA A 1 173 ? 5.148 -11.234 5.031 1 96.06 173 ALA A CA 1
ATOM 1332 C C . ALA A 1 173 ? 4.73 -11.992 6.285 1 96.06 173 ALA A C 1
ATOM 1334 O O . ALA A 1 173 ? 4.988 -11.547 7.406 1 96.06 173 ALA A O 1
ATOM 1335 N N . ASP A 1 174 ? 4.133 -13.164 6.066 1 93.38 174 ASP A N 1
ATOM 1336 C CA . ASP A 1 174 ? 3.99 -14.109 7.168 1 93.38 174 ASP A CA 1
ATOM 1337 C C . ASP A 1 174 ? 5.355 -14.547 7.699 1 93.38 174 ASP A C 1
ATOM 1339 O O . ASP A 1 174 ? 6.34 -14.555 6.957 1 93.38 174 ASP A O 1
ATOM 1343 N N . PRO A 1 175 ? 5.379 -14.938 8.938 1 93.12 175 PRO A N 1
ATOM 1344 C CA . PRO A 1 175 ? 6.672 -15.281 9.539 1 93.12 175 PRO A CA 1
ATOM 1345 C C . PRO A 1 175 ? 7.398 -16.391 8.781 1 93.12 175 PRO A C 1
ATOM 1347 O O . PRO A 1 175 ? 8.625 -16.359 8.672 1 93.12 175 PRO A O 1
ATOM 1350 N N . HIS A 1 176 ? 6.727 -17.312 8.211 1 93.5 176 HIS A N 1
ATOM 1351 C CA . HIS A 1 176 ? 7.359 -18.484 7.633 1 93.5 176 HIS A CA 1
ATOM 1352 C C . HIS A 1 176 ? 7.883 -18.203 6.23 1 93.5 176 HIS A C 1
ATOM 1354 O O . HIS A 1 176 ? 8.555 -19.047 5.633 1 93.5 176 HIS A O 1
ATOM 1360 N N . VAL A 1 177 ? 7.609 -16.984 5.699 1 95.12 177 VAL A N 1
ATOM 1361 C CA . VAL A 1 177 ? 8.102 -16.703 4.355 1 95.12 177 VAL A CA 1
ATOM 1362 C C . VAL A 1 177 ? 9.039 -15.5 4.391 1 95.12 177 VAL A C 1
ATOM 1364 O O . VAL A 1 177 ? 9.453 -14.992 3.346 1 95.12 177 VAL A O 1
ATOM 1367 N N . VAL A 1 178 ? 9.469 -15.078 5.551 1 96.38 178 VAL A N 1
ATOM 1368 C CA . VAL A 1 178 ? 10.367 -13.93 5.695 1 96.38 178 VAL A CA 1
ATOM 1369 C C . VAL A 1 178 ? 11.688 -14.227 4.988 1 96.38 178 VAL A C 1
ATOM 1371 O O . VAL A 1 178 ? 12.211 -13.375 4.262 1 96.38 178 VAL A O 1
ATOM 1374 N N . ASP A 1 179 ? 12.203 -15.406 5.176 1 95.62 179 ASP A N 1
ATOM 1375 C CA . ASP A 1 179 ? 13.492 -15.766 4.578 1 95.62 179 ASP A CA 1
ATOM 1376 C C . ASP A 1 179 ? 13.398 -15.789 3.055 1 95.62 179 ASP A C 1
ATOM 1378 O O . ASP A 1 179 ? 14.359 -15.43 2.367 1 95.62 179 ASP A O 1
ATOM 1382 N N . PHE A 1 180 ? 12.273 -16.219 2.559 1 96.62 180 PHE A N 1
ATOM 1383 C CA . PHE A 1 180 ? 12.047 -16.188 1.118 1 96.62 180 PHE A CA 1
ATOM 1384 C C . PHE A 1 180 ? 12.219 -14.789 0.561 1 96.62 180 PHE A C 1
ATOM 1386 O O . PHE A 1 180 ? 12.961 -14.578 -0.402 1 96.62 180 PHE A O 1
ATOM 1393 N N . TYR A 1 181 ? 11.609 -13.789 1.199 1 97.81 181 TYR A N 1
ATOM 1394 C CA . TYR A 1 181 ? 11.641 -12.422 0.705 1 97.81 181 TYR A CA 1
ATOM 1395 C C . TYR A 1 181 ? 13 -11.773 0.965 1 97.81 181 TYR A C 1
ATOM 1397 O O . TYR A 1 181 ? 13.461 -10.945 0.178 1 97.81 181 TYR A O 1
ATOM 1405 N N . ARG A 1 182 ? 13.656 -12.172 2.055 1 96.88 182 ARG A N 1
ATOM 1406 C CA . ARG A 1 182 ? 15.008 -11.688 2.301 1 96.88 182 ARG A CA 1
ATOM 1407 C C . ARG A 1 182 ? 15.938 -12.062 1.153 1 96.88 182 ARG A C 1
ATOM 1409 O O . ARG A 1 182 ? 16.75 -11.25 0.71 1 96.88 182 ARG A O 1
ATOM 1416 N N . ARG A 1 183 ? 15.805 -13.242 0.665 1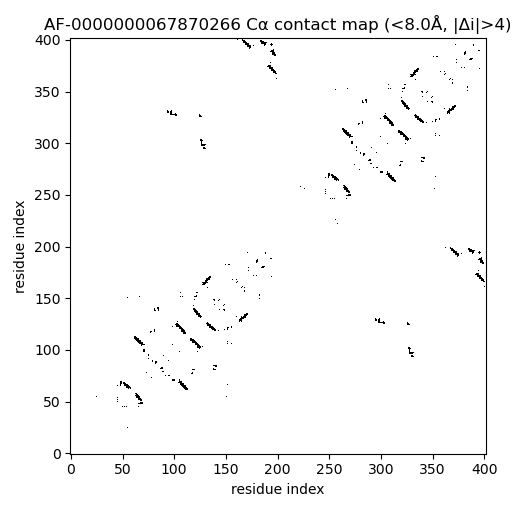 95.94 183 ARG A N 1
ATOM 1417 C CA . ARG A 1 183 ? 16.641 -13.719 -0.433 1 95.94 183 ARG A CA 1
ATOM 1418 C C . ARG A 1 183 ? 16.359 -12.945 -1.716 1 95.94 183 ARG A C 1
ATOM 1420 O O . ARG A 1 183 ? 17.172 -12.938 -2.635 1 95.94 183 ARG A O 1
ATOM 1427 N N . LEU A 1 184 ? 15.211 -12.352 -1.781 1 96.5 184 LEU A N 1
ATOM 1428 C CA . LEU A 1 184 ? 14.828 -11.562 -2.947 1 96.5 184 LEU A CA 1
ATOM 1429 C C . LEU A 1 184 ? 15.289 -10.117 -2.793 1 96.5 184 LEU A C 1
ATOM 1431 O O . LEU A 1 184 ? 15.047 -9.289 -3.672 1 96.5 184 LEU A O 1
ATOM 1435 N N . GLY A 1 185 ? 15.914 -9.789 -1.649 1 96.5 185 GLY A N 1
ATOM 1436 C CA . GLY A 1 185 ? 16.469 -8.461 -1.452 1 96.5 185 GLY A CA 1
ATOM 1437 C C . GLY A 1 185 ? 15.625 -7.586 -0.549 1 96.5 185 GLY A C 1
ATOM 1438 O O . GLY A 1 185 ? 15.969 -6.426 -0.297 1 96.5 185 GLY A O 1
ATOM 1439 N N . PHE A 1 186 ? 14.516 -8.164 -0.046 1 97.81 186 PHE A N 1
ATOM 1440 C CA . PHE A 1 186 ? 13.727 -7.395 0.908 1 97.81 186 PHE A CA 1
ATOM 1441 C C . PHE A 1 186 ? 14.414 -7.355 2.27 1 97.81 186 PHE A C 1
ATOM 1443 O O . PHE A 1 186 ? 15.07 -8.32 2.668 1 97.81 186 PHE A O 1
ATOM 1450 N N . VAL A 1 187 ? 14.172 -6.207 2.977 1 96.31 187 VAL A N 1
ATOM 1451 C CA . VAL A 1 187 ? 14.805 -6.016 4.277 1 96.31 187 VAL A CA 1
ATOM 1452 C C . VAL A 1 187 ? 13.734 -5.762 5.34 1 96.31 187 VAL A C 1
ATOM 1454 O O . VAL A 1 187 ? 12.758 -5.047 5.09 1 96.31 187 VAL A O 1
ATOM 1457 N N . LEU A 1 188 ? 14.062 -6.367 6.441 1 91.25 188 LEU A N 1
ATOM 1458 C CA . LEU A 1 188 ? 13.203 -6.148 7.602 1 91.25 188 LEU A CA 1
ATOM 1459 C C . LEU A 1 188 ? 13.57 -4.852 8.312 1 91.25 188 LEU A C 1
ATOM 1461 O O . LEU A 1 188 ? 14.758 -4.555 8.5 1 91.25 188 LEU A O 1
ATOM 1465 N N . ASP A 1 189 ? 12.617 -4.008 8.664 1 86.75 189 ASP A N 1
ATOM 1466 C CA . ASP A 1 189 ? 12.742 -2.859 9.555 1 86.75 189 ASP A CA 1
ATOM 1467 C C . ASP A 1 189 ? 13.914 -1.97 9.148 1 86.75 189 ASP A C 1
ATOM 1469 O O . ASP A 1 189 ? 14.758 -1.627 9.977 1 86.75 189 ASP A O 1
ATOM 1473 N N . PRO A 1 190 ? 13.953 -1.608 7.875 1 87.69 190 PRO A N 1
ATOM 1474 C CA . PRO A 1 190 ? 15.039 -0.679 7.555 1 87.69 190 PRO A CA 1
ATOM 1475 C C . PRO A 1 190 ? 15 0.587 8.406 1 87.69 190 PRO A C 1
ATOM 1477 O O . PRO A 1 190 ? 13.961 1.238 8.508 1 87.69 190 PRO A O 1
ATOM 1480 N N . GLU A 1 191 ? 16.172 0.911 9.086 1 88.19 191 GLU A N 1
ATOM 1481 C CA . GLU A 1 191 ? 16.297 2.07 9.961 1 88.19 191 GLU A CA 1
ATOM 1482 C C . GLU A 1 191 ? 15.289 2.018 11.102 1 88.19 191 GLU A C 1
ATOM 1484 O O . GLU A 1 191 ? 14.883 3.057 11.625 1 88.19 191 GLU A O 1
ATOM 1489 N N . GLY A 1 192 ? 14.797 0.859 11.352 1 90.62 192 GLY A N 1
ATOM 1490 C CA . GLY A 1 192 ? 13.906 0.645 12.477 1 90.62 192 GLY A CA 1
ATOM 1491 C C . GLY A 1 192 ? 12.445 0.861 12.133 1 90.62 192 GLY A C 1
ATOM 1492 O O . GLY A 1 192 ? 11.578 0.787 13 1 90.62 192 GLY A O 1
ATOM 1493 N N . ILE A 1 193 ? 12.195 1.107 10.898 1 93.44 193 ILE A N 1
ATOM 1494 C CA . ILE A 1 193 ? 10.82 1.327 10.461 1 93.44 193 ILE A CA 1
ATOM 1495 C C . ILE A 1 193 ? 10 0.063 10.695 1 93.44 193 ILE A C 1
ATOM 1497 O O . ILE A 1 193 ? 10.469 -1.049 10.445 1 93.44 193 ILE A O 1
ATOM 1501 N N . LYS A 1 194 ? 8.773 0.269 11.188 1 93.75 194 LYS A N 1
ATOM 1502 C CA . LYS A 1 194 ? 7.895 -0.854 11.508 1 93.75 194 LYS A CA 1
ATOM 1503 C C . LYS A 1 194 ? 6.609 -0.803 10.688 1 93.75 194 LYS A C 1
ATOM 1505 O O . LYS A 1 194 ? 6.004 0.26 10.539 1 93.75 194 LYS A O 1
ATOM 1510 N N . GLY A 1 195 ? 6.297 -1.985 10.133 1 95.06 195 GLY A N 1
ATOM 1511 C CA . GLY A 1 195 ? 4.965 -2.115 9.562 1 95.06 195 GLY A CA 1
ATOM 1512 C C . GLY A 1 195 ? 3.885 -2.314 10.609 1 95.06 195 GLY A C 1
ATOM 1513 O O . GLY A 1 195 ? 4.066 -3.078 11.562 1 95.06 195 GLY A O 1
ATOM 1514 N N . MET A 1 196 ? 2.775 -1.485 10.461 1 96.75 196 MET A N 1
ATOM 1515 C CA . MET A 1 196 ? 1.693 -1.58 11.438 1 96.75 196 MET A CA 1
ATOM 1516 C C . MET A 1 196 ? 0.347 -1.756 10.742 1 96.75 196 MET A C 1
ATOM 1518 O O . MET A 1 196 ? 0.187 -1.367 9.586 1 96.75 196 MET A O 1
ATOM 1522 N N . PHE A 1 197 ? -0.594 -2.406 11.562 1 96.25 197 PHE A N 1
ATOM 1523 C CA . PHE A 1 197 ? -1.917 -2.734 11.047 1 96.25 197 PHE A CA 1
ATOM 1524 C C . PHE A 1 197 ? -3.008 -2.152 11.938 1 96.25 197 PHE A C 1
ATOM 1526 O O . PHE A 1 197 ? -2.887 -2.164 13.164 1 96.25 197 PHE A O 1
ATOM 1533 N N . TRP A 1 198 ? -4.004 -1.662 11.242 1 95.06 198 TRP A N 1
ATOM 1534 C CA . TRP A 1 198 ? -5.238 -1.27 11.922 1 95.06 198 TRP A CA 1
ATOM 1535 C C . TRP A 1 198 ? -6.422 -2.078 11.398 1 95.06 198 TRP A C 1
ATOM 1537 O O . TRP A 1 198 ? -6.586 -2.246 10.188 1 95.06 198 TRP A O 1
ATOM 1547 N N . TYR A 1 199 ? -7.234 -2.656 12.359 1 88.56 199 TYR A N 1
ATOM 1548 C CA . TYR A 1 199 ? -8.438 -3.416 12.039 1 88.56 199 TYR A CA 1
ATOM 1549 C C . TYR A 1 199 ? -9.664 -2.793 12.695 1 88.56 199 TYR A C 1
ATOM 1551 O O . TYR A 1 199 ? -9.586 -2.281 13.812 1 88.56 199 TYR A O 1
ATOM 1559 N N . PRO A 1 200 ? -10.727 -2.834 11.898 1 84.5 200 PRO A N 1
ATOM 1560 C CA . PRO A 1 200 ? -11.953 -2.324 12.523 1 84.5 200 PRO A CA 1
ATOM 1561 C C . PRO A 1 200 ? -12.359 -3.125 13.758 1 84.5 200 PRO A C 1
ATOM 1563 O O . PRO A 1 200 ? -12.109 -4.328 13.828 1 84.5 200 PRO A O 1
ATOM 1566 N N . SER A 1 201 ? -12.805 -2.361 14.898 1 68.5 201 SER A N 1
ATOM 1567 C CA . SER A 1 201 ? -13.328 -3.031 16.078 1 68.5 201 SER A CA 1
ATOM 1568 C C . SER A 1 201 ? -14.633 -3.762 15.781 1 68.5 201 SER A C 1
ATOM 1570 O O . SER A 1 201 ? -15.398 -3.342 14.906 1 68.5 201 SER A O 1
ATOM 1572 N N . MET B 1 1 ? 16.672 -9.133 57.594 1 23.84 1 MET B N 1
ATOM 1573 C CA . MET B 1 1 ? 15.68 -8.125 57.25 1 23.84 1 MET B CA 1
ATOM 1574 C C . MET B 1 1 ? 15.406 -8.109 55.75 1 23.84 1 MET B C 1
ATOM 1576 O O . MET B 1 1 ? 16.344 -8.133 54.969 1 23.84 1 MET B O 1
ATOM 1580 N N . SER B 1 2 ? 14.188 -8.617 55.281 1 24.14 2 SER B N 1
ATOM 1581 C CA . SER B 1 2 ? 13.656 -9.164 54.031 1 24.14 2 SER B CA 1
ATOM 1582 C C . SER B 1 2 ? 13.391 -8.062 53 1 24.14 2 SER B C 1
ATOM 1584 O O . SER B 1 2 ? 12.992 -6.957 53.375 1 24.14 2 SER B O 1
ATOM 1586 N N . LEU B 1 3 ? 14.117 -7.855 51.844 1 24.75 3 LEU B N 1
ATOM 1587 C CA . LEU B 1 3 ? 14.25 -6.836 50.812 1 24.75 3 LEU B CA 1
ATOM 1588 C C . LEU B 1 3 ? 12.883 -6.406 50.312 1 24.75 3 LEU B C 1
ATOM 1590 O O . LEU B 1 3 ? 12.781 -5.754 49.25 1 24.75 3 LEU B O 1
ATOM 1594 N N . GLN B 1 4 ? 11.555 -6.617 50.969 1 24.2 4 GLN B N 1
ATOM 1595 C CA . GLN B 1 4 ? 10.125 -6.352 50.812 1 24.2 4 GLN B CA 1
ATOM 1596 C C . GLN B 1 4 ? 9.852 -4.852 50.781 1 24.2 4 GLN B C 1
ATOM 1598 O O . GLN B 1 4 ? 8.836 -4.418 50.219 1 24.2 4 GLN B O 1
ATOM 1603 N N . ASP B 1 5 ? 10.414 -3.965 51.562 1 23.77 5 ASP B N 1
ATOM 1604 C CA . ASP B 1 5 ? 9.734 -2.807 52.125 1 23.77 5 ASP B CA 1
ATOM 1605 C C . ASP B 1 5 ? 9.68 -1.654 51.125 1 23.77 5 ASP B C 1
ATOM 1607 O O . ASP B 1 5 ? 9.055 -0.625 51.406 1 23.77 5 ASP B O 1
ATOM 1611 N N . ILE B 1 6 ? 10.688 -1.59 50.25 1 27.28 6 ILE B N 1
ATOM 1612 C CA . ILE B 1 6 ? 10.922 -0.204 49.844 1 27.28 6 ILE B CA 1
ATOM 1613 C C . ILE B 1 6 ? 9.805 0.276 48.938 1 27.28 6 ILE B C 1
ATOM 1615 O O . ILE B 1 6 ? 9.672 1.475 48.656 1 27.28 6 ILE B O 1
ATOM 1619 N N . LEU B 1 7 ? 9.062 -0.622 48.156 1 27.28 7 LEU B N 1
ATOM 1620 C CA . LEU B 1 7 ? 8.641 -0.095 46.844 1 27.28 7 LEU B CA 1
ATOM 1621 C C . LEU B 1 7 ? 7.367 0.729 47 1 27.28 7 LEU B C 1
ATOM 1623 O O . LEU B 1 7 ? 6.691 1.007 46 1 27.28 7 LEU B O 1
ATOM 1627 N N . THR B 1 8 ? 6.98 1.052 48.219 1 25.17 8 THR B N 1
ATOM 1628 C CA . THR B 1 8 ? 5.582 1.384 48.469 1 25.17 8 THR B CA 1
ATOM 1629 C C . THR B 1 8 ? 5.23 2.732 47.844 1 25.17 8 THR B C 1
ATOM 1631 O O . THR B 1 8 ? 4.137 2.902 47.281 1 25.17 8 THR B O 1
ATOM 1634 N N . THR B 1 9 ? 5.82 3.82 48.219 1 29.27 9 THR B N 1
ATOM 1635 C CA . THR B 1 9 ? 5 5 48.469 1 29.27 9 THR B CA 1
ATOM 1636 C C . THR B 1 9 ? 4.812 5.816 47.219 1 29.27 9 THR B C 1
ATOM 1638 O O . THR B 1 9 ? 4.48 7 47.25 1 29.27 9 THR B O 1
ATOM 1641 N N . GLY B 1 10 ? 5.184 5.344 46.031 1 26.72 10 GLY B N 1
ATOM 1642 C CA . GLY B 1 10 ? 5.348 6.418 45.062 1 26.72 10 GLY B CA 1
ATOM 1643 C C . GLY B 1 10 ? 4.051 7.133 44.719 1 26.72 10 GLY B C 1
ATOM 1644 O O . GLY B 1 10 ? 3.014 6.492 44.562 1 26.72 10 GLY B O 1
ATOM 1645 N N . THR B 1 11 ? 3.867 8.328 45.25 1 30.48 11 THR B N 1
ATOM 1646 C CA . THR B 1 11 ? 2.736 9.242 45.125 1 30.48 11 THR B CA 1
ATOM 1647 C C . THR B 1 11 ? 2.213 9.273 43.688 1 30.48 11 THR B C 1
ATOM 1649 O O . THR B 1 11 ? 2.988 9.43 42.75 1 30.48 11 THR B O 1
ATOM 1652 N N . ALA B 1 12 ? 0.975 8.758 43.531 1 28.59 12 ALA B N 1
ATOM 1653 C CA . ALA B 1 12 ? 0.16 8.672 42.312 1 28.59 12 ALA B CA 1
ATOM 1654 C C . ALA B 1 12 ? 0.034 10.031 41.625 1 28.59 12 ALA B C 1
ATOM 1656 O O . ALA B 1 12 ? -0.4 11 42.25 1 28.59 12 ALA B O 1
ATOM 1657 N N . PRO B 1 13 ? 0.915 10.344 40.656 1 23.19 13 PRO B N 1
ATOM 1658 C CA . PRO B 1 13 ? 0.698 11.703 40.156 1 23.19 13 PRO B CA 1
ATOM 1659 C C . PRO B 1 13 ? -0.759 11.969 39.781 1 23.19 13 PRO B C 1
ATOM 1661 O O . PRO B 1 13 ? -1.484 11.039 39.406 1 23.19 13 PRO B O 1
ATOM 1664 N N . LYS B 1 14 ? -1.363 12.922 40.375 1 28.39 14 LYS B N 1
ATOM 1665 C CA . LYS B 1 14 ? -2.707 13.438 40.125 1 28.39 14 LYS B CA 1
ATOM 1666 C C . LYS B 1 14 ? -3.012 13.484 38.625 1 28.39 14 LYS B C 1
ATOM 1668 O O . LYS B 1 14 ? -2.213 14 37.844 1 28.39 14 LYS B O 1
ATOM 1673 N N . ARG B 1 15 ? -3.953 12.617 38.188 1 27.66 15 ARG B N 1
ATOM 1674 C CA . ARG B 1 15 ? -4.578 12.5 36.875 1 27.66 15 ARG B CA 1
ATOM 1675 C C . ARG B 1 15 ? -5.059 13.859 36.375 1 27.66 15 ARG B C 1
ATOM 1677 O O . ARG B 1 15 ? -5.895 14.5 37 1 27.66 15 ARG B O 1
ATOM 1684 N N . VAL B 1 16 ? -4.27 14.648 35.844 1 24.27 16 VAL B N 1
ATOM 1685 C CA . VAL B 1 16 ? -4.781 15.914 35.312 1 24.27 16 VAL B CA 1
ATOM 1686 C C . VAL B 1 16 ? -6.027 15.656 34.469 1 24.27 16 VAL B C 1
ATOM 1688 O O . VAL B 1 16 ? -5.98 14.906 33.5 1 24.27 16 VAL B O 1
ATOM 1691 N N . ALA B 1 17 ? -7.312 15.797 34.906 1 31.67 17 ALA B N 1
ATOM 1692 C CA . ALA B 1 17 ? -8.703 15.836 34.438 1 31.67 17 ALA B CA 1
ATOM 1693 C C . ALA B 1 17 ? -8.859 16.781 33.25 1 31.67 17 ALA B C 1
ATOM 1695 O O . ALA B 1 17 ? -9.727 17.672 33.25 1 31.67 17 ALA B O 1
ATOM 1696 N N . ALA B 1 18 ? -7.863 17.266 32.719 1 34.03 18 ALA B N 1
ATOM 1697 C CA . ALA B 1 18 ? -8.227 18.359 31.828 1 34.03 18 ALA B CA 1
ATOM 1698 C C . ALA B 1 18 ? -9.227 17.906 30.766 1 34.03 18 ALA B C 1
ATOM 1700 O O . ALA B 1 18 ? -10.305 18.5 30.625 1 34.03 18 ALA B O 1
ATOM 1701 N N . GLY B 1 19 ? -8.836 17.609 29.297 1 36.03 19 GLY B N 1
ATOM 1702 C CA . GLY B 1 19 ? -9.453 17.953 28.031 1 36.03 19 GLY B CA 1
ATOM 1703 C C . GLY B 1 19 ? -10.469 16.938 27.562 1 36.03 19 GLY B C 1
ATOM 1704 O O . GLY B 1 19 ? -10.18 16.125 26.672 1 36.03 19 GLY B O 1
ATOM 1705 N N . MET B 1 20 ? -11.242 16.312 28.328 1 39.44 20 MET B N 1
ATOM 1706 C CA . MET B 1 20 ? -12.273 15.328 28.062 1 39.44 20 MET B CA 1
ATOM 1707 C C . MET B 1 20 ? -13.43 15.938 27.266 1 39.44 20 MET B C 1
ATOM 1709 O O . MET B 1 20 ? -14.023 15.273 26.406 1 39.44 20 MET B O 1
ATOM 1713 N N . GLY B 1 21 ? -13.742 17.203 27.531 1 41 21 GLY B N 1
ATOM 1714 C CA . GLY B 1 21 ? -14.945 17.797 26.969 1 41 21 GLY B CA 1
ATOM 1715 C C . GLY B 1 21 ? -14.844 18.016 25.469 1 41 21 GLY B C 1
ATOM 1716 O O . GLY B 1 21 ? -15.812 17.781 24.734 1 41 21 GLY B O 1
ATOM 1717 N N . PHE B 1 22 ? -13.758 18.578 25.047 1 39.91 22 PHE B N 1
ATOM 1718 C CA . PHE B 1 22 ? -13.5 18.906 23.656 1 39.91 22 PHE B CA 1
ATOM 1719 C C . PHE B 1 22 ? -13.531 17.641 22.781 1 39.91 22 PHE B C 1
ATOM 1721 O O . PHE B 1 22 ? -14.141 17.641 21.719 1 39.91 22 PHE B O 1
ATOM 1728 N N . TRP B 1 23 ? -13.078 16.609 23.297 1 43.06 23 TRP B N 1
ATOM 1729 C CA . TRP B 1 23 ? -12.977 15.375 22.516 1 43.06 23 TRP B CA 1
ATOM 1730 C C . TRP B 1 23 ? -14.352 14.75 22.297 1 43.06 23 TRP B C 1
ATOM 1732 O O . TRP B 1 23 ? -14.633 14.234 21.219 1 43.06 23 TRP B O 1
ATOM 1742 N N . LYS B 1 24 ? -15.156 14.969 23.156 1 48.78 24 LYS B N 1
ATOM 1743 C CA . LYS B 1 24 ? -16.484 14.391 23.031 1 48.78 24 LYS B CA 1
ATOM 1744 C C . LYS B 1 24 ? -17.297 15.07 21.922 1 48.78 24 LYS B C 1
ATOM 1746 O O . LYS B 1 24 ? -18.016 14.414 21.188 1 48.78 24 LYS B O 1
ATOM 1751 N N . SER B 1 25 ? -17.109 16.312 21.766 1 41.09 25 SER B N 1
ATOM 1752 C CA . SER B 1 25 ? -17.828 17.047 20.734 1 41.09 25 SER B CA 1
ATOM 1753 C C . SER B 1 25 ? -17.312 16.703 19.344 1 41.09 25 SER B C 1
ATOM 1755 O O . SER B 1 25 ? -18.094 16.562 18.391 1 41.09 25 SER B O 1
ATOM 1757 N N . LEU B 1 26 ? -16.094 16.438 19.219 1 42.56 26 LEU B N 1
ATOM 1758 C CA . LEU B 1 26 ? -15.484 16.109 17.938 1 42.56 26 LEU B CA 1
ATOM 1759 C C . LEU B 1 26 ? -15.93 14.727 17.453 1 42.56 26 LEU B C 1
ATOM 1761 O O . LEU B 1 26 ? -16.266 14.555 16.281 1 42.56 26 LEU B O 1
ATOM 1765 N N . PHE B 1 27 ? -16.062 13.742 18.375 1 46.94 27 PHE B N 1
ATOM 1766 C CA . PHE B 1 27 ? -16.516 12.398 18.031 1 46.94 27 PHE B CA 1
ATOM 1767 C C . PHE B 1 27 ? -18 12.406 17.688 1 46.94 27 PHE B C 1
ATOM 1769 O O . PHE B 1 27 ? -18.453 11.656 16.828 1 46.94 27 PHE B O 1
ATOM 1776 N N . SER B 1 28 ? -18.672 13.234 18.281 1 46.88 28 SER B N 1
ATOM 1777 C CA . SER B 1 28 ? -20.094 13.352 17.969 1 46.88 28 SER B CA 1
ATOM 1778 C C . SER B 1 28 ? -20.297 13.898 16.562 1 46.88 28 SER B C 1
ATOM 1780 O O . SER B 1 28 ? -21.25 13.5 15.875 1 46.88 28 SER B O 1
ATOM 1782 N N . ALA B 1 29 ? -19.438 14.719 16.094 1 43.69 29 ALA B N 1
ATOM 1783 C CA . ALA B 1 29 ? -19.562 15.297 14.758 1 43.69 29 ALA B CA 1
ATOM 1784 C C . ALA B 1 29 ? -19.203 14.273 13.688 1 43.69 29 ALA B C 1
ATOM 1786 O O . ALA B 1 29 ? -19.797 14.266 12.602 1 43.69 29 ALA B O 1
ATOM 1787 N N . LEU B 1 30 ? -18.375 13.344 13.961 1 44.91 30 LEU B N 1
ATOM 1788 C CA . LEU B 1 30 ? -17.984 12.312 13.008 1 44.91 30 LEU B CA 1
ATOM 1789 C C . LEU B 1 30 ? -19.062 11.234 12.906 1 44.91 30 LEU B C 1
ATOM 1791 O O . LEU B 1 30 ? -19.172 10.555 11.883 1 44.91 30 LEU B O 1
ATOM 1795 N N . ASP B 1 31 ? -19.891 10.977 13.922 1 41.38 31 ASP B N 1
ATOM 1796 C CA . ASP B 1 31 ? -20.984 10.008 13.938 1 41.38 31 ASP B CA 1
ATOM 1797 C C . ASP B 1 31 ? -22.219 10.539 13.211 1 41.38 31 ASP B C 1
ATOM 1799 O O . ASP B 1 31 ? -23.219 9.836 13.078 1 41.38 31 ASP B O 1
ATOM 1803 N N . THR B 1 32 ? -22.328 11.828 12.859 1 38.31 32 THR B N 1
ATOM 1804 C CA . THR B 1 32 ? -23.547 12.305 12.242 1 38.31 32 THR B CA 1
ATOM 1805 C C . THR B 1 32 ? -23.656 11.812 10.797 1 38.31 32 THR B C 1
ATOM 1807 O O . THR B 1 32 ? -22.75 12.031 10 1 38.31 32 THR B O 1
ATOM 1810 N N . PRO B 1 33 ? -24.641 11.055 10.422 1 35.16 33 PRO B N 1
ATOM 1811 C CA . PRO B 1 33 ? -24.906 10.641 9.039 1 35.16 33 PRO B CA 1
ATOM 1812 C C . PRO B 1 33 ? -24.844 11.805 8.055 1 35.16 33 PRO B C 1
ATOM 1814 O O . PRO B 1 33 ? -25.344 12.891 8.344 1 35.16 33 PRO B O 1
ATOM 1817 N N . VAL B 1 34 ? -23.969 11.789 7.059 1 36.12 34 VAL B N 1
ATOM 1818 C CA . VAL B 1 34 ? -23.875 12.789 6 1 36.12 34 VAL B CA 1
ATOM 1819 C C . VAL B 1 34 ? -25.266 13.008 5.387 1 36.12 34 VAL B C 1
ATOM 1821 O O . VAL B 1 34 ? -25.828 12.102 4.785 1 36.12 34 VAL B O 1
ATOM 1824 N N . ALA B 1 35 ? -26.094 13.836 5.957 1 32.44 35 ALA B N 1
ATOM 1825 C CA . ALA B 1 35 ? -27.391 14.211 5.387 1 32.44 35 ALA B CA 1
ATOM 1826 C C . ALA B 1 35 ? -27.25 14.633 3.93 1 32.44 35 ALA B C 1
ATOM 1828 O O . ALA B 1 35 ? -26.188 15.102 3.514 1 32.44 35 ALA B O 1
ATOM 1829 N N . ALA B 1 36 ? -28.219 14.328 2.996 1 34.12 36 ALA B N 1
ATOM 1830 C CA . ALA B 1 36 ? -28.438 14.75 1.613 1 34.12 36 ALA B CA 1
ATOM 1831 C C . ALA B 1 36 ? -28.125 16.234 1.435 1 34.12 36 ALA B C 1
ATOM 1833 O O . ALA B 1 36 ? -28.469 17.047 2.297 1 34.12 36 ALA B O 1
ATOM 1834 N N . PRO B 1 37 ? -27.141 16.609 0.472 1 31.83 37 PRO B N 1
ATOM 1835 C CA . PRO B 1 37 ? -26.75 18 0.216 1 31.83 37 PRO B CA 1
ATOM 1836 C C . PRO B 1 37 ? -27.953 18.938 0.118 1 31.83 37 PRO B C 1
ATOM 1838 O O . PRO B 1 37 ? -28.766 18.797 -0.797 1 31.83 37 PRO B O 1
ATOM 1841 N N . SER B 1 38 ? -28.609 19.219 1.183 1 32.44 38 SER B N 1
ATOM 1842 C CA . SER B 1 38 ? -29.484 20.359 0.953 1 32.44 38 SER B CA 1
ATOM 1843 C C . SER B 1 38 ? -28.719 21.531 0.338 1 32.44 38 SER B C 1
ATOM 1845 O O . SER B 1 38 ? -27.5 21.562 0.388 1 32.44 38 SER B O 1
ATOM 1847 N N . SER B 1 39 ? -29.391 22.703 -0.014 1 36.25 39 SER B N 1
ATOM 1848 C CA . SER B 1 39 ? -28.984 24 -0.577 1 36.25 39 SER B CA 1
ATOM 1849 C C . SER B 1 39 ? -27.859 24.625 0.222 1 36.25 39 SER B C 1
ATOM 1851 O O . SER B 1 39 ? -28.016 24.906 1.411 1 36.25 39 SER B O 1
ATOM 1853 N N . VAL B 1 40 ? -26.688 24.219 -0.087 1 38.62 40 VAL B N 1
ATOM 1854 C CA . VAL B 1 40 ? -25.531 24.828 0.569 1 38.62 40 VAL B CA 1
ATOM 1855 C C . VAL B 1 40 ? -25.672 26.359 0.515 1 38.62 40 VAL B C 1
ATOM 1857 O O . VAL B 1 40 ? -25.844 26.938 -0.562 1 38.62 40 VAL B O 1
ATOM 1860 N N . PRO B 1 41 ? -26.031 26.969 1.597 1 37.56 41 PRO B N 1
ATOM 1861 C CA . PRO B 1 41 ? -26.094 28.438 1.468 1 37.56 41 PRO B CA 1
ATOM 1862 C C . PRO B 1 41 ? -24.797 29.031 0.916 1 37.56 41 PRO B C 1
ATOM 1864 O O . PRO B 1 41 ? -23.719 28.438 1.074 1 37.56 41 PRO B O 1
ATOM 1867 N N . ALA B 1 42 ? -24.75 30.156 0.169 1 43.38 42 ALA B N 1
ATOM 1868 C CA . ALA B 1 42 ? -23.734 30.969 -0.509 1 43.38 42 ALA B CA 1
ATOM 1869 C C . ALA B 1 42 ? -22.547 31.234 0.399 1 43.38 42 ALA B C 1
ATOM 1871 O O . ALA B 1 42 ? -21.422 31.438 -0.08 1 43.38 42 ALA B O 1
ATOM 1872 N N . ASP B 1 43 ? -22.578 31.281 1.756 1 39.84 43 ASP B N 1
ATOM 1873 C CA . ASP B 1 43 ? -21.516 31.688 2.668 1 39.84 43 ASP B CA 1
ATOM 1874 C C . ASP B 1 43 ? -20.906 30.469 3.371 1 39.84 43 ASP B C 1
ATOM 1876 O O . ASP B 1 43 ? -20.5 30.547 4.531 1 39.84 43 ASP B O 1
ATOM 1880 N N . ASP B 1 44 ? -20.938 29.297 3 1 45 44 ASP B N 1
ATOM 1881 C CA . ASP B 1 44 ? -20.438 28.109 3.676 1 45 44 ASP B CA 1
ATOM 1882 C C . ASP B 1 44 ? -18.922 28.109 3.752 1 45 44 ASP B C 1
ATOM 1884 O O . ASP B 1 44 ? -18.234 28.125 2.723 1 45 44 ASP B O 1
ATOM 1888 N N . PRO B 1 45 ? -18.266 28.484 4.875 1 46.44 45 PRO B N 1
ATOM 1889 C CA . PRO B 1 45 ? -16.812 28.547 5.059 1 46.44 45 PRO B CA 1
ATOM 1890 C C . PRO B 1 45 ? -16.094 27.297 4.574 1 46.44 45 PRO B C 1
ATOM 1892 O O . PRO B 1 45 ? -14.883 27.312 4.367 1 46.44 45 PRO B O 1
ATOM 1895 N N . LEU B 1 46 ? -16.797 26.266 4.398 1 45.59 46 LEU B N 1
ATOM 1896 C CA . LEU B 1 46 ? -16.203 25.016 3.957 1 45.59 46 LEU B CA 1
ATOM 1897 C C . LEU B 1 46 ? -16.328 24.859 2.445 1 45.59 46 LEU B C 1
ATOM 1899 O O . LEU B 1 46 ? -15.805 23.891 1.875 1 45.59 46 LEU B O 1
ATOM 1903 N N . ALA B 1 47 ? -17.125 25.766 1.854 1 49.66 47 ALA B N 1
ATOM 1904 C CA . ALA B 1 47 ? -17.406 25.625 0.429 1 49.66 47 ALA B CA 1
ATOM 1905 C C . ALA B 1 47 ? -16.141 25.344 -0.367 1 49.66 47 ALA B C 1
ATOM 1907 O O . ALA B 1 47 ? -16.172 24.562 -1.324 1 49.66 47 ALA B O 1
ATOM 1908 N N . GLY B 1 48 ? -15.109 25.953 0.108 1 41.91 48 GLY B N 1
ATOM 1909 C CA . GLY B 1 48 ? -13.883 25.844 -0.673 1 41.91 48 GLY B CA 1
ATOM 1910 C C . GLY B 1 48 ? -13.094 24.594 -0.355 1 41.91 48 GLY B C 1
ATOM 1911 O O . GLY B 1 48 ? -12.078 24.312 -0.998 1 41.91 48 GLY B O 1
ATOM 1912 N N . TYR B 1 49 ? -13.656 23.891 0.608 1 46.91 49 TYR B N 1
ATOM 1913 C CA . TYR B 1 49 ? -12.828 22.781 1.066 1 46.91 49 TYR B CA 1
ATOM 1914 C C . TYR B 1 49 ? -13.453 21.438 0.673 1 46.91 49 TYR B C 1
ATOM 1916 O O . TYR B 1 49 ? -12.969 20.375 1.07 1 46.91 49 TYR B O 1
ATOM 1924 N N . GLY B 1 50 ? -14.367 21.438 -0.158 1 40.72 50 GLY B N 1
ATOM 1925 C CA . GLY B 1 50 ? -14.984 20.234 -0.688 1 40.72 50 GLY B CA 1
ATOM 1926 C C . GLY B 1 50 ? -16.047 19.656 0.225 1 40.72 50 GLY B C 1
ATOM 1927 O O . GLY B 1 50 ? -16.188 20.094 1.371 1 40.72 50 GLY B O 1
ATOM 1928 N N . PRO B 1 51 ? -16.797 18.781 -0.315 1 44.72 51 PRO B N 1
ATOM 1929 C CA . PRO B 1 51 ? -18.016 18.312 0.366 1 44.72 51 PRO B CA 1
ATOM 1930 C C . PRO B 1 51 ? -17.719 17.469 1.598 1 44.72 51 PRO B C 1
ATOM 1932 O O . PRO B 1 51 ? -18.578 17.297 2.459 1 44.72 51 PRO B O 1
ATOM 1935 N N . GLN B 1 52 ? -16.516 17.031 1.855 1 43.09 52 GLN B N 1
ATOM 1936 C CA . GLN B 1 52 ? -16.219 16.188 3.01 1 43.09 52 GLN B CA 1
ATOM 1937 C C . GLN B 1 52 ? -15.312 16.922 3.996 1 43.09 52 GLN B C 1
ATOM 1939 O O . GLN B 1 52 ? -14.672 16.297 4.844 1 43.09 52 GLN B O 1
ATOM 1944 N N . ALA B 1 53 ? -15.234 18.156 3.861 1 37.16 53 ALA B N 1
ATOM 1945 C CA . ALA B 1 53 ? -14.414 18.953 4.777 1 37.16 53 ALA B CA 1
ATOM 1946 C C . ALA B 1 53 ? -15 18.938 6.188 1 37.16 53 ALA B C 1
ATOM 1948 O O . ALA B 1 53 ? -16.219 18.953 6.363 1 37.16 53 ALA B O 1
ATOM 1949 N N . VAL B 1 54 ? -14.188 18.641 7.266 1 43.72 54 VAL B N 1
ATOM 1950 C CA . VAL B 1 54 ? -14.586 18.688 8.672 1 43.72 54 VAL B CA 1
ATOM 1951 C C . VAL B 1 54 ? -13.805 19.766 9.398 1 43.72 54 VAL B C 1
ATOM 1953 O O . VAL B 1 54 ? -12.578 19.859 9.273 1 43.72 54 VAL B O 1
ATOM 1956 N N . GLU B 1 55 ? -14.516 20.766 9.906 1 41.78 55 GLU B N 1
ATOM 1957 C CA . GLU B 1 55 ? -13.898 21.766 10.766 1 41.78 55 GLU B CA 1
ATOM 1958 C C . GLU B 1 55 ? -13.594 21.203 12.148 1 41.78 55 GLU B C 1
ATOM 1960 O O . GLU B 1 55 ? -14.438 20.531 12.75 1 41.78 55 GLU B O 1
ATOM 1965 N N . ILE B 1 56 ? -12.281 21.047 12.5 1 44.16 56 ILE B N 1
ATOM 1966 C CA . ILE B 1 56 ? -11.867 20.672 13.844 1 44.16 56 ILE B CA 1
ATOM 1967 C C . ILE B 1 56 ? -11.688 21.906 14.703 1 44.16 56 ILE B C 1
ATOM 1969 O O . ILE B 1 56 ? -10.805 22.734 14.445 1 44.16 56 ILE B O 1
ATOM 1973 N N . THR B 1 57 ? -12.578 22.812 14.844 1 45.09 57 THR B N 1
ATOM 1974 C CA . THR B 1 57 ? -12.422 24.094 15.516 1 45.09 57 THR B CA 1
ATOM 1975 C C . THR B 1 57 ? -11.969 23.906 16.953 1 45.09 57 THR B C 1
ATOM 1977 O O . THR B 1 57 ? -12.711 23.359 17.781 1 45.09 57 THR B O 1
ATOM 1980 N N . PRO B 1 58 ? -10.703 23.516 17.266 1 39.75 58 PRO B N 1
ATOM 1981 C CA . PRO B 1 58 ? -10.445 23.906 18.641 1 39.75 58 PRO B CA 1
ATOM 1982 C C . PRO B 1 58 ? -10.734 25.391 18.906 1 39.75 58 PRO B C 1
ATOM 1984 O O . PRO B 1 58 ? -10.648 26.203 17.984 1 39.75 58 PRO B O 1
ATOM 1987 N N . ALA B 1 59 ? -11.742 25.688 19.703 1 42.38 59 ALA B N 1
ATOM 1988 C CA . ALA B 1 59 ? -11.953 27.078 20.125 1 42.38 59 ALA B CA 1
ATOM 1989 C C . ALA B 1 59 ? -10.625 27.75 20.484 1 42.38 59 ALA B C 1
ATOM 1991 O O . ALA B 1 59 ? -10.227 27.766 21.641 1 42.38 59 ALA B O 1
ATOM 1992 N N . ILE B 1 60 ? -9.508 27.359 19.781 1 44.28 60 ILE B N 1
ATOM 1993 C CA . ILE B 1 60 ? -8.438 28.156 20.375 1 44.28 60 ILE B CA 1
ATOM 1994 C C . ILE B 1 60 ? -8.844 29.625 20.406 1 44.28 60 ILE B C 1
ATOM 1996 O O . ILE B 1 60 ? -8.867 30.25 21.469 1 44.28 60 ILE B O 1
ATOM 2000 N N . ALA B 1 61 ? -8.289 30.516 19.438 1 49.91 61 ALA B N 1
ATOM 2001 C CA . ALA B 1 61 ? -8.562 31.938 19.422 1 49.91 61 ALA B CA 1
ATOM 2002 C C . ALA B 1 61 ? -9.766 32.25 18.547 1 49.91 61 ALA B C 1
ATOM 2004 O O . ALA B 1 61 ? -10.078 31.516 17.609 1 49.91 61 ALA B O 1
ATOM 2005 N N . ALA B 1 62 ? -10.617 33.125 18.969 1 54.91 62 ALA B N 1
ATOM 2006 C CA . ALA B 1 62 ? -11.891 33.625 18.438 1 54.91 62 ALA B CA 1
ATOM 2007 C C . ALA B 1 62 ? -11.883 33.625 16.906 1 54.91 62 ALA B C 1
ATOM 2009 O O . ALA B 1 62 ? -12.914 33.375 16.281 1 54.91 62 ALA B O 1
ATOM 2010 N N . ASN B 1 63 ? -10.672 33.656 16.266 1 64.88 63 ASN B N 1
ATOM 2011 C CA . ASN B 1 63 ? -10.68 33.781 14.805 1 64.88 63 ASN B CA 1
ATOM 2012 C C . ASN B 1 63 ? -9.906 32.688 14.125 1 64.88 63 ASN B C 1
ATOM 2014 O O . ASN B 1 63 ? -9.555 32.781 12.945 1 64.88 63 ASN B O 1
ATOM 2018 N N . GLN B 1 64 ? -9.602 31.625 14.93 1 75.31 64 GLN B N 1
ATOM 2019 C CA . GLN B 1 64 ? -8.805 30.54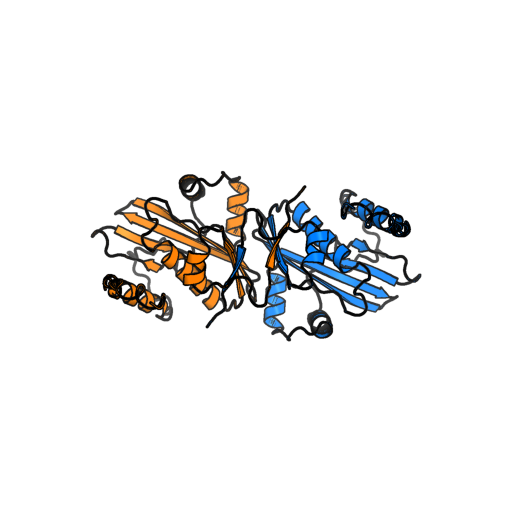7 14.352 1 75.31 64 GLN B CA 1
ATOM 2020 C C . GLN B 1 64 ? -9.656 29.297 14.133 1 75.31 64 GLN B C 1
ATOM 2022 O O . GLN B 1 64 ? -10.352 28.844 15.047 1 75.31 64 GLN B O 1
ATOM 2027 N N . ARG B 1 65 ? -9.656 28.906 12.734 1 77.56 65 ARG B N 1
ATOM 2028 C CA . ARG B 1 65 ? -10.359 27.672 12.398 1 77.56 65 ARG B CA 1
ATOM 2029 C C . ARG B 1 65 ? -9.398 26.625 11.852 1 77.56 65 ARG B C 1
ATOM 2031 O O . ARG B 1 65 ? -8.438 26.953 11.148 1 77.56 65 ARG B O 1
ATOM 2038 N N . LEU B 1 66 ? -9.57 25.406 12.281 1 84.06 66 LEU B N 1
ATOM 2039 C CA . LEU B 1 66 ? -8.852 24.266 11.695 1 84.06 66 LEU B CA 1
ATOM 2040 C C . LEU B 1 66 ? -9.781 23.438 10.828 1 84.06 66 LEU B C 1
ATOM 2042 O O . LEU B 1 66 ? -10.891 23.078 11.25 1 84.06 66 LEU B O 1
ATOM 2046 N N . ILE B 1 67 ? -9.328 23.141 9.57 1 83.62 67 ILE B N 1
ATOM 2047 C CA . ILE B 1 67 ? -10.211 22.516 8.594 1 83.62 67 ILE B CA 1
ATOM 2048 C C . ILE B 1 67 ? -9.523 21.281 7.984 1 83.62 67 ILE B C 1
ATOM 2050 O O . ILE B 1 67 ? -8.375 21.375 7.551 1 83.62 67 ILE B O 1
ATOM 2054 N N . LEU B 1 68 ? -10.258 20.156 8.023 1 88.5 68 LEU B N 1
ATOM 2055 C CA . LEU B 1 68 ? -9.828 18.969 7.281 1 88.5 68 LEU B CA 1
ATOM 2056 C C . LEU B 1 68 ? -10.508 18.922 5.914 1 88.5 68 LEU B C 1
ATOM 2058 O O . LEU B 1 68 ? -11.711 19.172 5.801 1 88.5 68 LEU B O 1
ATOM 2062 N N . SER B 1 69 ? -9.703 18.672 4.934 1 87.5 69 SER B N 1
ATOM 2063 C CA . SER B 1 69 ? -10.219 18.625 3.568 1 87.5 69 SER B CA 1
ATOM 2064 C C . SER B 1 69 ? -9.719 17.375 2.836 1 87.5 69 SER B C 1
ATOM 2066 O O . SER B 1 69 ? -8.602 16.922 3.08 1 87.5 69 SER B O 1
ATOM 2068 N N . THR B 1 70 ? -10.57 16.812 1.864 1 91.25 70 THR B N 1
ATOM 2069 C CA . THR B 1 70 ? -10.172 15.688 1.029 1 91.25 70 THR B CA 1
ATOM 2070 C C . THR B 1 70 ? -9.961 16.125 -0.416 1 91.25 70 THR B C 1
ATOM 2072 O O . THR B 1 70 ? -9.805 15.297 -1.312 1 91.25 70 THR B O 1
ATOM 2075 N N . ARG B 1 71 ? -9.891 17.453 -0.538 1 86.44 71 ARG B N 1
ATOM 2076 C CA . ARG B 1 71 ? -9.648 17.969 -1.884 1 86.44 71 ARG B CA 1
ATOM 2077 C C . ARG B 1 71 ? -8.227 17.656 -2.342 1 86.44 71 ARG B C 1
ATOM 2079 O O . ARG B 1 71 ? -7.285 17.734 -1.556 1 86.44 71 ARG B O 1
ATOM 2086 N N . ARG B 1 72 ? -8.102 17.375 -3.691 1 87.38 72 ARG B N 1
ATOM 2087 C CA . ARG B 1 72 ? -6.812 16.953 -4.234 1 87.38 72 ARG B CA 1
ATOM 2088 C C . ARG B 1 72 ? -6.07 18.141 -4.848 1 87.38 72 ARG B C 1
ATOM 2090 O O . ARG B 1 72 ? -4.887 18.031 -5.176 1 87.38 72 ARG B O 1
ATOM 2097 N N . ASP B 1 73 ? -6.75 19.234 -4.984 1 87.31 73 ASP B N 1
ATOM 2098 C CA . ASP B 1 73 ? -6.129 20.391 -5.621 1 87.31 73 ASP B CA 1
ATOM 2099 C C . ASP B 1 73 ? -5.289 21.188 -4.621 1 87.31 73 ASP B C 1
ATOM 2101 O O . ASP B 1 73 ? -5.418 22.406 -4.523 1 87.31 73 ASP B O 1
ATOM 2105 N N . ILE B 1 74 ? -4.438 20.562 -3.998 1 91.69 74 ILE B N 1
ATOM 2106 C CA . ILE B 1 74 ? -3.504 21.172 -3.053 1 91.69 74 ILE B CA 1
ATOM 2107 C C . ILE B 1 74 ? -2.363 21.844 -3.814 1 91.69 74 ILE B C 1
ATOM 2109 O O . ILE B 1 74 ? -1.842 21.297 -4.781 1 91.69 74 ILE B O 1
ATOM 2113 N N . ASP B 1 75 ? -2.037 23.078 -3.391 1 93.44 75 ASP B N 1
ATOM 2114 C CA . ASP B 1 75 ? -0.856 23.734 -3.938 1 93.44 75 ASP B CA 1
ATOM 2115 C C . ASP B 1 75 ? 0.417 22.969 -3.572 1 93.44 75 ASP B C 1
ATOM 2117 O O . ASP B 1 75 ? 0.752 22.844 -2.393 1 93.44 75 ASP B O 1
ATOM 2121 N N . LEU B 1 76 ? 1.202 22.578 -4.598 1 96.44 76 LEU B N 1
ATOM 2122 C CA . LEU B 1 76 ? 2.354 21.703 -4.375 1 96.44 76 LEU B CA 1
ATOM 2123 C C . LEU B 1 76 ? 3.471 22.453 -3.658 1 96.44 76 LEU B C 1
ATOM 2125 O O . LEU B 1 76 ? 4.258 21.859 -2.924 1 96.44 76 LEU B O 1
ATOM 2129 N N . GLN B 1 77 ? 3.527 23.734 -3.852 1 94.31 77 GLN B N 1
ATOM 2130 C CA . GLN B 1 77 ? 4.516 24.516 -3.127 1 94.31 77 GLN B CA 1
ATOM 2131 C C . GLN B 1 77 ? 4.215 24.531 -1.63 1 94.31 77 GLN B C 1
ATOM 2133 O O . GLN B 1 77 ? 5.129 24.453 -0.807 1 94.31 77 GLN B O 1
ATOM 2138 N N . GLU B 1 78 ? 2.924 24.672 -1.271 1 94.56 78 GLU B N 1
ATOM 2139 C CA . GLU B 1 78 ? 2.521 24.625 0.132 1 94.56 78 GLU B CA 1
ATOM 2140 C C . GLU B 1 78 ? 2.824 23.266 0.751 1 94.56 78 GLU B C 1
ATOM 2142 O O . GLU B 1 78 ? 3.285 23.172 1.892 1 94.56 78 GLU B O 1
ATOM 2147 N N . LEU B 1 79 ? 2.602 22.234 -0.025 1 97.56 79 LEU B N 1
ATOM 2148 C CA . LEU B 1 79 ? 2.875 20.891 0.467 1 97.56 79 LEU B CA 1
ATOM 2149 C C . LEU B 1 79 ? 4.371 20.688 0.688 1 97.56 79 LEU B C 1
ATOM 2151 O O . LEU B 1 79 ? 4.785 20.172 1.729 1 97.56 79 LEU B O 1
ATOM 2155 N N . GLU B 1 80 ? 5.176 21.172 -0.242 1 95.25 80 GLU B N 1
ATOM 2156 C CA . GLU B 1 80 ? 6.621 21.016 -0.103 1 95.25 80 GLU B CA 1
ATOM 2157 C C . GLU B 1 80 ? 7.152 21.859 1.06 1 95.25 80 GLU B C 1
ATOM 2159 O O . GLU B 1 80 ? 8.086 21.438 1.752 1 95.25 80 GLU B O 1
ATOM 2164 N N . ALA B 1 81 ? 6.57 23 1.252 1 95.62 81 ALA B N 1
ATOM 2165 C CA . ALA B 1 81 ? 6.969 23.828 2.389 1 95.62 81 ALA B CA 1
ATOM 2166 C C . ALA B 1 81 ? 6.668 23.125 3.709 1 95.62 81 ALA B C 1
ATOM 2168 O O . ALA B 1 81 ? 7.469 23.188 4.648 1 95.62 81 ALA B O 1
ATOM 2169 N N . LEU B 1 82 ? 5.531 22.484 3.799 1 97.62 82 LEU B N 1
ATOM 2170 C CA . LEU B 1 82 ? 5.176 21.703 4.98 1 97.62 82 LEU B CA 1
ATOM 2171 C C . LEU B 1 82 ? 6.164 20.578 5.207 1 97.62 82 LEU B C 1
ATOM 2173 O O . LEU B 1 82 ? 6.645 20.375 6.324 1 97.62 82 LEU B O 1
ATOM 2177 N N . CYS B 1 83 ? 6.504 19.828 4.102 1 96.56 83 CYS B N 1
ATOM 2178 C CA . CYS B 1 83 ? 7.449 18.734 4.207 1 96.56 83 CYS B CA 1
ATOM 2179 C C . CYS B 1 83 ? 8.836 19.234 4.594 1 96.56 83 CYS B C 1
ATOM 2181 O O . CYS B 1 83 ? 9.508 18.625 5.422 1 96.56 83 CYS B O 1
ATOM 2183 N N . ASP B 1 84 ? 9.211 20.359 4.094 1 95.69 84 ASP B N 1
ATOM 2184 C CA . ASP B 1 84 ? 10.484 20.984 4.434 1 95.69 84 ASP B CA 1
ATOM 2185 C C . ASP B 1 84 ? 10.547 21.328 5.922 1 95.69 84 ASP B C 1
ATOM 2187 O O . ASP B 1 84 ? 11.586 21.141 6.562 1 95.69 84 ASP B O 1
ATOM 2191 N N . ALA B 1 85 ? 9.484 21.844 6.391 1 96.12 85 ALA B N 1
ATOM 2192 C CA . ALA B 1 85 ? 9.43 22.297 7.777 1 96.12 85 ALA B CA 1
ATOM 2193 C C . ALA B 1 85 ? 9.719 21.156 8.75 1 96.12 85 ALA B C 1
ATOM 2195 O O . ALA B 1 85 ? 10.188 21.391 9.867 1 96.12 85 ALA B O 1
ATOM 2196 N N . VAL B 1 86 ? 9.422 19.891 8.352 1 95.19 86 VAL B N 1
ATOM 2197 C CA . VAL B 1 86 ? 9.656 18.766 9.25 1 95.19 86 VAL B CA 1
ATOM 2198 C C . VAL B 1 86 ? 10.984 18.078 8.898 1 95.19 86 VAL B C 1
ATOM 2200 O O . VAL B 1 86 ? 11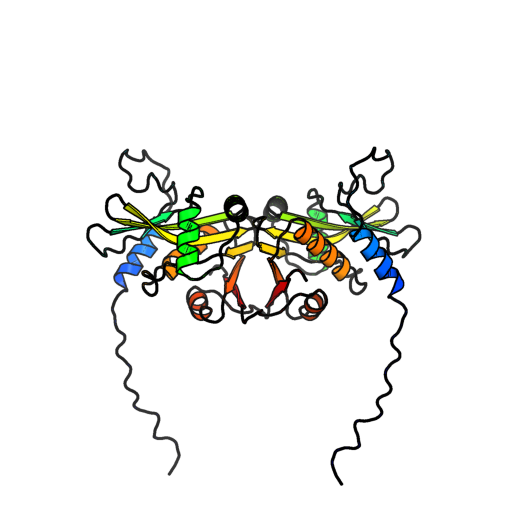.32 17.031 9.453 1 95.19 86 VAL B O 1
ATOM 2203 N N . GLY B 1 87 ? 11.711 18.641 7.891 1 93.75 87 GLY B N 1
ATOM 2204 C CA . GLY B 1 87 ? 13.055 18.172 7.586 1 93.75 87 GLY B CA 1
ATOM 2205 C C . GLY B 1 87 ? 13.086 17.094 6.523 1 93.75 87 GLY B C 1
ATOM 2206 O O . GLY B 1 87 ? 14.07 16.359 6.402 1 93.75 87 GLY B O 1
ATOM 2207 N N . TRP B 1 88 ? 12.039 16.875 5.789 1 93.88 88 TRP B N 1
ATOM 2208 C CA . TRP B 1 88 ? 12.023 15.867 4.738 1 93.88 88 TRP B CA 1
ATOM 2209 C C . TRP B 1 88 ? 12.758 16.359 3.496 1 93.88 88 TRP B C 1
ATOM 2211 O O . TRP B 1 88 ? 12.766 17.562 3.205 1 93.88 88 TRP B O 1
ATOM 2221 N N . SER B 1 89 ? 13.352 15.406 2.803 1 91.12 89 SER B N 1
ATOM 2222 C CA . SER B 1 89 ? 14.016 15.742 1.549 1 91.12 89 SER B CA 1
ATOM 2223 C C . SER B 1 89 ? 13.008 16.156 0.484 1 91.12 89 SER B C 1
ATOM 2225 O O . SER B 1 89 ? 11.898 15.633 0.438 1 91.12 89 SER B O 1
ATOM 2227 N N . ARG B 1 90 ? 13.461 17.047 -0.317 1 91.69 90 ARG B N 1
ATOM 2228 C CA . ARG B 1 90 ? 12.602 17.531 -1.396 1 91.69 90 ARG B CA 1
ATOM 2229 C C . ARG B 1 90 ? 12.391 16.438 -2.447 1 91.69 90 ARG B C 1
ATOM 2231 O O . ARG B 1 90 ? 13.328 15.719 -2.793 1 91.69 90 ARG B O 1
ATOM 2238 N N . ARG B 1 91 ? 11.188 16.359 -2.889 1 93.31 91 ARG B N 1
ATOM 2239 C CA . ARG B 1 91 ? 10.805 15.422 -3.938 1 93.31 91 ARG B CA 1
ATOM 2240 C C . ARG B 1 91 ? 10.5 16.156 -5.238 1 93.31 91 ARG B C 1
ATOM 2242 O O . ARG B 1 91 ? 10.047 17.297 -5.223 1 93.31 91 ARG B O 1
ATOM 2249 N N . PRO B 1 92 ? 10.727 15.492 -6.426 1 94.81 92 PRO B N 1
ATOM 2250 C CA . PRO B 1 92 ? 10.328 16.125 -7.684 1 94.81 92 PRO B CA 1
ATOM 2251 C C . PRO B 1 92 ? 8.836 16.422 -7.746 1 94.81 92 PRO B C 1
ATOM 2253 O O . PRO B 1 92 ? 8.008 15.547 -7.5 1 94.81 92 PRO B O 1
ATOM 2256 N N . VAL B 1 93 ? 8.539 17.656 -8.125 1 94.94 93 VAL B N 1
ATOM 2257 C CA . VAL B 1 93 ? 7.172 18.172 -8.07 1 94.94 93 VAL B CA 1
ATOM 2258 C C . VAL B 1 93 ? 6.262 17.312 -8.953 1 94.94 93 VAL B C 1
ATOM 2260 O O . VAL B 1 93 ? 5.125 17.016 -8.586 1 94.94 93 VAL B O 1
ATOM 2263 N N . ARG B 1 94 ? 6.754 16.922 -10.094 1 96.12 94 ARG B N 1
ATOM 2264 C CA . ARG B 1 94 ? 5.949 16.125 -11.008 1 96.12 94 ARG B CA 1
ATOM 2265 C C . ARG B 1 94 ? 5.59 14.773 -10.391 1 96.12 94 ARG B C 1
ATOM 2267 O O . ARG B 1 94 ? 4.477 14.273 -10.586 1 96.12 94 ARG B O 1
ATOM 2274 N N . LYS B 1 95 ? 6.469 14.195 -9.688 1 96.94 95 LYS B N 1
ATOM 2275 C CA . LYS B 1 95 ? 6.207 12.914 -9.031 1 96.94 95 LYS B CA 1
ATOM 2276 C C . LYS B 1 95 ? 5.223 13.086 -7.879 1 96.94 95 LYS B C 1
ATOM 2278 O O . LYS B 1 95 ? 4.371 12.219 -7.648 1 96.94 95 LYS B O 1
ATOM 2283 N N . VAL B 1 96 ? 5.395 14.227 -7.211 1 97.5 96 VAL B N 1
ATOM 2284 C CA . VAL B 1 96 ? 4.457 14.5 -6.125 1 97.5 96 VAL B CA 1
ATOM 2285 C C . VAL B 1 96 ? 3.043 14.641 -6.688 1 97.5 96 VAL B C 1
ATOM 2287 O O . VAL B 1 96 ? 2.096 14.07 -6.141 1 97.5 96 VAL B O 1
ATOM 2290 N N . ARG B 1 97 ? 2.895 15.328 -7.719 1 97.69 97 ARG B N 1
ATOM 2291 C CA . ARG B 1 97 ? 1.591 15.484 -8.352 1 97.69 97 ARG B CA 1
ATOM 2292 C C . ARG B 1 97 ? 1.024 14.133 -8.781 1 97.69 97 ARG B C 1
ATOM 2294 O O . ARG B 1 97 ? -0.145 13.844 -8.531 1 97.69 97 ARG B O 1
ATOM 2301 N N . ARG B 1 98 ? 1.851 13.336 -9.383 1 98.06 98 ARG B N 1
ATOM 2302 C CA . ARG B 1 98 ? 1.43 12.008 -9.805 1 98.06 98 ARG B CA 1
ATOM 2303 C C . ARG B 1 98 ? 0.981 11.172 -8.617 1 98.06 98 ARG B C 1
ATOM 2305 O O . ARG B 1 98 ? -0.039 10.484 -8.68 1 98.06 98 ARG B O 1
ATOM 2312 N N . ALA B 1 99 ? 1.752 11.258 -7.559 1 98.38 99 ALA B N 1
ATOM 2313 C CA . ALA B 1 99 ? 1.405 10.516 -6.352 1 98.38 99 ALA B CA 1
ATOM 2314 C C . ALA B 1 99 ? 0.056 10.961 -5.797 1 98.38 99 ALA B C 1
ATOM 2316 O O . ALA B 1 99 ? -0.771 10.133 -5.414 1 98.38 99 ALA B O 1
ATOM 2317 N N . LEU B 1 100 ? -0.178 12.258 -5.781 1 97.88 100 LEU B N 1
ATOM 2318 C CA . LEU B 1 100 ? -1.445 12.789 -5.285 1 97.88 100 LEU B CA 1
ATOM 2319 C C . LEU B 1 100 ? -2.604 12.328 -6.164 1 97.88 100 LEU B C 1
ATOM 2321 O O . LEU B 1 100 ? -3.633 11.875 -5.66 1 97.88 100 LEU B O 1
ATOM 2325 N N . ASP B 1 101 ? -2.41 12.289 -7.445 1 97.69 101 ASP B N 1
ATOM 2326 C CA . ASP B 1 101 ? -3.453 11.953 -8.414 1 97.69 101 ASP B CA 1
ATOM 2327 C C . ASP B 1 101 ? -3.812 10.469 -8.344 1 97.69 101 ASP B C 1
ATOM 2329 O O . ASP B 1 101 ? -4.922 10.078 -8.703 1 97.69 101 ASP B O 1
ATOM 2333 N N . ASN B 1 102 ? -2.873 9.711 -7.863 1 98.25 102 ASN B N 1
ATOM 2334 C CA . ASN B 1 102 ? -3.096 8.273 -7.879 1 98.25 102 ASN B CA 1
ATOM 2335 C C . ASN B 1 102 ? -3.238 7.715 -6.465 1 98.25 102 ASN B C 1
ATOM 2337 O O . ASN B 1 102 ? -3.172 6.5 -6.266 1 98.25 102 ASN B O 1
ATOM 2341 N N . SER B 1 103 ? -3.416 8.633 -5.57 1 98.62 103 SER B N 1
ATOM 2342 C CA . SER B 1 103 ? -3.793 8.211 -4.223 1 98.62 103 SER B CA 1
ATOM 2343 C C . SER B 1 103 ? -5.293 7.965 -4.121 1 98.62 103 SER B C 1
ATOM 2345 O O . SER B 1 103 ? -6.086 8.609 -4.816 1 98.62 103 SER B O 1
ATOM 2347 N N . PHE B 1 104 ? -5.648 6.996 -3.324 1 98.69 104 PHE B N 1
ATOM 2348 C CA . PHE B 1 104 ? -7.051 6.711 -3.043 1 98.69 104 PHE B CA 1
ATOM 2349 C C . PHE B 1 104 ? -7.672 7.828 -2.213 1 98.69 104 PHE B C 1
ATOM 2351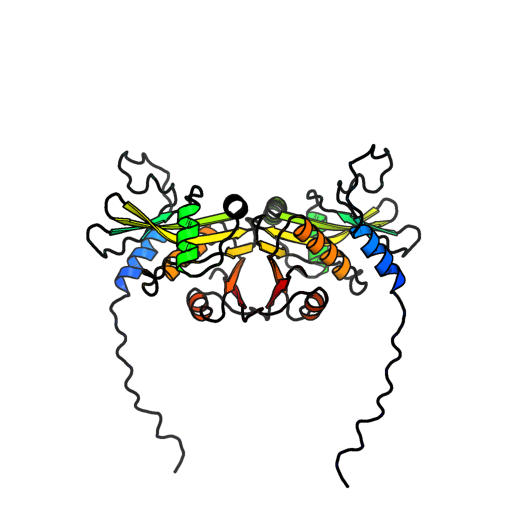 O O . PHE B 1 104 ? -8.805 8.242 -2.469 1 98.69 104 PHE B O 1
ATOM 2358 N N . LEU B 1 105 ? -6.914 8.32 -1.219 1 98.12 105 LEU B N 1
ATOM 2359 C CA . LEU B 1 105 ? -7.348 9.352 -0.278 1 98.12 105 LEU B CA 1
ATOM 2360 C C . LEU B 1 105 ? -6.242 10.375 -0.051 1 98.12 105 LEU B C 1
ATOM 2362 O O . LEU B 1 105 ? -5.074 10.016 0.097 1 98.12 105 LEU B O 1
ATOM 2366 N N . VAL B 1 106 ? -6.688 11.625 -0.146 1 97.94 106 VAL B N 1
ATOM 2367 C CA . VAL B 1 106 ? -5.844 12.742 0.247 1 97.94 106 VAL B CA 1
ATOM 2368 C C . VAL B 1 106 ? -6.555 13.586 1.306 1 97.94 106 VAL B C 1
ATOM 2370 O O . VAL B 1 106 ? -7.719 13.945 1.137 1 97.94 106 VAL B O 1
ATOM 2373 N N . VAL B 1 107 ? -5.828 13.828 2.416 1 96.38 107 VAL B N 1
ATOM 2374 C CA . VAL B 1 107 ? -6.398 14.625 3.496 1 96.38 107 VAL B CA 1
ATOM 2375 C C . VAL B 1 107 ? -5.438 15.75 3.869 1 96.38 107 VAL B C 1
ATOM 2377 O O . VAL B 1 107 ? -4.254 15.508 4.113 1 96.38 107 VAL B O 1
ATOM 2380 N N . SER B 1 108 ? -5.992 16.922 3.842 1 95 108 SER B N 1
ATOM 2381 C CA . SER B 1 108 ? -5.227 18.094 4.258 1 95 108 SER B CA 1
ATOM 2382 C C . SER B 1 108 ? -5.863 18.766 5.473 1 95 108 SER B C 1
ATOM 2384 O O . SER B 1 108 ? -7.086 18.75 5.625 1 95 108 SER B O 1
ATOM 2386 N N . LEU B 1 109 ? -5.012 19.234 6.348 1 92.44 109 LEU B N 1
ATOM 2387 C CA . LEU B 1 109 ? -5.398 20.016 7.516 1 92.44 109 LEU B CA 1
ATOM 2388 C C . LEU B 1 109 ? -4.934 21.469 7.387 1 92.44 109 LEU B C 1
ATOM 2390 O O . LEU B 1 109 ? -3.746 21.719 7.172 1 92.44 109 LEU B O 1
ATOM 2394 N N . TRP B 1 110 ? -5.922 22.391 7.566 1 89.5 110 TRP B N 1
ATOM 2395 C CA . TRP B 1 110 ? -5.645 23.797 7.324 1 89.5 110 TRP B CA 1
ATOM 2396 C C . TRP B 1 110 ? -5.949 24.625 8.562 1 89.5 110 TRP B C 1
ATOM 2398 O O . TRP B 1 110 ? -6.945 24.391 9.25 1 89.5 110 TRP B O 1
ATOM 2408 N N . GLU B 1 111 ? -5.02 25.547 8.82 1 87.5 111 GLU B N 1
ATOM 2409 C CA . GLU B 1 111 ? -5.348 26.641 9.727 1 87.5 111 GLU B CA 1
ATOM 2410 C C . GLU B 1 111 ? -5.902 27.844 8.953 1 87.5 111 GLU B C 1
ATOM 2412 O O . GLU B 1 111 ? -5.312 28.281 7.961 1 87.5 111 GLU B O 1
ATOM 2417 N N . GLN B 1 112 ? -7.078 28.234 9.344 1 82.75 112 GLN B N 1
ATOM 2418 C CA . GLN B 1 112 ? -7.664 29.438 8.781 1 82.75 112 GLN B CA 1
ATOM 2419 C C . GLN B 1 112 ? -7.715 30.562 9.812 1 82.75 112 GLN B C 1
ATOM 2421 O O . GLN B 1 112 ? -8.359 30.438 10.852 1 82.75 112 GLN B O 1
ATOM 2426 N N . LEU B 1 113 ? -6.922 31.578 9.492 1 80.44 113 LEU B N 1
ATOM 2427 C CA . LEU B 1 113 ? -6.938 32.812 10.273 1 80.44 113 LEU B CA 1
ATOM 2428 C C . LEU B 1 113 ? -7.465 33.969 9.438 1 80.44 113 LEU B C 1
ATOM 2430 O O . LEU B 1 113 ? -6.758 34.5 8.57 1 80.44 113 LEU B O 1
ATOM 2434 N N . ALA B 1 114 ? -8.648 34.375 9.719 1 75 114 ALA B N 1
ATOM 2435 C CA . ALA B 1 114 ? -9.289 35.406 8.914 1 75 114 ALA B CA 1
ATOM 2436 C C . ALA B 1 114 ? -9.32 35 7.438 1 75 114 ALA B C 1
ATOM 2438 O O . ALA B 1 114 ? -9.93 34 7.078 1 75 114 ALA B O 1
ATOM 2439 N N . GLN B 1 115 ? -8.523 35.688 6.613 1 74.88 115 GLN B N 1
ATOM 2440 C CA . GLN B 1 115 ? -8.57 35.406 5.18 1 74.88 115 GLN B CA 1
ATOM 2441 C C . GLN B 1 115 ? -7.344 34.625 4.734 1 74.88 115 GLN B C 1
ATOM 2443 O O . GLN B 1 115 ? -7.191 34.312 3.549 1 74.88 115 GLN B O 1
ATOM 2448 N N . GLN B 1 116 ? -6.578 34.281 5.711 1 84.56 116 GLN B N 1
ATOM 2449 C CA . GLN B 1 116 ? -5.371 33.531 5.359 1 84.56 116 GLN B CA 1
ATOM 2450 C C . GLN B 1 116 ? -5.5 32.062 5.727 1 84.56 116 GLN B C 1
ATOM 2452 O O . GLN B 1 116 ? -6.059 31.734 6.773 1 84.56 116 GLN B O 1
ATOM 2457 N N . ARG B 1 117 ? -5.098 31.297 4.742 1 86.56 117 ARG B N 1
ATOM 2458 C CA . ARG B 1 117 ? -5.086 29.859 5.012 1 86.56 117 ARG B CA 1
ATOM 2459 C C . ARG B 1 117 ? -3.68 29.281 4.891 1 86.56 117 ARG B C 1
ATOM 2461 O O . ARG B 1 117 ? -2.895 29.734 4.047 1 86.56 117 ARG B O 1
ATOM 2468 N N . ARG B 1 118 ? -3.406 28.359 5.824 1 90.81 118 ARG B N 1
ATOM 2469 C CA . ARG B 1 118 ? -2.102 27.703 5.836 1 90.81 118 ARG B CA 1
ATOM 2470 C C . ARG B 1 118 ? -2.248 26.203 5.98 1 90.81 118 ARG B C 1
ATOM 2472 O O . ARG B 1 118 ? -3.016 25.719 6.82 1 90.81 118 ARG B O 1
ATOM 2479 N N . LEU B 1 119 ? -1.523 25.5 5.094 1 95.62 119 LEU B N 1
ATOM 2480 C CA . LEU B 1 119 ? -1.486 24.047 5.223 1 95.62 119 LEU B CA 1
ATOM 2481 C C . LEU B 1 119 ? -0.628 23.625 6.414 1 95.62 119 LEU B C 1
ATOM 2483 O O . LEU B 1 119 ? 0.564 23.938 6.461 1 95.62 119 LEU B O 1
ATOM 2487 N N . ILE B 1 120 ? -1.238 22.875 7.438 1 96.44 120 ILE B N 1
ATOM 2488 C CA . ILE B 1 120 ? -0.47 22.594 8.641 1 96.44 120 ILE B CA 1
ATOM 2489 C C . ILE B 1 120 ? -0.414 21.078 8.875 1 96.44 120 ILE B C 1
ATOM 2491 O O . ILE B 1 120 ? 0.27 20.609 9.789 1 96.44 120 ILE B O 1
ATOM 2495 N N . GLY B 1 121 ? -1.109 20.266 8.055 1 97.88 121 GLY B N 1
ATOM 2496 C CA . GLY B 1 121 ? -1.076 18.812 8.141 1 97.88 121 GLY B CA 1
ATOM 2497 C C . GLY B 1 121 ? -1.454 18.125 6.844 1 97.88 121 GLY B C 1
ATOM 2498 O O . GLY B 1 121 ? -2.078 18.734 5.973 1 97.88 121 GLY B O 1
ATOM 2499 N N . PHE B 1 122 ? -1.076 16.906 6.77 1 98.5 122 PHE B N 1
ATOM 2500 C CA . PHE B 1 122 ? -1.277 16.172 5.527 1 98.5 122 PHE B CA 1
ATOM 2501 C C . PHE B 1 122 ? -1.159 14.672 5.766 1 98.5 122 PHE B C 1
ATOM 2503 O O . PHE B 1 122 ? -0.405 14.234 6.637 1 98.5 122 PHE B O 1
ATOM 2510 N N . ALA B 1 123 ? -1.926 13.922 5.016 1 98.56 123 ALA B N 1
ATOM 2511 C CA . ALA B 1 123 ? -1.821 12.461 4.922 1 98.56 123 ALA B CA 1
ATOM 2512 C C . ALA B 1 123 ? -2.461 11.945 3.637 1 98.56 123 ALA B C 1
ATOM 2514 O O . ALA B 1 123 ? -3.336 12.602 3.066 1 98.56 123 ALA B O 1
ATOM 2515 N N . ARG B 1 124 ? -2.006 10.852 3.207 1 98.69 124 ARG B N 1
ATOM 2516 C CA . ARG B 1 124 ? -2.646 10.219 2.057 1 98.69 124 ARG B CA 1
ATOM 2517 C C . ARG B 1 124 ? -2.604 8.703 2.164 1 98.69 124 ARG B C 1
ATOM 2519 O O . ARG B 1 124 ? -1.965 8.156 3.068 1 98.69 124 ARG B O 1
ATOM 2526 N N . ALA B 1 125 ? -3.402 8.031 1.27 1 98.88 125 ALA B N 1
ATOM 2527 C CA . ALA B 1 125 ? -3.42 6.574 1.29 1 98.88 125 ALA B CA 1
ATOM 2528 C C . ALA B 1 125 ? -3.547 6.008 -0.122 1 98.88 125 ALA B C 1
ATOM 2530 O O . ALA B 1 125 ? -4.273 6.555 -0.955 1 98.88 125 ALA B O 1
ATOM 2531 N N . THR B 1 126 ? -2.777 4.949 -0.404 1 98.88 126 THR B N 1
ATOM 2532 C CA . THR B 1 126 ? -3.037 4.102 -1.562 1 98.88 126 THR B CA 1
ATOM 2533 C C . THR B 1 126 ? -3.92 2.918 -1.181 1 98.88 126 THR B C 1
ATOM 2535 O O . THR B 1 126 ? -3.932 2.492 -0.023 1 98.88 126 THR B O 1
ATOM 2538 N N . SER B 1 127 ? -4.723 2.432 -2.148 1 98.88 127 SER B N 1
ATOM 2539 C CA . SER B 1 127 ? -5.672 1.363 -1.863 1 98.88 127 SER B CA 1
ATOM 2540 C C . SER B 1 127 ? -6.059 0.612 -3.133 1 98.88 127 SER B C 1
ATOM 2542 O O . SER B 1 127 ? -5.918 1.138 -4.238 1 98.88 127 SER B O 1
ATOM 2544 N N . ASP B 1 128 ? -6.449 -0.589 -2.9 1 98.75 128 ASP B N 1
ATOM 2545 C CA . ASP B 1 128 ? -7.094 -1.347 -3.969 1 98.75 128 ASP B CA 1
ATOM 2546 C C . ASP B 1 128 ? -8.602 -1.113 -3.973 1 98.75 128 ASP B C 1
ATOM 2548 O O . ASP B 1 128 ? -9.336 -1.779 -4.707 1 98.75 128 ASP B O 1
ATOM 2552 N N . HIS B 1 129 ? -9.117 -0.254 -3.111 1 98.62 129 HIS B N 1
ATOM 2553 C CA . HIS B 1 129 ? -10.5 0.188 -2.994 1 98.62 129 HIS B CA 1
ATOM 2554 C C . HIS B 1 129 ? -11.398 -0.938 -2.492 1 98.62 129 HIS B C 1
ATOM 2556 O O . HIS B 1 129 ? -12.617 -0.892 -2.67 1 98.62 129 HIS B O 1
ATOM 2562 N N . ALA B 1 130 ? -10.789 -1.988 -1.949 1 98.38 130 ALA B N 1
ATOM 2563 C CA . ALA B 1 130 ? -11.609 -3.137 -1.57 1 98.38 130 ALA B CA 1
ATOM 2564 C C . ALA B 1 130 ? -11.141 -3.734 -0.248 1 98.38 130 ALA B C 1
ATOM 2566 O O . ALA B 1 130 ? -11.898 -3.789 0.722 1 98.38 130 ALA B O 1
ATOM 2567 N N . PHE B 1 131 ? -9.859 -4.059 -0.223 1 97.5 131 PHE B N 1
ATOM 2568 C CA . PHE B 1 131 ? -9.414 -4.84 0.922 1 97.5 131 PHE B CA 1
ATOM 2569 C C . PHE B 1 131 ? -8.375 -4.07 1.733 1 97.5 131 PHE B C 1
ATOM 2571 O O . PHE B 1 131 ? -8.391 -4.113 2.965 1 97.5 131 PHE B O 1
ATOM 2578 N N . ASN B 1 132 ? -7.445 -3.404 1.048 1 98.06 132 ASN B N 1
ATOM 2579 C CA . ASN B 1 132 ? -6.242 -2.91 1.704 1 98.06 132 ASN B CA 1
ATOM 2580 C C . ASN B 1 132 ? -6.031 -1.42 1.446 1 98.06 132 ASN B C 1
ATOM 2582 O O . ASN B 1 132 ? -6.328 -0.927 0.356 1 98.06 132 ASN B O 1
ATOM 2586 N N . ALA B 1 133 ? -5.555 -0.739 2.445 1 98.81 133 ALA B N 1
ATOM 2587 C CA . ALA B 1 133 ? -5.016 0.61 2.285 1 98.81 133 ALA B CA 1
ATOM 2588 C C . ALA B 1 133 ? -3.721 0.78 3.074 1 98.81 133 ALA B C 1
ATOM 2590 O O . ALA B 1 133 ? -3.541 0.161 4.125 1 98.81 133 ALA B O 1
ATOM 2591 N N . THR B 1 134 ? -2.83 1.536 2.514 1 98.88 134 THR B N 1
ATOM 2592 C CA . THR B 1 134 ? -1.622 1.948 3.223 1 98.88 134 THR B CA 1
ATOM 2593 C C . THR B 1 134 ? -1.55 3.469 3.326 1 98.88 134 THR B C 1
ATOM 2595 O O . THR B 1 134 ? -1.7 4.172 2.326 1 98.88 134 THR B O 1
ATOM 2598 N N . ILE B 1 135 ? -1.322 3.965 4.535 1 98.75 135 ILE B N 1
ATOM 2599 C CA . ILE B 1 135 ? -1.233 5.398 4.793 1 98.75 135 ILE B CA 1
ATOM 2600 C C . ILE B 1 135 ? 0.212 5.863 4.633 1 98.75 135 ILE B C 1
ATOM 2602 O O . ILE B 1 135 ? 1.141 5.188 5.086 1 98.75 135 ILE B O 1
ATOM 2606 N N . TRP B 1 136 ? 0.352 7.008 3.951 1 98.19 136 TRP B N 1
ATOM 2607 C CA . TRP B 1 136 ? 1.657 7.594 3.664 1 98.19 136 TRP B CA 1
ATOM 2608 C C . TRP B 1 136 ? 1.695 9.062 4.07 1 98.19 136 TRP B C 1
ATOM 2610 O O . TRP B 1 136 ? 0.654 9.719 4.141 1 98.19 136 TRP B O 1
ATOM 2620 N N . ASP B 1 137 ? 2.885 9.594 4.289 1 97.5 137 ASP B N 1
ATOM 2621 C CA . ASP B 1 137 ? 3.217 11.016 4.324 1 97.5 137 ASP B CA 1
ATOM 2622 C C . ASP B 1 137 ? 2.443 11.734 5.43 1 97.5 137 ASP B C 1
ATOM 2624 O O . ASP B 1 137 ? 1.884 12.812 5.203 1 97.5 137 ASP B O 1
ATOM 2628 N N . VAL B 1 138 ? 2.352 11.109 6.555 1 98.38 138 VAL B N 1
ATOM 2629 C CA . VAL B 1 138 ? 1.673 11.758 7.672 1 98.38 138 VAL B CA 1
ATOM 2630 C C . VAL B 1 138 ? 2.576 12.828 8.273 1 98.38 138 VAL B C 1
ATOM 2632 O O . VAL B 1 138 ? 3.666 12.531 8.766 1 98.38 138 VAL B O 1
ATOM 2635 N N . VAL B 1 139 ? 2.039 14.102 8.219 1 98.25 139 VAL B N 1
ATOM 2636 C CA . VAL B 1 139 ? 2.893 15.188 8.688 1 98.25 139 VAL B CA 1
ATOM 2637 C C . VAL B 1 139 ? 2.039 16.281 9.344 1 98.25 139 VAL B C 1
ATOM 2639 O O . VAL B 1 139 ? 0.926 16.547 8.883 1 98.25 139 VAL B O 1
ATOM 2642 N N . ILE B 1 140 ? 2.496 16.844 10.422 1 97.94 140 ILE B N 1
ATOM 2643 C CA . ILE B 1 140 ? 1.991 18.031 11.102 1 97.94 140 ILE B CA 1
ATOM 2644 C C . ILE B 1 140 ? 3.1 19.078 11.203 1 97.94 140 ILE B C 1
ATOM 2646 O O . ILE B 1 140 ? 4.238 18.75 11.539 1 97.94 140 ILE B O 1
ATOM 2650 N N . ASN B 1 141 ? 2.795 20.266 10.828 1 97.56 141 ASN B N 1
ATOM 2651 C CA . ASN B 1 141 ? 3.748 21.359 11.016 1 97.56 141 ASN B CA 1
ATOM 2652 C C . ASN B 1 141 ? 4.32 21.359 12.43 1 97.56 141 ASN B C 1
ATOM 2654 O O . ASN B 1 141 ? 3.574 21.25 13.406 1 97.56 141 ASN B O 1
ATOM 2658 N N . PRO B 1 142 ? 5.621 21.594 12.539 1 97.38 142 PRO B N 1
ATOM 2659 C CA . PRO B 1 142 ? 6.25 21.516 13.859 1 97.38 142 PRO B CA 1
ATOM 2660 C C . PRO B 1 142 ? 5.629 22.469 14.867 1 97.38 142 PRO B C 1
ATOM 2662 O O . PRO B 1 142 ? 5.496 22.125 16.047 1 97.38 142 PRO B O 1
ATOM 2665 N N . SER B 1 143 ? 5.211 23.609 14.469 1 95.38 143 SER B N 1
ATOM 2666 C CA . SER B 1 143 ? 4.637 24.609 15.359 1 95.38 143 SER B CA 1
ATOM 2667 C C . SER B 1 143 ? 3.279 24.156 15.898 1 95.38 143 SER B C 1
ATOM 2669 O O . SER B 1 143 ? 2.756 24.75 16.844 1 95.38 143 SER B O 1
ATOM 2671 N N . PHE B 1 144 ? 2.713 23.109 15.328 1 92.75 144 PHE B N 1
ATOM 2672 C CA . PHE B 1 144 ? 1.39 22.641 15.727 1 92.75 144 PHE B CA 1
ATOM 2673 C C . PHE B 1 144 ? 1.471 21.25 16.344 1 92.75 144 PHE B C 1
ATOM 2675 O O . PHE B 1 144 ? 0.444 20.625 16.625 1 92.75 144 PHE B O 1
ATOM 2682 N N . GLN B 1 145 ? 2.697 20.734 16.469 1 92.69 145 GLN B N 1
ATOM 2683 C CA . GLN B 1 145 ? 2.863 19.391 17.031 1 92.69 145 GLN B CA 1
ATOM 2684 C C . GLN B 1 145 ? 2.674 19.406 18.547 1 92.69 145 GLN B C 1
ATOM 2686 O O . GLN B 1 145 ? 2.76 20.453 19.188 1 92.69 145 GLN B O 1
ATOM 2691 N N . GLY B 1 146 ? 2.311 18.219 19.031 1 90.38 146 GLY B N 1
ATOM 2692 C CA . GLY B 1 146 ? 2.133 18.078 20.469 1 90.38 146 GLY B CA 1
ATOM 2693 C C . GLY B 1 146 ? 0.808 18.625 20.969 1 90.38 146 GLY B C 1
ATOM 2694 O O . GLY B 1 146 ? 0.604 18.781 22.172 1 90.38 146 GLY B O 1
ATOM 2695 N N . GLN B 1 147 ? -0.085 18.906 20.047 1 89.25 147 GLN B N 1
ATOM 2696 C CA . GLN B 1 147 ? -1.366 19.516 20.391 1 89.25 147 GLN B CA 1
ATOM 2697 C C . GLN B 1 147 ? -2.523 18.578 20.062 1 89.25 147 GLN B C 1
ATOM 2699 O O . GLN B 1 147 ? -3.689 18.969 20.125 1 89.25 147 GLN B O 1
ATOM 2704 N N . GLY B 1 148 ? -2.203 17.375 19.641 1 91.25 148 GLY B N 1
ATOM 2705 C CA . GLY B 1 148 ? -3.236 16.391 19.359 1 91.25 148 GLY B CA 1
ATOM 2706 C C . GLY B 1 148 ? -3.697 16.406 17.922 1 91.25 148 GLY B C 1
ATOM 2707 O O . GLY B 1 148 ? -4.562 15.609 17.531 1 91.25 148 GLY B O 1
ATOM 2708 N N . LEU B 1 149 ? -3.125 17.203 17.062 1 92.25 149 LEU B N 1
ATOM 2709 C CA . LEU B 1 149 ? -3.592 17.375 15.695 1 92.25 149 LEU B CA 1
ATOM 2710 C C . LEU B 1 149 ? -3.258 16.141 14.852 1 92.25 149 LEU B C 1
ATOM 2712 O O . LEU B 1 149 ? -3.996 15.797 13.93 1 92.25 149 LEU B O 1
ATOM 2716 N N . GLY B 1 150 ? -2.135 15.516 15.211 1 95.88 150 GLY B N 1
ATOM 2717 C CA . GLY B 1 150 ? -1.836 14.258 14.547 1 95.88 150 GLY B CA 1
ATOM 2718 C C . GLY B 1 150 ? -2.91 13.203 14.742 1 95.88 150 GLY B C 1
ATOM 2719 O O . GLY B 1 150 ? -3.273 12.492 13.805 1 95.88 150 GLY B O 1
ATOM 2720 N N . ARG B 1 151 ? -3.332 13.125 15.93 1 95 151 ARG B N 1
ATOM 2721 C CA . ARG B 1 151 ? -4.402 12.188 16.25 1 95 151 ARG B CA 1
ATOM 2722 C C . ARG B 1 151 ? -5.672 12.516 15.477 1 95 151 ARG B C 1
ATOM 2724 O O . ARG B 1 151 ? -6.285 11.633 14.867 1 95 151 ARG B O 1
ATOM 2731 N N . VAL B 1 152 ? -6.039 13.766 15.453 1 91.94 152 VAL B N 1
ATOM 2732 C CA . VAL B 1 152 ? -7.238 14.219 14.758 1 91.94 152 VAL B CA 1
ATOM 2733 C C . VAL B 1 152 ? -7.133 13.875 13.273 1 91.94 152 VAL B C 1
ATOM 2735 O O . VAL B 1 152 ? -8.07 13.328 12.688 1 91.94 152 VAL B O 1
ATOM 2738 N N . LEU B 1 153 ? -6.051 14.164 12.695 1 95.38 153 LEU B N 1
ATOM 2739 C CA . LEU B 1 153 ? -5.797 13.875 11.289 1 95.38 153 LEU B CA 1
ATOM 2740 C C . LEU B 1 153 ? -5.941 12.391 11 1 95.38 153 LEU B C 1
ATOM 2742 O O . LEU B 1 153 ? -6.676 12 10.094 1 95.38 153 LEU B O 1
ATOM 2746 N N . MET B 1 154 ? -5.363 11.562 11.82 1 97.94 154 MET B N 1
ATOM 2747 C CA . MET B 1 154 ? -5.344 10.125 11.586 1 97.94 154 MET B CA 1
ATOM 2748 C C . MET B 1 154 ? -6.715 9.508 11.852 1 97.94 154 MET B C 1
ATOM 2750 O O . MET B 1 154 ? -7.133 8.586 11.141 1 97.94 154 MET B O 1
ATOM 2754 N N . GLU B 1 155 ? -7.336 9.984 12.844 1 94.19 155 GLU B N 1
ATOM 2755 C CA . GLU B 1 155 ? -8.688 9.492 13.094 1 94.19 155 GLU B CA 1
ATOM 2756 C C . GLU B 1 155 ? -9.602 9.789 11.906 1 94.19 155 GLU B C 1
ATOM 2758 O O . GLU B 1 155 ? -10.445 8.953 11.547 1 94.19 155 GLU B O 1
ATOM 2763 N N . TYR B 1 156 ? -9.492 10.977 11.359 1 92.69 156 TYR B N 1
ATOM 2764 C CA . TYR B 1 156 ? -10.258 11.336 10.172 1 92.69 156 TYR B CA 1
ATOM 2765 C C . TYR B 1 156 ? -9.914 10.414 9.008 1 92.69 156 TYR B C 1
ATOM 2767 O O . TYR B 1 156 ? -10.805 9.914 8.32 1 92.69 156 TYR B O 1
ATOM 2775 N N . VAL B 1 157 ? -8.641 10.141 8.773 1 97.88 157 VAL B N 1
ATOM 2776 C CA . VAL B 1 157 ? -8.172 9.266 7.703 1 97.88 157 VAL B CA 1
ATOM 2777 C C . VAL B 1 157 ? -8.75 7.867 7.891 1 97.88 157 VAL B C 1
ATOM 2779 O O . VAL B 1 157 ? -9.312 7.293 6.953 1 97.88 157 VAL B O 1
ATOM 2782 N N . ILE B 1 158 ? -8.664 7.344 9.086 1 97.06 158 ILE B N 1
ATOM 2783 C CA . ILE B 1 158 ? -9.141 6 9.391 1 97.06 158 ILE B CA 1
ATOM 2784 C C . ILE B 1 158 ? -10.648 5.93 9.164 1 97.06 158 ILE B C 1
ATOM 2786 O O . ILE B 1 158 ? -11.148 4.977 8.562 1 97.06 158 ILE B O 1
ATOM 2790 N N . ALA B 1 159 ? -11.328 6.977 9.594 1 94.38 159 ALA B N 1
ATOM 2791 C CA . ALA B 1 159 ? -12.773 7.02 9.414 1 94.38 159 ALA B CA 1
ATOM 2792 C C . ALA B 1 159 ? -13.148 6.984 7.93 1 94.38 159 ALA B C 1
ATOM 2794 O O . ALA B 1 159 ? -14.086 6.289 7.535 1 94.38 159 ALA B O 1
ATOM 2795 N N . GLN B 1 160 ? -12.469 7.77 7.094 1 95.38 160 GLN B N 1
ATOM 2796 C CA . GLN B 1 160 ? -12.719 7.789 5.656 1 95.38 160 GLN B CA 1
ATOM 2797 C C . GLN B 1 160 ? -12.492 6.41 5.039 1 95.38 160 GLN B C 1
ATOM 2799 O O . GLN B 1 160 ? -13.273 5.965 4.199 1 95.38 160 GLN B O 1
ATOM 2804 N N . LEU B 1 161 ? -11.461 5.734 5.453 1 98 161 LEU B N 1
ATOM 2805 C CA . LEU B 1 161 ? -11.141 4.418 4.914 1 98 161 LEU B CA 1
ATOM 2806 C C . LEU B 1 161 ? -12.156 3.379 5.375 1 98 161 LEU B C 1
ATOM 2808 O O . LEU B 1 161 ? -12.539 2.494 4.605 1 98 161 LEU B O 1
ATOM 2812 N N . GLN B 1 162 ? -12.609 3.492 6.617 1 95.75 162 GLN B N 1
ATOM 2813 C CA . GLN B 1 162 ? -13.672 2.613 7.109 1 95.75 162 GLN B CA 1
ATOM 2814 C C . GLN B 1 162 ? -14.961 2.822 6.332 1 95.75 162 GLN B C 1
ATOM 2816 O O . GLN B 1 162 ? -15.656 1.858 5.996 1 95.75 162 GLN B O 1
ATOM 2821 N N . GLN B 1 163 ? -15.242 4.059 6.105 1 95 163 GLN B N 1
ATOM 2822 C CA . GLN B 1 163 ? -16.453 4.375 5.348 1 95 163 GLN B CA 1
ATOM 2823 C C . GLN B 1 163 ? -16.406 3.756 3.953 1 95 163 GLN B C 1
ATOM 2825 O O . GLN B 1 163 ? -17.438 3.355 3.41 1 95 163 GLN B O 1
ATOM 2830 N N . ALA B 1 164 ? -15.227 3.629 3.443 1 96.69 164 ALA B N 1
ATOM 2831 C CA . ALA B 1 164 ? -15.039 3.006 2.135 1 96.69 164 ALA B CA 1
ATOM 2832 C C . ALA B 1 164 ? -15.008 1.484 2.252 1 96.69 164 ALA B C 1
ATOM 2834 O O . ALA B 1 164 ? -14.711 0.787 1.279 1 96.69 164 ALA B O 1
ATOM 2835 N N . GLU B 1 165 ? -15.219 0.915 3.449 1 95.75 165 GLU B N 1
ATOM 2836 C CA . GLU B 1 165 ? -15.305 -0.515 3.732 1 95.75 165 GLU B CA 1
ATOM 2837 C C . GLU B 1 165 ? -13.977 -1.211 3.445 1 95.75 165 GLU B C 1
ATOM 2839 O O . GLU B 1 165 ? -13.953 -2.305 2.879 1 95.75 165 GLU B O 1
ATOM 2844 N N . ILE B 1 166 ? -12.961 -0.542 3.752 1 97.38 166 ILE B N 1
ATOM 2845 C CA . ILE B 1 166 ? -11.625 -1.124 3.658 1 97.38 166 ILE B CA 1
ATOM 2846 C C . ILE B 1 166 ? -11.211 -1.691 5.016 1 97.38 166 ILE B C 1
ATOM 2848 O O . ILE B 1 166 ? -10.992 -0.941 5.965 1 97.38 166 ILE B O 1
ATOM 2852 N N . PRO B 1 167 ? -11.055 -2.971 5.078 1 95.06 167 PRO B N 1
ATOM 2853 C CA . PRO B 1 167 ? -10.867 -3.588 6.391 1 95.06 167 PRO B CA 1
ATOM 2854 C C . PRO B 1 167 ? -9.406 -3.568 6.848 1 95.06 167 PRO B C 1
ATOM 2856 O O . PRO B 1 167 ? -9.133 -3.578 8.055 1 95.06 167 PRO B O 1
ATOM 2859 N N . ASN B 1 168 ? -8.477 -3.631 5.938 1 96.38 168 ASN B N 1
ATOM 2860 C CA . ASN B 1 168 ? -7.066 -3.713 6.297 1 96.38 168 ASN B CA 1
ATOM 2861 C C . ASN B 1 168 ? -6.344 -2.395 6.039 1 96.38 168 ASN B C 1
ATOM 2863 O O . ASN B 1 168 ? -6.09 -2.039 4.887 1 96.38 168 ASN B O 1
ATOM 2867 N N . ILE B 1 169 ? -6.07 -1.678 7.125 1 98.44 169 ILE B N 1
ATOM 2868 C CA . ILE B 1 169 ? -5.352 -0.412 7.016 1 98.44 169 ILE B CA 1
ATOM 2869 C C . ILE B 1 169 ? -3.941 -0.567 7.582 1 98.44 169 ILE B C 1
ATOM 2871 O O . ILE B 1 169 ? -3.77 -1.016 8.719 1 98.44 169 ILE B O 1
ATOM 2875 N N . THR B 1 170 ? -2.951 -0.273 6.742 1 98.31 170 THR B N 1
ATOM 2876 C CA . THR B 1 170 ? -1.562 -0.463 7.148 1 98.31 170 THR B CA 1
ATOM 2877 C C . THR B 1 170 ? -0.781 0.841 7.031 1 98.31 170 THR B C 1
ATOM 2879 O O . THR B 1 170 ? -1.244 1.794 6.398 1 98.31 170 THR B O 1
ATOM 2882 N N . LEU B 1 171 ? 0.33 0.919 7.707 1 98.06 171 LEU B N 1
ATOM 2883 C CA . LEU B 1 171 ? 1.314 1.983 7.539 1 98.06 171 LEU B CA 1
ATOM 2884 C C . LEU B 1 171 ? 2.703 1.509 7.953 1 98.06 171 LEU B C 1
ATOM 2886 O O . LEU B 1 171 ? 2.859 0.396 8.461 1 98.06 171 LEU B O 1
ATOM 2890 N N . PHE B 1 172 ? 3.705 2.289 7.617 1 96.25 172 PHE B N 1
ATOM 2891 C CA . PHE B 1 172 ? 5.082 2.117 8.07 1 96.25 172 PHE B CA 1
ATOM 2892 C C . PHE B 1 172 ? 5.508 3.273 8.969 1 96.25 172 PHE B C 1
ATOM 2894 O O . PHE B 1 172 ? 5.457 4.434 8.555 1 96.25 172 PHE B O 1
ATOM 2901 N N . ALA B 1 173 ? 5.891 2.949 10.148 1 96.06 173 ALA B N 1
ATOM 2902 C CA . ALA B 1 173 ? 6.164 3.961 11.164 1 96.06 173 ALA B CA 1
ATOM 2903 C C . ALA B 1 173 ? 7.652 4.004 11.508 1 96.06 173 ALA B C 1
ATOM 2905 O O . ALA B 1 173 ? 8.281 2.961 11.703 1 96.06 173 ALA B O 1
ATOM 2906 N N . ASP B 1 174 ? 8.172 5.23 11.617 1 93.31 174 ASP B N 1
ATOM 2907 C CA . ASP B 1 174 ? 9.484 5.395 12.242 1 93.31 174 ASP B CA 1
ATOM 2908 C C . ASP B 1 174 ? 9.461 4.941 13.695 1 93.31 174 ASP B C 1
ATOM 2910 O O . ASP B 1 174 ? 8.414 4.996 14.352 1 93.31 174 ASP B O 1
ATOM 2914 N N . PRO B 1 175 ? 10.602 4.555 14.188 1 93.06 175 PRO B N 1
ATOM 2915 C CA . PRO B 1 175 ? 10.633 4.02 15.555 1 93.06 175 PRO B CA 1
ATOM 2916 C C . PRO B 1 175 ? 10.086 5 16.594 1 93.06 175 PRO B C 1
ATOM 2918 O O . PRO B 1 175 ? 9.422 4.586 17.547 1 93.06 175 PRO B O 1
ATOM 2921 N N . HIS B 1 176 ? 10.258 6.246 16.438 1 93.44 176 HIS B N 1
ATOM 2922 C CA . HIS B 1 176 ? 9.93 7.219 17.469 1 93.44 176 HIS B CA 1
ATOM 2923 C C . HIS B 1 176 ? 8.453 7.574 17.438 1 93.44 176 HIS B C 1
ATOM 2925 O O . HIS B 1 176 ? 7.965 8.289 18.328 1 93.44 176 HIS B O 1
ATOM 2931 N N . VAL B 1 177 ? 7.688 7.043 16.438 1 95 177 VAL B N 1
ATOM 2932 C CA . VAL B 1 177 ? 6.27 7.379 16.391 1 95 177 VAL B CA 1
ATOM 2933 C C . VAL B 1 177 ? 5.434 6.105 16.516 1 95 177 VAL B C 1
ATOM 2935 O O . VAL B 1 177 ? 4.211 6.141 16.359 1 95 177 VAL B O 1
ATOM 2938 N N . VAL B 1 178 ? 6.035 5 16.875 1 96.31 178 VAL B N 1
ATOM 2939 C CA . VAL B 1 178 ? 5.328 3.732 17.016 1 96.31 178 VAL B CA 1
ATOM 2940 C C . VAL B 1 178 ? 4.262 3.848 18.109 1 96.31 178 VAL B C 1
ATOM 2942 O O . VAL B 1 178 ? 3.125 3.41 17.922 1 96.31 178 VAL B O 1
ATOM 2945 N N . ASP B 1 179 ? 4.621 4.453 19.203 1 95.44 179 ASP B N 1
ATOM 2946 C CA . ASP B 1 179 ? 3.686 4.578 20.312 1 95.44 179 ASP B CA 1
ATOM 2947 C C . ASP B 1 179 ? 2.494 5.457 19.938 1 95.44 179 ASP B C 1
ATOM 2949 O O . ASP B 1 179 ? 1.372 5.215 20.391 1 95.44 179 ASP B O 1
ATOM 2953 N N . PHE B 1 180 ? 2.754 6.469 19.156 1 96.5 180 PHE B N 1
ATOM 2954 C CA . PHE B 1 180 ? 1.681 7.324 18.656 1 96.5 180 PHE B CA 1
ATOM 2955 C C . PHE B 1 180 ? 0.633 6.5 17.922 1 96.5 180 PHE B C 1
ATOM 2957 O O . PHE B 1 180 ? -0.561 6.602 18.219 1 96.5 180 PHE B O 1
ATOM 2964 N N . TYR B 1 181 ? 1.066 5.621 17.031 1 97.75 181 TYR B N 1
ATOM 2965 C CA . TYR B 1 181 ? 0.148 4.84 16.203 1 97.75 181 TYR B CA 1
ATOM 2966 C C . TYR B 1 181 ? -0.489 3.715 17.016 1 97.75 181 TYR B C 1
ATOM 2968 O O . TYR B 1 181 ? -1.64 3.346 16.781 1 97.75 181 TYR B O 1
ATOM 2976 N N . ARG B 1 182 ? 0.239 3.18 17.984 1 96.81 182 ARG B N 1
ATOM 2977 C CA . ARG B 1 182 ? -0.349 2.188 18.875 1 96.81 182 ARG B CA 1
ATOM 2978 C C . ARG B 1 182 ? -1.566 2.756 19.609 1 96.81 182 ARG B C 1
ATOM 2980 O O . ARG B 1 182 ? -2.592 2.082 19.719 1 96.81 182 ARG B O 1
ATOM 2987 N N . ARG B 1 183 ? -1.476 3.963 20.031 1 95.88 183 ARG B N 1
ATOM 2988 C CA . ARG B 1 183 ? -2.568 4.617 20.734 1 95.88 183 ARG B CA 1
ATOM 2989 C C . ARG B 1 183 ? -3.768 4.836 19.828 1 95.88 183 ARG B C 1
ATOM 2991 O O . ARG B 1 183 ? -4.891 5.02 20.297 1 95.88 183 ARG B O 1
ATOM 2998 N N . LEU B 1 184 ? -3.523 4.84 18.562 1 96.44 184 LEU B N 1
ATOM 2999 C CA . LEU B 1 184 ? -4.59 5.012 17.578 1 96.44 184 LEU B CA 1
ATOM 3000 C C . LEU B 1 184 ? -5.199 3.666 17.203 1 96.44 184 LEU B C 1
ATOM 3002 O O . LEU B 1 184 ? -6.109 3.604 16.375 1 96.44 184 LEU B O 1
ATOM 3006 N N . GLY B 1 185 ? -4.672 2.568 17.766 1 96.5 185 GLY B N 1
ATOM 3007 C CA . GLY B 1 185 ? -5.25 1.253 17.547 1 96.5 185 GLY B CA 1
ATOM 3008 C C . GLY B 1 185 ? -4.453 0.41 16.562 1 96.5 185 GLY B C 1
ATOM 3009 O O . GLY B 1 185 ? -4.824 -0.727 16.281 1 96.5 185 GLY B O 1
ATOM 3010 N N . PHE B 1 186 ? -3.328 0.974 16.078 1 97.81 186 PHE B N 1
ATOM 3011 C CA . PHE B 1 186 ? -2.479 0.162 15.219 1 97.81 186 PHE B CA 1
ATOM 3012 C C . PHE B 1 186 ? -1.695 -0.859 16.031 1 97.81 186 PHE B C 1
ATOM 3014 O O . PHE B 1 186 ? -1.311 -0.586 17.172 1 97.81 186 PHE B O 1
ATOM 3021 N N . VAL B 1 187 ? -1.428 -2.01 15.359 1 96.31 187 VAL B N 1
ATOM 3022 C CA . VAL B 1 187 ? -0.731 -3.1 16.031 1 96.31 187 VAL B CA 1
ATOM 3023 C C . VAL B 1 187 ? 0.525 -3.475 15.25 1 96.31 187 VAL B C 1
ATOM 3025 O O . VAL B 1 187 ? 0.506 -3.523 14.016 1 96.31 187 VAL B O 1
ATOM 3028 N N . LEU B 1 188 ? 1.487 -3.73 16.078 1 91.25 188 LEU B N 1
ATOM 3029 C CA . LEU B 1 188 ? 2.742 -4.211 15.508 1 91.25 188 LEU B CA 1
ATOM 3030 C C . LEU B 1 188 ? 2.686 -5.711 15.258 1 91.25 188 LEU B C 1
ATOM 3032 O O . LEU B 1 188 ? 2.199 -6.469 16.094 1 91.25 188 LEU B O 1
ATOM 3036 N N . ASP B 1 189 ? 3.098 -6.199 14.094 1 86.81 189 ASP B N 1
ATOM 3037 C CA . ASP B 1 189 ? 3.346 -7.598 13.75 1 86.81 189 ASP B CA 1
ATOM 3038 C C . ASP B 1 189 ? 2.158 -8.477 14.133 1 86.81 189 ASP B C 1
ATOM 3040 O O . ASP B 1 189 ? 2.326 -9.492 14.812 1 86.81 189 ASP B O 1
ATOM 3044 N N . PRO B 1 190 ? 0.977 -8.07 13.695 1 87.88 190 PRO B N 1
ATOM 3045 C CA . PRO B 1 190 ? -0.115 -8.992 14.008 1 87.88 190 PRO B CA 1
ATOM 3046 C C . PRO B 1 190 ? 0.134 -10.398 13.469 1 87.88 190 PRO B C 1
ATOM 3048 O O . PRO B 1 190 ? 0.458 -10.57 12.289 1 87.88 190 PRO B O 1
ATOM 3051 N N . GLU B 1 191 ? 0.041 -11.438 14.391 1 88.38 191 GLU B N 1
ATOM 3052 C CA . GLU B 1 191 ? 0.27 -12.844 14.055 1 88.38 191 GLU B CA 1
ATOM 3053 C C . GLU B 1 191 ? 1.676 -13.055 13.5 1 88.38 191 GLU B C 1
ATOM 3055 O O . GLU B 1 191 ? 1.906 -13.977 12.711 1 88.38 191 GLU B O 1
ATOM 3060 N N . GLY B 1 192 ? 2.518 -12.133 13.781 1 90.75 192 GLY B N 1
ATOM 3061 C CA . GLY B 1 19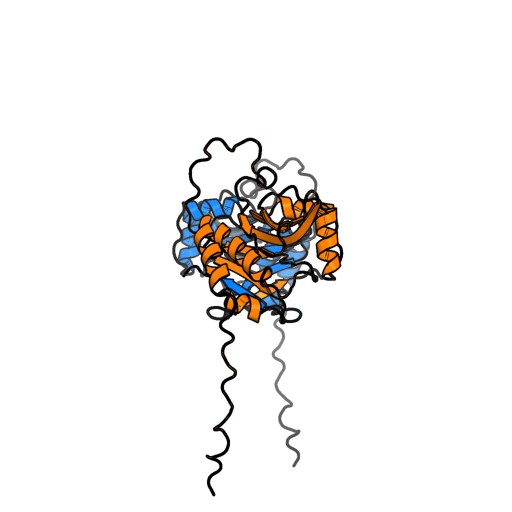2 ? 3.918 -12.258 13.406 1 90.75 192 GLY B CA 1
ATOM 3062 C C . GLY B 1 192 ? 4.219 -11.703 12.031 1 90.75 192 GLY B C 1
ATOM 3063 O O . GLY B 1 192 ? 5.348 -11.797 11.547 1 90.75 192 GLY B O 1
ATOM 3064 N N . ILE B 1 193 ? 3.24 -11.125 11.43 1 93.56 193 ILE B N 1
ATOM 3065 C CA . ILE B 1 193 ? 3.424 -10.555 10.102 1 93.56 193 ILE B CA 1
ATOM 3066 C C . ILE B 1 193 ? 4.449 -9.422 10.164 1 93.56 193 ILE B C 1
ATOM 3068 O O . ILE B 1 193 ? 4.434 -8.617 11.102 1 93.56 193 ILE B O 1
ATOM 3072 N N . LYS B 1 194 ? 5.332 -9.391 9.172 1 93.81 194 LYS B N 1
ATOM 3073 C CA . LYS B 1 194 ? 6.402 -8.398 9.133 1 93.81 194 LYS B CA 1
ATOM 3074 C C . LYS B 1 194 ? 6.297 -7.523 7.891 1 93.81 194 LYS B C 1
ATOM 3076 O O . LYS B 1 194 ? 6.066 -8.023 6.785 1 93.81 194 LYS B O 1
ATOM 3081 N N . GLY B 1 195 ? 6.406 -6.223 8.156 1 95.19 195 GLY B N 1
ATOM 3082 C CA . GLY B 1 195 ? 6.594 -5.328 7.023 1 95.19 195 GLY B CA 1
ATOM 3083 C C . GLY B 1 195 ? 8.008 -5.352 6.473 1 95.19 195 GLY B C 1
ATOM 3084 O O . GLY B 1 195 ? 8.977 -5.355 7.234 1 95.19 195 GLY B O 1
ATOM 3085 N N . MET B 1 196 ? 8.086 -5.484 5.098 1 96.81 196 MET B N 1
ATOM 3086 C CA . MET B 1 196 ? 9.406 -5.543 4.473 1 96.81 196 MET B CA 1
ATOM 3087 C C . MET B 1 196 ? 9.516 -4.543 3.328 1 96.81 196 MET B C 1
ATOM 3089 O O . MET B 1 196 ? 8.5 -4.156 2.74 1 96.81 196 MET B O 1
ATOM 3093 N N . PHE B 1 197 ? 10.844 -4.145 3.084 1 96.31 197 PHE B N 1
ATOM 3094 C CA . PHE B 1 197 ? 11.141 -3.137 2.076 1 96.31 197 PHE B CA 1
ATOM 3095 C C . PHE B 1 197 ? 12.148 -3.666 1.059 1 96.31 197 PHE B C 1
ATOM 3097 O O . PHE B 1 197 ? 13.094 -4.367 1.421 1 96.31 197 PHE B O 1
ATOM 3104 N N . TRP B 1 198 ? 11.867 -3.305 -0.16 1 95.12 198 TRP B N 1
ATOM 3105 C CA . TRP B 1 198 ? 12.828 -3.516 -1.235 1 95.12 198 TRP B CA 1
ATOM 3106 C C . TRP B 1 198 ? 13.242 -2.189 -1.866 1 95.12 198 TRP B C 1
ATOM 3108 O O . TRP B 1 198 ? 12.391 -1.348 -2.164 1 95.12 198 TRP B O 1
ATOM 3118 N N . TYR B 1 199 ? 14.602 -1.966 -2.008 1 88.69 199 TYR B N 1
ATOM 3119 C CA . TYR B 1 199 ? 15.164 -0.778 -2.641 1 88.69 199 TYR B CA 1
ATOM 3120 C C . TYR B 1 199 ? 16.016 -1.155 -3.844 1 88.69 199 TYR B C 1
ATOM 3122 O O . TYR B 1 199 ? 16.719 -2.172 -3.822 1 88.69 199 TYR B O 1
ATOM 3130 N N . PRO B 1 200 ? 15.867 -0.305 -4.867 1 84.62 200 PRO B N 1
ATOM 3131 C CA . PRO B 1 200 ? 16.75 -0.582 -6.008 1 84.62 200 PRO B CA 1
ATOM 3132 C C . PRO B 1 200 ? 18.219 -0.491 -5.652 1 84.62 200 PRO B C 1
ATOM 3134 O O . PRO B 1 200 ? 18.609 0.29 -4.777 1 84.62 200 PRO B O 1
ATOM 3137 N N . SER B 1 201 ? 19.094 -1.533 -6.172 1 68.31 201 SER B N 1
ATOM 3138 C CA . SER B 1 201 ? 20.531 -1.476 -5.984 1 68.31 201 SER B CA 1
ATOM 3139 C C . SER B 1 201 ? 21.141 -0.286 -6.723 1 68.31 201 SER B C 1
ATOM 3141 O O . SER B 1 201 ? 20.625 0.14 -7.754 1 68.31 201 SER B O 1
#

Organism: Synechococcus elongatus (strain ATCC 33912 / PCC 7942 / FACHB-805) (NCBI:txid1140)

Nearest PDB structures (foldseek):
  7daj-assembly1_B  TM=9.695E-01  e=1.561E-20  Oryza sativa Japonica Group
  7dai-assembly2_C  TM=9.418E-01  e=1.021E-20  Oryza sativa Japonica Group
  7dai-assembly1_A-2  TM=9.674E-01  e=1.473E-19  Oryza sativa Japonica Group
  7dal-assembly1_B  TM=9.450E-01  e=4.122E-20  Oryza sativa Japonica Group
  6k5m-assembly1_A  TM=9.400E-01  e=3.436E-20  Oryza sativa Japonica Group

pLDDT: mean 76.36, std 26.75, range [23.19, 98.88]

Foldseek 3Di:
DPPPPDPPDPPDPDPPPPPVPLVVVLVVVLPDPLPDPDPPPPPPPCVVQDSPKDWSPPPPDPQKIKIKHFDLPDDLVLVQVQCVQVPHDDDDSVVVSVCSVQFPTKMWMWIDGPPDIHTFWIKTWHDPLEEEIEIDDTGGRPVCPPVCVSVVRVVSVVSVCVVSVHDYYHYDDDPVCVVVVVVSVDDDCVVPDDDDDDDDD/DDPPPDPPDPPDPPPPPPDPPLVVVLVVVLPDPLPDPDPPPPPNPCVVQDDPKDWSDPPPDPFKIKIKHFDLPDDLVLVQVQCVQVPHDDDPSVVVNVCSVQFPTKMWIWIDGPPDIHTFWIKTWHDPLEEEIEIDDTGGRPVCPPVCVSVVRVVSVVSVCVVSVHDYYHYDDDPVCVVVVVVSVDDDCVVPDDDDDDDDD

InterPro domains:
  IPR000182 GNAT domain [PF00583] (76-186)
  IPR000182 GNAT domain [PS51186] (66-201)
  IPR016181 Acyl-CoA N-acyltransferase [SSF55729] (72-191)
  IPR045039 Acetyltransferase NSI-like [PTHR43626] (63-200)

Sequence (402 aa):
MSLQDILTTGTAPKRVAAGMGFWKSLFSALDTPVAAPSSVPADDPLAGYGPQAVEITPAIAANQRLILSTRRDIDLQELEALCDAVGWSRRPVRKVRRALDNSFLVVSLWEQLAQQRRLIGFARATSDHAFNATIWDVVINPSFQGQGLGRVLMEYVIAQLQQAEIPNITLFADPHVVDFYRRLGFVLDPEGIKGMFWYPSMSLQDILTTGTAPKRVAAGMGFWKSLFSALDTPVAAPSSVPADDPLAGYGPQAVEITPAIAANQRLILSTRRDIDLQELEALCDAVGWSRRPVRKVRRALDNSFLVVSLWEQLAQQRRLIGFARATSDHAFNATIWDVVINPSFQGQGLGRVLMEYVIAQLQQAEIPNITLFADPHVVDFYRRLGFVLDPEGIKGMFWYPS